Protein AF-A0A0C9YL03-F1 (afdb_monomer_lite)

pLDDT: mean 73.57, std 29.67, range [23.11, 98.81]

Secondary structure (DSSP, 8-state):
-----PPP--------------EEEEEEPSSTTSHHHHHSPEEEESS-TTSHHHH-EEEEEEEEETTTTEEEEE-PPEEETT-EEE-SS-------STT-EEEPPPPPP--TT-EEEEEEEESSSEEEEEES-TTEE-EETTEE-SS-EEESHHHHHHHHHHHHHTTSS-PPP--B-GGGPBPP-TT-TTT--SSTT------EEEETTTEEEE--HHHHHH-TTPEEE----HHHIIIIIIHHHTT-----EEBTTSTTSEE--HHHHHHHHHHS--TT------TT-TTS-BTTB--HHHHHHHHHHTTPPPP-TTTT-HHHHHHHHHHHHHHHHHTHHHHTTSB-SSTTTBSBHHHHHHHHHHHHHSSTTS--HHHHHT---SEEEEE-TTS-EEEEEE-HHHHHHHHH-----------------------------------------------------------------------------PPP-----------------------PPPPP------------------------PPPPPP---------------------------

Sequence (577 aa):
MHFLSPPFLLVTLLTLPLLVRSQCMLKVPNNPLTAAGLATPFELSGCNQLDFANQGVFVEANIFDPATGNIQIYSPLVINAGMTSVGNNTKRSTSSGGAGSFITPITPTIPNGAVVALWFGSNANTLTLTGDTNTCVDGLGNSVFGQVAYCNAPAWFTAVNGAVANGLVKVPAPGTGLNGQACPTTRDFRIVDQDQSDNVVTTYLLINNNTLAQHTPENSQANPDAEVLSNASDNSLLNEFIQPALKCTPYQNPCATCPTSQSPALSTNELQGEYYPPVGGPALVPLNDPMVLVDGAESLDKVNLYRAGVGQPTADQNNASGTTYCHQFAQSGIFIASNEQTFAQVTSPAADQATNLFTFLAMRFSASFGPPPGLDCITLLSVNNPVSLTMDGNGVVTAAVINTSILQQILGSGNVSSVTTATTSPQPATTTSVRPATSAHTTSTFQGTGIRLVTTTSAKAATTSLSHFSGGSLAPSHTYTHTHTKDGSYPTDVAANFTTMPSATGSIISNAPTTIITPNATCATTSPDTNGTQIQTVTVTVTATACPTKSAGQRRRSSGSSAPRLLPRSWKHNRIH

Radius of gyration: 34.04 Å; chains: 1; bounding box: 115×90×107 Å

Foldseek 3Di:
DDDDDDDDDPPPPPPPPPPPQQEKEWEQAPPCQALVSLQDETEIDSFACLVQLQWNKWKKKWKADLVQLAIEIETRHYAHPPAEEDEPDPPDDPPPDPRFHEYRGDGDDHDPPIQMKMKMFTSGQHYDYHHPCVQKDQFDDVQGLGGIIMGRQLVNLVSNVVCVVVVSHDQDQQAAFPPRHGQDFLQALQLDFLQGLRHKFFKWWAAPSGYIYQAALSVCVVGVPTDIRGDPDSLNCSAVARCVLRVTHADWHQYRRHNVRIDHISQSSLVNCVVHPDPVGTRAAAQLRLSQDDVNHGDLVRSQNVCSNSVHDRDDCVRRPLLVNLLSSLSNLVSLVVCVVSFQPAAPPDVLAEGTRSQNSLVRSQQQCPPPVHSNVCVSVVHDRQKDFDADPSNHTYDMDGNNVVSVCSNVVPDPDDDDDDDDDDDDDDDDDDDDDDDDDDDDDDDDDDDDDDDDDDDDDDDDDDDDDDDDDDDDDDDDDDDDDDDDDDDDDDDDDDDDDDDDDDDDDDDDDDDDDDDDDDDDDDDDDDDDDDDDDDDDDDDDDDDDDDDDDDDDDDDDDDDDDDDDDDDDDDDDD

Organism: NCBI:txid765257

Structure (mmCIF, N/CA/C/O backbone):
data_AF-A0A0C9YL03-F1
#
_entry.id   AF-A0A0C9YL03-F1
#
loop_
_atom_site.group_PDB
_atom_site.id
_atom_site.type_symbol
_atom_site.label_atom_id
_atom_site.label_alt_id
_atom_site.label_comp_id
_atom_site.label_asym_id
_atom_site.label_entity_id
_atom_site.label_seq_id
_atom_site.pdbx_PDB_ins_code
_atom_site.Cartn_x
_atom_site.Cartn_y
_atom_site.Cartn_z
_atom_site.occupancy
_atom_site.B_iso_or_equiv
_atom_site.auth_seq_id
_atom_site.auth_comp_id
_atom_site.auth_asym_id
_atom_site.auth_atom_id
_atom_site.pdbx_PDB_model_num
ATOM 1 N N . MET A 1 1 ? -64.552 40.464 -0.595 1.00 40.03 1 MET A N 1
ATOM 2 C CA . MET A 1 1 ? -63.906 39.641 -1.640 1.00 40.03 1 MET A CA 1
ATOM 3 C C . MET A 1 1 ? -62.397 39.739 -1.468 1.00 40.03 1 MET A C 1
ATOM 5 O O . MET A 1 1 ? -61.811 40.667 -2.003 1.00 40.03 1 MET A O 1
ATOM 9 N N . HIS A 1 2 ? -61.774 38.846 -0.700 1.00 32.84 2 HIS A N 1
ATOM 10 C CA . HIS A 1 2 ? -60.315 38.683 -0.666 1.00 32.84 2 HIS A CA 1
ATOM 11 C C . HIS A 1 2 ? -60.009 37.185 -0.720 1.00 32.84 2 HIS A C 1
ATOM 13 O O . HIS A 1 2 ? -60.589 36.403 0.030 1.00 32.84 2 HIS A O 1
ATOM 19 N N . PHE A 1 3 ? -59.196 36.818 -1.708 1.00 36.00 3 PHE A N 1
ATOM 20 C CA . PHE A 1 3 ? -58.859 35.458 -2.110 1.00 36.00 3 PHE A CA 1
ATOM 21 C C . PHE A 1 3 ? -57.753 34.871 -1.223 1.00 36.00 3 PHE A C 1
ATOM 23 O O . PHE A 1 3 ? -56.793 35.556 -0.878 1.00 36.00 3 PHE A O 1
ATOM 30 N N . LEU A 1 4 ? -57.890 33.582 -0.913 1.00 38.31 4 LEU A N 1
ATOM 31 C CA . LEU A 1 4 ? -56.845 32.715 -0.369 1.00 38.31 4 LEU A CA 1
ATOM 32 C C . LEU A 1 4 ? -55.748 32.473 -1.423 1.00 38.31 4 LEU A C 1
ATOM 34 O O . LEU A 1 4 ? -56.059 32.216 -2.583 1.00 38.31 4 LEU A O 1
ATOM 38 N N . SER A 1 5 ? -54.478 32.493 -1.009 1.00 30.97 5 SER A N 1
ATOM 39 C CA . SER A 1 5 ? -53.343 31.927 -1.756 1.00 30.97 5 SER A CA 1
ATOM 40 C C . SER A 1 5 ? -52.607 30.913 -0.869 1.00 30.97 5 SER A C 1
ATOM 42 O O . SER A 1 5 ? -52.392 31.216 0.307 1.00 30.97 5 SER A O 1
ATOM 44 N N . PRO A 1 6 ? -52.233 29.725 -1.381 1.00 36.38 6 PRO A N 1
ATOM 45 C CA . PRO A 1 6 ? -51.450 28.741 -0.637 1.00 36.38 6 PRO A CA 1
ATOM 46 C C . PRO A 1 6 ? -49.936 29.012 -0.767 1.00 36.38 6 PRO A C 1
ATOM 48 O O . PRO A 1 6 ? -49.508 29.656 -1.729 1.00 36.38 6 PRO A O 1
ATOM 51 N N . PRO A 1 7 ? -49.105 28.521 0.172 1.00 44.47 7 PRO A N 1
ATOM 52 C CA . PRO A 1 7 ? -47.660 28.681 0.093 1.00 44.47 7 PRO A CA 1
ATOM 53 C C . PRO A 1 7 ? -47.067 27.746 -0.970 1.00 44.47 7 PRO A C 1
ATOM 55 O O . PRO A 1 7 ? -47.336 26.546 -0.997 1.00 44.47 7 PRO A O 1
ATOM 58 N N . PHE A 1 8 ? -46.246 28.323 -1.845 1.00 35.28 8 PHE A N 1
ATOM 59 C CA . PHE A 1 8 ? -45.418 27.611 -2.813 1.00 35.28 8 PHE A CA 1
ATOM 60 C C . PHE A 1 8 ? -44.387 26.740 -2.079 1.00 35.28 8 PHE A C 1
ATOM 62 O O . PHE A 1 8 ? -43.521 27.252 -1.371 1.00 35.28 8 PHE A O 1
ATOM 69 N N . LEU A 1 9 ? -44.470 25.423 -2.275 1.00 33.06 9 LEU A N 1
ATOM 70 C CA .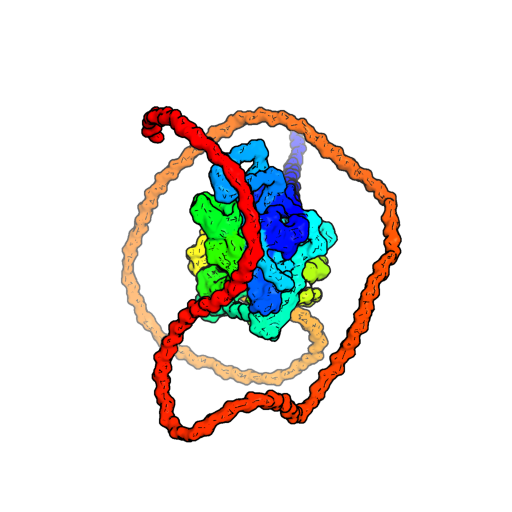 LEU A 1 9 ? -43.423 24.474 -1.912 1.00 33.06 9 LEU A CA 1
ATOM 71 C C . LEU A 1 9 ? -42.312 24.589 -2.968 1.00 33.06 9 LEU A C 1
ATOM 73 O O . LEU A 1 9 ? -42.478 24.152 -4.107 1.00 33.06 9 LEU A O 1
ATOM 77 N N . LEU A 1 10 ? -41.201 25.236 -2.618 1.00 34.00 10 LEU A N 1
ATOM 78 C CA . LEU A 1 10 ? -40.028 25.331 -3.481 1.00 34.00 10 LEU A CA 1
ATOM 79 C C . LEU A 1 10 ? -39.290 23.982 -3.435 1.00 34.00 10 LEU A C 1
ATOM 81 O O . LEU A 1 10 ? -38.550 23.703 -2.497 1.00 34.00 10 LEU A O 1
ATOM 85 N N . VAL A 1 11 ? -39.534 23.118 -4.421 1.00 35.12 11 VAL A N 1
ATOM 86 C CA . VAL A 1 11 ? -38.749 21.894 -4.626 1.00 35.12 11 VAL A CA 1
ATOM 87 C C . VAL A 1 11 ? -37.429 22.303 -5.275 1.00 35.12 11 VAL A C 1
ATOM 89 O O . VAL A 1 11 ? -37.341 22.474 -6.489 1.00 35.12 11 VAL A O 1
ATOM 92 N N . THR A 1 12 ? -36.397 22.500 -4.463 1.00 36.78 12 THR A N 1
ATOM 93 C CA . THR A 1 12 ? -35.014 22.580 -4.934 1.00 36.78 12 THR A CA 1
ATOM 94 C C . THR A 1 12 ? -34.612 21.190 -5.424 1.00 36.78 12 THR A C 1
ATOM 96 O O . THR A 1 12 ? -34.286 20.312 -4.628 1.00 36.78 12 THR A O 1
ATOM 99 N N . LEU A 1 13 ? -34.654 20.965 -6.742 1.00 34.53 13 LEU A N 1
ATOM 100 C CA . LEU A 1 13 ? -33.926 19.856 -7.356 1.00 34.53 13 LEU A CA 1
ATOM 101 C C . LEU A 1 13 ? -32.434 20.103 -7.100 1.00 34.53 13 LEU A C 1
ATOM 103 O O . LEU A 1 13 ? -31.799 20.901 -7.788 1.00 34.53 13 LEU A O 1
ATOM 107 N N . LEU A 1 14 ? -31.887 19.436 -6.085 1.00 35.34 14 LEU A N 1
ATOM 108 C CA . LEU A 1 14 ? -30.451 19.253 -5.940 1.00 35.34 14 LEU A CA 1
ATOM 109 C C . LEU A 1 14 ? -30.008 18.394 -7.131 1.00 35.34 14 LEU A C 1
ATOM 111 O O . LEU A 1 14 ? -30.158 17.174 -7.127 1.00 35.34 14 LEU A O 1
ATOM 115 N N . THR A 1 15 ? -29.508 19.022 -8.189 1.00 32.03 15 THR A N 1
ATOM 116 C CA . THR A 1 15 ? -28.691 18.314 -9.170 1.00 32.03 15 THR A CA 1
ATOM 117 C C . THR A 1 15 ? -27.401 17.944 -8.449 1.00 32.03 15 THR A C 1
ATOM 119 O O . THR A 1 15 ? -26.490 18.769 -8.367 1.00 32.03 15 THR A O 1
ATOM 122 N N . LEU A 1 16 ? -27.335 16.741 -7.866 1.00 35.09 16 LEU A N 1
ATOM 123 C CA . LEU A 1 16 ? -26.042 16.165 -7.517 1.00 35.09 16 LEU A CA 1
ATOM 124 C C . LEU A 1 16 ? -25.238 16.150 -8.822 1.00 35.09 16 LEU A C 1
ATOM 126 O O . LEU A 1 16 ? -25.738 15.597 -9.809 1.00 35.09 16 LEU A O 1
ATOM 130 N N . PRO A 1 17 ? -24.051 16.775 -8.888 1.00 34.28 17 PRO A N 1
ATOM 131 C CA . PRO A 1 17 ? -23.169 16.516 -10.007 1.00 34.28 17 PRO A CA 1
ATOM 132 C C . PRO A 1 17 ? -22.994 14.999 -10.049 1.00 34.28 17 PRO A C 1
ATOM 134 O O . PRO A 1 17 ? -22.597 14.393 -9.054 1.00 34.28 17 PRO A O 1
ATOM 137 N N . LEU A 1 18 ? -23.360 14.371 -11.170 1.00 34.03 18 LEU A N 1
ATOM 138 C CA . LEU A 1 18 ? -22.860 13.039 -11.467 1.00 34.03 18 LEU A CA 1
ATOM 139 C C . LEU A 1 18 ? -21.345 13.177 -11.380 1.00 34.03 18 LEU A C 1
ATOM 141 O O . LEU A 1 18 ? -20.741 13.813 -12.243 1.00 34.03 18 LEU A O 1
ATOM 145 N N . LEU A 1 19 ? -20.756 12.666 -10.298 1.00 41.78 19 LEU A N 1
ATOM 146 C CA . LEU A 1 19 ? -19.325 12.459 -10.216 1.00 41.78 19 LEU A CA 1
ATOM 147 C C . LEU A 1 19 ? -19.005 11.613 -11.446 1.00 41.78 19 LEU A C 1
ATOM 149 O O . LEU A 1 19 ? -19.381 10.439 -11.513 1.00 41.78 19 LEU A O 1
ATOM 153 N N . VAL A 1 20 ? -18.413 12.225 -12.471 1.00 40.06 20 VAL A N 1
ATOM 154 C CA . VAL A 1 20 ? -17.836 11.464 -13.570 1.00 40.06 20 VAL A CA 1
ATOM 155 C C . VAL A 1 20 ? -16.753 10.648 -12.886 1.00 40.06 20 VAL A C 1
ATOM 157 O O . VAL A 1 20 ? -15.755 11.212 -12.445 1.00 40.06 20 VAL A O 1
ATOM 160 N N . ARG A 1 21 ? -17.011 9.353 -12.669 1.00 52.38 21 ARG A N 1
ATOM 161 C CA . ARG A 1 21 ? -16.030 8.439 -12.086 1.00 52.38 21 ARG A CA 1
ATOM 162 C C . ARG A 1 21 ? -14.790 8.554 -12.968 1.00 52.38 21 ARG A C 1
ATOM 164 O O . ARG A 1 21 ? -14.856 8.166 -14.132 1.00 52.38 21 ARG A O 1
ATOM 171 N N . SER A 1 22 ? -13.709 9.146 -12.465 1.00 61.25 22 SER A N 1
ATOM 172 C CA . SER A 1 22 ? -12.425 9.117 -13.155 1.00 61.25 22 SER A CA 1
ATOM 173 C C . SER A 1 22 ? -12.005 7.652 -13.247 1.00 61.25 22 SER A C 1
ATOM 175 O O . SER A 1 22 ? -11.633 7.022 -12.259 1.00 61.25 22 SER A O 1
ATOM 177 N N . GLN A 1 23 ? -12.188 7.079 -14.433 1.00 83.00 23 GLN A N 1
ATOM 178 C CA . GLN A 1 23 ? -11.767 5.724 -14.749 1.00 83.00 23 GLN A CA 1
ATOM 179 C C . GLN A 1 23 ? -10.361 5.813 -15.317 1.00 83.00 23 GLN A C 1
ATOM 181 O O . GLN A 1 23 ? -10.169 6.131 -16.493 1.00 83.00 23 GLN A O 1
ATOM 186 N N . CYS A 1 24 ? -9.375 5.576 -14.457 1.00 93.38 24 CYS A N 1
ATOM 187 C CA . CYS A 1 24 ? -7.997 5.467 -14.885 1.00 93.38 24 CYS A CA 1
ATOM 188 C C . CYS A 1 24 ? -7.798 4.124 -15.580 1.00 93.38 24 CYS A C 1
ATOM 190 O O . CYS A 1 24 ? -8.097 3.072 -15.019 1.00 93.38 24 CYS A O 1
ATOM 192 N N . MET A 1 25 ? -7.249 4.153 -16.789 1.00 96.62 25 MET A N 1
ATOM 193 C CA . MET A 1 25 ? -6.791 2.958 -17.488 1.00 96.62 25 MET A CA 1
ATOM 194 C C . MET A 1 25 ? -5.271 2.968 -17.520 1.00 96.62 25 MET A C 1
ATOM 196 O O . MET A 1 25 ? -4.672 3.864 -18.123 1.00 96.62 25 MET A O 1
ATOM 200 N N . LEU A 1 26 ? -4.654 1.967 -16.900 1.00 98.06 26 LEU A N 1
ATOM 201 C CA . LEU A 1 26 ? -3.208 1.798 -16.913 1.00 98.06 26 LEU A CA 1
ATOM 202 C C . LEU A 1 26 ? -2.834 0.657 -17.851 1.00 98.06 26 LEU A C 1
ATOM 204 O O . LEU A 1 26 ? -3.253 -0.488 -17.678 1.00 98.06 26 LEU A O 1
ATOM 208 N N . LYS A 1 27 ? -2.034 0.969 -18.863 1.00 98.56 27 LYS A N 1
ATOM 209 C CA . LYS A 1 27 ? -1.517 -0.018 -19.801 1.00 98.56 27 LYS A CA 1
ATOM 210 C C . LYS A 1 27 ? -0.261 -0.664 -19.233 1.00 98.56 27 LYS A C 1
ATOM 212 O O . LYS A 1 27 ? 0.798 -0.038 -19.156 1.00 98.56 27 LYS A O 1
ATOM 217 N N . VAL A 1 28 ? -0.399 -1.934 -18.879 1.00 98.75 28 VAL A N 1
ATOM 218 C CA . VAL A 1 28 ? 0.673 -2.819 -18.441 1.00 98.75 28 VAL A CA 1
ATOM 219 C C . VAL A 1 28 ? 1.575 -3.148 -19.644 1.00 98.75 28 VAL A C 1
ATOM 221 O O . VAL A 1 28 ? 1.068 -3.611 -20.676 1.00 98.75 28 VAL A O 1
ATOM 224 N N . PRO A 1 29 ? 2.897 -2.896 -19.559 1.00 98.56 29 PRO A N 1
ATOM 225 C CA . PRO A 1 29 ? 3.846 -3.221 -20.618 1.00 98.56 29 PRO A CA 1
ATOM 226 C C . PRO A 1 29 ? 3.907 -4.719 -20.915 1.00 98.56 29 PRO A C 1
ATOM 228 O O . PRO A 1 29 ? 3.671 -5.543 -20.039 1.00 98.56 29 PRO A O 1
ATOM 231 N N . ASN A 1 30 ? 4.325 -5.073 -22.132 1.00 98.31 30 ASN A N 1
ATOM 232 C CA . ASN A 1 30 ? 4.577 -6.469 -22.494 1.00 98.31 30 ASN A CA 1
ATOM 233 C C . ASN A 1 30 ? 5.644 -7.095 -21.586 1.00 98.31 30 ASN A C 1
ATOM 235 O O . ASN A 1 30 ? 6.709 -6.506 -21.379 1.00 98.31 30 ASN A O 1
ATOM 239 N N . ASN A 1 31 ? 5.415 -8.336 -21.159 1.00 97.62 31 ASN A N 1
ATOM 240 C CA . ASN A 1 31 ? 6.289 -9.081 -20.252 1.00 97.62 31 ASN A CA 1
ATOM 241 C C . ASN A 1 31 ? 6.570 -8.309 -18.945 1.00 97.62 31 ASN A C 1
ATOM 243 O O . ASN A 1 31 ? 7.744 -8.105 -18.599 1.00 97.62 31 ASN A O 1
ATOM 247 N N . PRO A 1 32 ? 5.528 -7.889 -18.200 1.00 98.06 32 PRO A N 1
ATOM 248 C CA . PRO A 1 32 ? 5.648 -6.925 -17.101 1.00 98.06 32 PRO A CA 1
ATOM 249 C C . PRO A 1 32 ? 6.471 -7.440 -15.913 1.00 98.06 32 PRO A C 1
ATOM 251 O O . PRO A 1 32 ? 6.905 -6.658 -15.078 1.00 98.06 32 PRO A O 1
ATOM 254 N N . LEU A 1 33 ? 6.734 -8.747 -15.854 1.00 98.44 33 LEU A N 1
ATOM 255 C CA . LEU A 1 33 ? 7.519 -9.403 -14.803 1.00 98.44 33 LEU A CA 1
ATOM 256 C C . LEU A 1 33 ? 9.009 -9.571 -15.166 1.00 98.44 33 LEU A C 1
ATOM 258 O O . LEU A 1 33 ? 9.751 -10.249 -14.462 1.00 98.44 33 LEU A O 1
ATOM 262 N N . THR A 1 34 ? 9.461 -8.989 -16.282 1.00 98.44 34 THR A N 1
ATOM 263 C CA . THR A 1 34 ? 10.858 -9.050 -16.750 1.00 98.44 34 THR A CA 1
ATOM 264 C C . THR A 1 34 ? 11.582 -7.723 -16.545 1.00 98.44 34 THR A C 1
ATOM 266 O O . THR A 1 34 ? 10.950 -6.680 -16.416 1.00 98.44 34 THR A O 1
ATOM 269 N N . ALA A 1 35 ? 12.920 -7.723 -16.598 1.00 98.25 35 ALA A N 1
ATOM 270 C CA . ALA A 1 35 ? 13.706 -6.497 -16.437 1.00 98.25 35 ALA A CA 1
ATOM 271 C C . ALA A 1 35 ? 13.340 -5.428 -17.481 1.00 98.25 35 ALA A C 1
ATOM 273 O O . ALA A 1 35 ? 13.237 -4.248 -17.157 1.00 98.25 35 ALA A O 1
ATOM 274 N N . ALA A 1 36 ? 13.093 -5.850 -18.726 1.00 98.19 36 ALA A N 1
ATOM 275 C CA . ALA A 1 36 ? 12.652 -4.961 -19.795 1.00 98.19 36 ALA A CA 1
ATOM 276 C C . ALA A 1 36 ? 11.223 -4.440 -19.565 1.00 98.19 36 ALA A C 1
ATOM 278 O O . ALA A 1 36 ? 10.971 -3.258 -19.787 1.00 98.19 36 ALA A O 1
ATOM 279 N N . GLY A 1 37 ? 10.308 -5.297 -19.096 1.00 98.25 37 GLY A N 1
ATOM 280 C CA . GLY A 1 37 ? 8.937 -4.904 -18.765 1.00 98.25 37 GLY A CA 1
ATOM 281 C C . GLY A 1 37 ? 8.884 -3.887 -17.627 1.00 98.25 37 GLY A C 1
ATOM 282 O O . GLY A 1 37 ? 8.279 -2.836 -17.789 1.00 98.25 37 GLY A O 1
ATOM 283 N N . LEU A 1 38 ? 9.600 -4.143 -16.527 1.00 98.50 38 LEU A N 1
ATOM 284 C CA . LEU A 1 38 ? 9.690 -3.226 -15.384 1.00 98.50 38 LEU A CA 1
ATOM 285 C C . LEU A 1 38 ? 10.303 -1.866 -15.757 1.00 98.50 38 LEU A C 1
ATOM 287 O O . LEU A 1 38 ? 9.875 -0.837 -15.244 1.00 98.50 38 LEU A O 1
ATOM 291 N N . ALA A 1 39 ? 11.292 -1.851 -16.656 1.00 98.00 39 ALA A N 1
ATOM 292 C CA . ALA A 1 39 ? 11.929 -0.622 -17.134 1.00 98.00 39 ALA A CA 1
ATOM 293 C C . ALA A 1 39 ? 11.113 0.126 -18.203 1.00 98.00 39 ALA A C 1
ATOM 295 O O . ALA A 1 39 ? 11.469 1.243 -18.583 1.00 98.00 39 ALA A O 1
ATOM 296 N N . THR A 1 40 ? 10.049 -0.485 -18.726 1.00 98.25 40 THR A N 1
ATOM 297 C CA . THR A 1 40 ? 9.148 0.164 -19.676 1.00 98.25 40 THR A CA 1
ATOM 298 C C . THR A 1 40 ? 8.104 0.958 -18.891 1.00 98.25 40 THR A C 1
ATOM 300 O O . THR A 1 40 ? 7.460 0.387 -18.012 1.00 98.25 40 THR A O 1
ATOM 303 N N . PRO A 1 41 ? 7.906 2.257 -19.177 1.00 97.88 41 PRO A N 1
ATOM 304 C CA . PRO A 1 41 ? 6.881 3.032 -18.494 1.00 97.88 41 PRO A CA 1
ATOM 305 C C . PRO A 1 41 ? 5.479 2.440 -18.669 1.00 97.88 41 PRO A C 1
ATOM 307 O O . PRO A 1 41 ? 5.107 2.005 -19.761 1.00 97.88 41 PRO A O 1
ATOM 310 N N . PHE A 1 42 ? 4.694 2.481 -17.598 1.00 98.56 42 PHE A N 1
ATOM 311 C CA . PHE A 1 42 ? 3.281 2.128 -17.604 1.00 98.56 42 PHE A CA 1
ATOM 312 C C . PHE A 1 42 ? 2.488 3.359 -18.055 1.00 98.56 42 PHE A C 1
ATOM 314 O O . PHE A 1 42 ? 2.627 4.441 -17.481 1.00 98.56 42 PHE A O 1
ATOM 321 N N . GLU A 1 43 ? 1.689 3.219 -19.113 1.00 98.25 43 GLU A N 1
ATOM 322 C CA . GLU A 1 43 ? 1.013 4.359 -19.744 1.00 98.25 43 GLU A CA 1
ATOM 323 C C . GLU A 1 43 ? -0.395 4.539 -19.166 1.00 98.25 43 GLU A C 1
ATOM 325 O O . GLU A 1 43 ? -1.257 3.672 -19.317 1.00 98.25 43 GLU A O 1
ATOM 330 N N . LEU A 1 44 ? -0.633 5.679 -18.524 1.00 97.38 44 LEU A N 1
ATOM 331 C CA . LEU A 1 44 ? -1.916 6.089 -17.970 1.00 97.38 44 LEU A CA 1
ATOM 332 C C . LEU A 1 44 ? -2.753 6.830 -19.018 1.00 97.38 44 LEU A C 1
ATOM 334 O O . LEU A 1 44 ? -2.272 7.728 -19.712 1.00 97.38 44 LEU A O 1
ATOM 338 N N . SER A 1 45 ? -4.031 6.480 -19.104 1.00 95.25 45 SER A N 1
ATOM 339 C CA . SER A 1 45 ? -5.037 7.168 -19.915 1.00 95.25 45 SER A CA 1
ATOM 340 C C . SER A 1 45 ? -6.363 7.263 -19.156 1.00 95.25 45 SER A C 1
ATOM 342 O O . SER A 1 45 ? -6.552 6.588 -18.147 1.00 95.25 45 SER A O 1
ATOM 344 N N . GLY A 1 46 ? -7.262 8.157 -19.579 1.00 92.31 46 GLY A N 1
ATOM 345 C CA . GLY A 1 46 ? -8.493 8.478 -18.830 1.00 92.31 46 GLY A CA 1
ATOM 346 C C . GLY A 1 46 ? -8.262 9.326 -17.569 1.00 92.31 46 GLY A C 1
ATOM 347 O O . GLY A 1 46 ? -9.185 9.985 -17.100 1.00 92.31 46 GLY A O 1
ATOM 348 N N . CYS A 1 47 ? -7.017 9.374 -17.096 1.00 93.94 47 CYS A N 1
ATOM 349 C CA . CYS A 1 47 ? -6.523 10.167 -15.982 1.00 93.94 47 CYS A CA 1
ATOM 350 C C . CYS A 1 47 ? -5.271 10.955 -16.386 1.00 93.94 47 CYS A C 1
ATOM 352 O O . CYS A 1 47 ? -4.664 10.690 -17.428 1.00 93.94 47 CYS A O 1
ATOM 354 N N . ASN A 1 48 ? -4.892 11.924 -15.556 1.00 93.12 48 ASN A N 1
ATOM 355 C CA . ASN A 1 48 ? -3.717 12.762 -15.730 1.00 93.12 48 ASN A CA 1
ATOM 356 C C . ASN A 1 48 ? -2.729 12.570 -14.573 1.00 93.12 48 ASN A C 1
ATOM 358 O O . ASN A 1 48 ? -2.920 13.110 -13.491 1.00 93.12 48 ASN A O 1
ATOM 362 N N . GLN A 1 49 ? -1.613 11.904 -14.846 1.00 94.38 49 GLN A N 1
ATOM 363 C CA . GLN A 1 49 ? -0.519 11.659 -13.907 1.00 94.38 49 GLN A CA 1
ATOM 364 C C . GLN A 1 49 ? 0.170 12.945 -13.413 1.00 94.38 49 GLN A C 1
ATOM 366 O O . GLN A 1 49 ? 0.884 12.908 -12.419 1.00 94.38 49 GLN A O 1
ATOM 371 N N . LEU A 1 50 ? -0.020 14.088 -14.088 1.00 93.25 50 LEU A N 1
ATOM 372 C CA . LEU A 1 50 ? 0.451 15.393 -13.605 1.00 93.25 50 LEU A CA 1
ATOM 373 C C . LEU A 1 50 ? -0.536 16.052 -12.621 1.00 93.25 50 LEU A C 1
ATOM 375 O O . LEU A 1 50 ? -0.128 16.918 -11.856 1.00 93.25 50 LEU A O 1
ATOM 379 N N . ASP A 1 51 ? -1.812 15.646 -12.616 1.00 90.75 51 ASP A N 1
ATOM 380 C CA . ASP A 1 51 ? -2.788 15.960 -11.557 1.00 90.75 51 ASP A CA 1
ATOM 381 C C . ASP A 1 51 ? -2.712 14.871 -10.480 1.00 90.75 51 ASP A C 1
ATOM 383 O O . ASP A 1 51 ? -3.630 14.079 -10.253 1.00 90.75 51 ASP A O 1
ATOM 387 N N . PHE A 1 52 ? -1.531 14.764 -9.884 1.00 88.31 52 PHE A N 1
ATOM 388 C CA . PHE A 1 52 ? -1.153 13.583 -9.128 1.00 88.31 52 PHE A CA 1
ATOM 389 C C . PHE A 1 52 ? -1.980 13.388 -7.854 1.00 88.31 52 PHE A C 1
ATOM 391 O O . PHE A 1 52 ? -2.376 12.264 -7.542 1.00 88.31 52 PHE A O 1
ATOM 398 N N . ALA A 1 53 ? -2.292 14.482 -7.155 1.00 85.75 53 ALA A N 1
ATOM 399 C CA . ALA A 1 53 ? -3.074 14.459 -5.922 1.00 85.75 53 ALA A CA 1
ATOM 400 C C . ALA A 1 53 ? -4.454 13.804 -6.109 1.00 85.75 53 ALA A C 1
ATOM 402 O O . ALA A 1 53 ? -4.922 13.114 -5.213 1.00 85.75 53 ALA A O 1
ATOM 403 N N . ASN A 1 54 ? -5.074 13.969 -7.282 1.00 86.69 54 ASN A N 1
ATOM 404 C CA . ASN A 1 54 ? -6.424 13.464 -7.552 1.00 86.69 54 ASN A CA 1
ATOM 405 C C . ASN A 1 54 ? -6.452 12.226 -8.461 1.00 86.69 54 ASN A C 1
ATOM 407 O O . ASN A 1 54 ? -7.460 11.525 -8.519 1.00 86.69 54 ASN A O 1
ATOM 411 N N . GLN A 1 55 ? -5.405 12.011 -9.265 1.00 92.12 55 GLN A N 1
ATOM 412 C CA . GLN A 1 55 ? -5.446 11.058 -10.382 1.00 92.12 55 GLN A CA 1
ATOM 413 C C . GLN A 1 55 ? -4.180 10.210 -10.530 1.00 92.12 55 GLN A C 1
ATOM 415 O O . GLN A 1 55 ? -4.094 9.403 -11.458 1.00 92.12 55 GLN A O 1
ATOM 420 N N . GLY A 1 56 ? -3.200 10.389 -9.642 1.00 92.94 56 GLY A N 1
ATOM 421 C CA . GLY A 1 56 ? -1.943 9.652 -9.670 1.00 92.94 56 GLY A CA 1
ATOM 422 C C . GLY A 1 56 ? -2.154 8.141 -9.594 1.00 92.94 56 GLY A C 1
ATOM 423 O O . GLY A 1 56 ? -3.022 7.652 -8.871 1.00 92.94 56 GLY A O 1
ATOM 424 N N . VAL A 1 57 ? -1.352 7.397 -10.350 1.00 95.75 57 VAL A N 1
ATOM 425 C CA . VAL A 1 57 ? -1.261 5.934 -10.295 1.00 95.75 57 VAL A CA 1
ATOM 426 C C . VAL A 1 57 ? 0.179 5.523 -10.008 1.00 95.75 57 VAL A C 1
ATOM 428 O O . VAL A 1 57 ? 1.122 6.173 -10.461 1.00 95.75 57 VAL A O 1
ATOM 431 N N . PHE A 1 58 ? 0.347 4.435 -9.267 1.00 95.75 58 PHE A N 1
ATOM 432 C CA . PHE A 1 58 ? 1.619 3.926 -8.775 1.00 95.75 58 PHE A CA 1
ATOM 433 C C . PHE A 1 58 ? 1.769 2.455 -9.120 1.00 95.75 58 PHE A C 1
ATOM 435 O O . PHE A 1 58 ? 0.786 1.713 -9.160 1.00 95.75 58 PHE A O 1
ATOM 442 N N . VAL A 1 59 ? 3.014 2.031 -9.317 1.00 97.81 59 VAL A N 1
ATOM 443 C CA . VAL A 1 59 ? 3.373 0.624 -9.484 1.00 97.81 59 VAL A CA 1
ATOM 444 C C . VAL A 1 59 ? 4.551 0.309 -8.578 1.00 97.81 59 VAL A C 1
ATOM 446 O O . VAL A 1 59 ? 5.554 1.022 -8.592 1.00 97.81 59 VAL A O 1
ATOM 449 N N . GLU A 1 60 ? 4.453 -0.792 -7.843 1.00 98.12 60 GLU A N 1
ATOM 450 C CA . GLU A 1 60 ? 5.528 -1.339 -7.022 1.00 98.12 60 GLU A CA 1
ATOM 451 C C . GLU A 1 60 ? 5.807 -2.781 -7.431 1.00 98.12 60 GLU A C 1
ATOM 453 O O . GLU A 1 60 ? 4.906 -3.615 -7.491 1.00 98.12 60 GLU A O 1
ATOM 458 N N . ALA A 1 61 ? 7.070 -3.081 -7.703 1.00 98.50 61 ALA A N 1
ATOM 459 C CA . ALA A 1 61 ? 7.556 -4.403 -8.034 1.00 98.50 61 ALA A CA 1
ATOM 460 C C . ALA A 1 61 ? 8.390 -4.970 -6.887 1.00 98.50 61 ALA A C 1
ATOM 462 O O . ALA A 1 61 ? 9.302 -4.316 -6.378 1.00 98.50 61 ALA A O 1
ATOM 463 N N . ASN A 1 62 ? 8.125 -6.225 -6.538 1.00 98.44 62 ASN A N 1
ATOM 464 C CA . ASN A 1 62 ? 8.921 -6.970 -5.573 1.00 98.44 62 ASN A CA 1
ATOM 465 C C . ASN A 1 62 ? 9.548 -8.173 -6.282 1.00 98.44 62 ASN A C 1
ATOM 467 O O . ASN A 1 62 ? 8.852 -9.010 -6.857 1.00 98.44 62 ASN A O 1
ATOM 471 N N . ILE A 1 63 ? 10.876 -8.250 -6.250 1.00 98.75 63 ILE A N 1
ATOM 472 C CA . ILE A 1 63 ? 11.684 -9.262 -6.933 1.00 98.75 63 ILE A CA 1
ATOM 473 C C . ILE A 1 63 ? 12.271 -10.175 -5.861 1.00 98.75 63 ILE A C 1
ATOM 475 O O . ILE A 1 63 ? 13.157 -9.767 -5.110 1.00 98.75 63 ILE A O 1
ATOM 479 N N . PHE A 1 64 ? 11.772 -11.404 -5.783 1.00 98.81 64 PHE A N 1
ATOM 480 C CA . PHE A 1 64 ? 12.261 -12.414 -4.854 1.00 98.81 64 PHE A CA 1
ATOM 481 C C . PHE A 1 64 ? 13.215 -13.384 -5.553 1.00 98.81 64 PHE A C 1
ATOM 483 O O . PHE A 1 64 ? 12.847 -14.016 -6.540 1.00 98.81 64 PHE A O 1
ATOM 490 N N . ASP A 1 65 ? 14.429 -13.530 -5.031 1.00 98.44 65 ASP A N 1
ATOM 491 C CA . ASP A 1 65 ? 15.405 -14.517 -5.487 1.00 98.44 65 ASP A CA 1
ATOM 492 C C . ASP A 1 65 ? 15.339 -15.789 -4.620 1.00 98.44 65 ASP A C 1
ATOM 494 O O . ASP A 1 65 ? 15.862 -15.795 -3.497 1.00 98.44 65 ASP A O 1
ATOM 498 N N . PRO A 1 66 ? 14.760 -16.895 -5.125 1.00 97.88 66 PRO A N 1
ATOM 499 C CA . PRO A 1 66 ? 14.640 -18.132 -4.360 1.00 97.88 66 PRO A CA 1
ATOM 500 C C . PRO A 1 66 ? 15.984 -18.825 -4.101 1.00 97.88 66 PRO A C 1
ATOM 502 O O . PRO A 1 66 ? 16.047 -19.696 -3.236 1.00 97.88 66 PRO A O 1
ATOM 505 N N . ALA A 1 67 ? 17.060 -18.470 -4.814 1.00 97.38 67 ALA A N 1
ATOM 506 C CA . ALA A 1 67 ? 18.378 -19.055 -4.581 1.00 97.38 67 ALA A CA 1
ATOM 507 C C . ALA A 1 67 ? 19.077 -18.449 -3.355 1.00 97.38 67 ALA A C 1
ATOM 509 O O . ALA A 1 67 ? 19.877 -19.126 -2.708 1.00 97.38 67 ALA A O 1
ATOM 510 N N . THR A 1 68 ? 18.795 -17.182 -3.039 1.00 97.25 68 THR A N 1
ATOM 511 C CA . THR A 1 68 ? 19.493 -16.440 -1.976 1.00 97.25 68 THR A CA 1
ATOM 512 C C . THR A 1 68 ? 18.595 -16.000 -0.826 1.00 97.25 68 THR A C 1
ATOM 514 O O . THR A 1 68 ? 19.110 -15.683 0.242 1.00 97.25 68 THR A O 1
ATOM 517 N N . GLY A 1 69 ? 17.274 -15.976 -1.017 1.00 97.62 69 GLY A N 1
ATOM 518 C CA . GLY A 1 69 ? 16.339 -15.400 -0.049 1.00 97.62 69 GLY A CA 1
ATOM 519 C C . GLY A 1 69 ? 16.229 -13.879 -0.134 1.00 97.62 69 GLY A C 1
ATOM 520 O O . GLY A 1 69 ? 15.578 -13.264 0.706 1.00 97.62 69 GLY A O 1
ATOM 521 N N . ASN A 1 70 ? 16.879 -13.243 -1.109 1.00 97.81 70 ASN A N 1
ATOM 522 C CA . ASN A 1 70 ? 16.862 -11.791 -1.214 1.00 97.81 70 ASN A CA 1
ATOM 523 C C . ASN A 1 70 ? 15.546 -11.299 -1.821 1.00 97.81 70 ASN A C 1
ATOM 525 O O . ASN A 1 70 ? 15.085 -11.817 -2.836 1.00 97.81 70 ASN A O 1
ATOM 529 N N . ILE A 1 71 ? 14.989 -10.246 -1.226 1.00 98.50 71 ILE A N 1
ATOM 530 C CA . ILE A 1 71 ? 13.875 -9.474 -1.781 1.00 98.50 71 ILE A CA 1
ATOM 531 C C . ILE A 1 71 ? 14.421 -8.098 -2.169 1.00 98.50 71 ILE A C 1
ATOM 533 O O . ILE A 1 71 ? 15.073 -7.449 -1.346 1.00 98.50 71 ILE A O 1
ATOM 537 N N . GLN A 1 72 ? 14.170 -7.673 -3.406 1.00 98.25 72 GLN A N 1
ATOM 538 C CA . GLN A 1 72 ? 14.500 -6.343 -3.926 1.00 98.25 72 GLN A CA 1
ATOM 539 C C . GLN A 1 72 ? 13.226 -5.612 -4.343 1.00 98.25 72 GLN A C 1
ATOM 541 O O . GLN A 1 72 ? 12.342 -6.209 -4.957 1.00 98.25 72 GLN A O 1
ATOM 546 N N . ILE A 1 73 ? 13.162 -4.320 -4.037 1.00 98.25 73 ILE A N 1
ATOM 547 C CA . ILE A 1 73 ? 12.054 -3.438 -4.398 1.00 98.25 73 ILE A CA 1
ATOM 548 C C . ILE A 1 73 ? 12.441 -2.623 -5.630 1.00 98.25 73 ILE A C 1
ATOM 550 O O . ILE A 1 73 ? 13.587 -2.191 -5.790 1.00 98.25 73 ILE A O 1
ATOM 554 N N . TYR A 1 74 ? 11.480 -2.413 -6.516 1.00 98.38 74 TYR A N 1
ATOM 555 C CA . TYR A 1 74 ? 11.629 -1.573 -7.691 1.00 98.38 74 TYR A CA 1
ATOM 556 C C . TYR A 1 74 ? 10.309 -0.851 -7.957 1.00 98.38 74 TYR A C 1
ATOM 558 O O . TYR A 1 74 ? 9.250 -1.447 -7.836 1.00 98.38 74 TYR A O 1
ATOM 566 N N . SER A 1 75 ? 10.358 0.415 -8.347 1.00 97.75 75 SER A N 1
ATOM 567 C CA . SER A 1 75 ? 9.182 1.252 -8.597 1.00 97.75 75 SER A CA 1
ATOM 568 C C . SER A 1 75 ? 9.091 1.572 -10.088 1.00 97.75 75 SER A C 1
ATOM 570 O O . SER A 1 75 ? 9.708 2.552 -10.525 1.00 97.75 75 SER A O 1
ATOM 572 N N . PRO A 1 76 ? 8.390 0.764 -10.911 1.00 98.31 76 PRO A N 1
ATOM 573 C CA . PRO A 1 76 ? 8.182 1.090 -12.319 1.00 98.31 76 PRO A CA 1
ATOM 574 C C . PRO A 1 76 ? 7.560 2.473 -12.481 1.00 98.31 76 PRO A C 1
ATOM 576 O O . PRO A 1 76 ? 6.737 2.882 -11.669 1.00 98.31 76 PRO A O 1
ATOM 579 N N . LEU A 1 77 ? 7.967 3.212 -13.512 1.00 98.38 77 LEU A N 1
ATOM 580 C CA . LEU A 1 77 ? 7.477 4.573 -13.727 1.00 98.38 77 LEU A CA 1
ATOM 581 C C . LEU A 1 77 ? 6.107 4.556 -14.408 1.00 98.38 77 LEU A C 1
ATOM 583 O O . LEU A 1 77 ? 5.950 3.931 -15.457 1.00 98.38 77 LEU A O 1
ATOM 587 N N . VAL A 1 78 ? 5.155 5.308 -13.863 1.00 98.44 78 VAL A N 1
ATOM 588 C CA . VAL A 1 78 ? 3.888 5.623 -14.534 1.00 98.44 78 VAL A CA 1
ATOM 589 C C . VAL A 1 78 ? 4.004 6.972 -15.234 1.00 98.44 78 VAL A C 1
ATOM 591 O O . VAL A 1 78 ? 4.526 7.930 -14.664 1.00 98.44 78 VAL A O 1
ATOM 594 N N . ILE A 1 79 ? 3.511 7.053 -16.468 1.00 97.88 79 ILE A N 1
ATOM 595 C CA . ILE A 1 79 ? 3.502 8.269 -17.292 1.00 97.88 79 ILE A CA 1
ATOM 596 C C . ILE A 1 79 ? 2.129 8.476 -17.923 1.00 97.88 79 ILE A C 1
ATOM 598 O O . ILE A 1 79 ? 1.387 7.516 -18.102 1.00 97.88 79 ILE A O 1
ATOM 602 N N . ASN A 1 80 ? 1.805 9.697 -18.353 1.00 96.94 80 ASN A N 1
ATOM 603 C CA . ASN A 1 80 ? 0.665 9.875 -19.254 1.00 96.94 80 ASN A CA 1
ATOM 604 C C . ASN A 1 80 ? 0.966 9.248 -20.620 1.00 96.94 80 ASN A C 1
ATOM 606 O O . ASN A 1 80 ? 2.067 9.396 -21.161 1.00 96.94 80 ASN A O 1
ATOM 610 N N . ALA A 1 81 ? -0.041 8.614 -21.217 1.00 94.12 81 ALA A N 1
ATOM 611 C CA . ALA A 1 81 ? 0.019 8.167 -22.599 1.00 94.12 81 ALA A CA 1
ATOM 612 C C . ALA A 1 81 ? 0.399 9.339 -23.524 1.00 94.12 81 ALA A C 1
ATOM 614 O O . ALA A 1 81 ? -0.187 10.422 -23.470 1.00 94.12 81 ALA A O 1
ATOM 615 N N . GLY A 1 82 ? 1.400 9.121 -24.378 1.00 91.25 82 GLY A N 1
ATOM 616 C CA . GLY A 1 82 ? 1.911 10.142 -25.294 1.00 91.25 82 GLY A CA 1
ATOM 617 C C . GLY A 1 82 ? 2.968 11.087 -24.710 1.00 91.25 82 GLY A C 1
ATOM 618 O O . GLY A 1 82 ? 3.427 11.969 -25.439 1.00 91.25 82 GLY A O 1
ATOM 619 N N . MET A 1 83 ? 3.399 10.918 -23.452 1.00 93.75 83 MET A N 1
ATOM 620 C CA . MET A 1 83 ? 4.597 11.609 -22.962 1.00 93.75 83 MET A CA 1
ATOM 621 C C . MET A 1 83 ? 5.846 11.178 -23.736 1.00 93.75 83 MET A C 1
ATOM 623 O O . MET A 1 83 ? 5.978 10.037 -24.180 1.00 93.75 83 MET A O 1
ATOM 627 N N . THR A 1 84 ? 6.805 12.094 -23.857 1.00 91.38 84 THR A N 1
ATOM 628 C CA . THR A 1 84 ? 8.078 11.835 -24.542 1.00 91.38 84 THR A CA 1
ATOM 629 C C . THR A 1 84 ? 9.227 11.666 -23.557 1.00 91.38 84 THR A C 1
ATOM 631 O O . THR A 1 84 ? 9.369 12.460 -22.625 1.00 91.38 84 THR A O 1
ATOM 634 N N . SER A 1 85 ? 10.093 10.682 -23.805 1.00 91.56 85 SER A N 1
ATOM 635 C CA . SER A 1 85 ? 11.325 10.514 -23.034 1.00 91.56 85 SER A CA 1
ATOM 636 C C . SER A 1 85 ? 12.273 11.693 -23.267 1.00 91.56 85 SER A C 1
ATOM 638 O O . SER A 1 85 ? 12.544 12.087 -24.404 1.00 91.56 85 SER A O 1
ATOM 640 N N . VAL A 1 86 ? 12.805 12.233 -22.178 1.00 84.81 86 VAL A N 1
ATOM 641 C CA . VAL A 1 86 ? 13.936 13.155 -22.160 1.00 84.81 86 VAL A CA 1
ATOM 642 C C . VAL A 1 86 ? 15.070 12.383 -21.498 1.00 84.81 86 VAL A C 1
ATOM 644 O O . VAL A 1 86 ? 14.958 11.992 -20.343 1.00 84.81 86 VAL A O 1
ATOM 647 N N . GLY A 1 87 ? 16.127 12.042 -22.241 1.00 71.56 87 GLY A N 1
ATOM 648 C CA . GLY A 1 87 ? 17.229 11.246 -21.679 1.00 71.56 87 GLY A CA 1
ATOM 649 C C . GLY A 1 87 ? 17.844 11.885 -20.420 1.00 71.56 87 GLY A C 1
ATOM 650 O O . GLY A 1 87 ? 17.550 13.031 -20.094 1.00 71.56 87 GLY A O 1
ATOM 651 N N . ASN A 1 88 ? 18.762 11.180 -19.750 1.00 62.91 88 ASN A N 1
ATOM 652 C CA . ASN A 1 88 ? 19.315 11.516 -18.418 1.00 62.91 88 ASN A CA 1
ATOM 653 C C . ASN A 1 88 ? 19.991 12.905 -18.270 1.00 62.91 88 ASN A C 1
ATOM 655 O O . ASN A 1 88 ? 20.492 13.230 -17.200 1.00 62.91 88 ASN A O 1
ATOM 659 N N . ASN A 1 89 ? 20.042 13.724 -19.325 1.00 53.22 89 ASN A N 1
ATOM 660 C CA . ASN A 1 89 ? 20.537 15.094 -19.290 1.00 53.22 89 ASN A CA 1
ATOM 661 C C . ASN A 1 89 ? 19.373 16.078 -19.446 1.00 53.22 89 ASN A C 1
ATOM 663 O O . ASN A 1 89 ? 18.822 16.248 -20.533 1.00 53.22 89 ASN A O 1
ATOM 667 N N . THR A 1 90 ? 19.088 16.782 -18.353 1.00 50.41 90 THR A N 1
ATOM 668 C CA . THR A 1 90 ? 18.060 17.807 -18.085 1.00 50.41 90 THR A CA 1
ATOM 669 C C . THR A 1 90 ? 18.072 19.049 -18.995 1.00 50.41 90 THR A C 1
ATOM 671 O O . THR A 1 90 ? 17.551 20.106 -18.635 1.00 50.41 90 THR A O 1
ATOM 674 N N . LYS A 1 91 ? 18.596 18.975 -20.225 1.00 45.16 91 LYS A N 1
ATOM 675 C CA . LYS A 1 91 ? 18.422 20.052 -21.207 1.00 45.16 91 LYS A CA 1
ATOM 676 C C . LYS A 1 91 ? 17.033 19.986 -21.831 1.00 45.16 91 LYS A C 1
ATOM 678 O O . LYS A 1 91 ? 16.855 19.462 -22.923 1.00 45.16 91 LYS A O 1
ATOM 683 N N . ARG A 1 92 ? 16.081 20.576 -21.100 1.00 50.12 92 ARG A N 1
ATOM 684 C CA . ARG A 1 92 ? 14.866 21.256 -21.574 1.00 50.12 92 ARG A CA 1
ATOM 685 C C . ARG A 1 92 ? 14.363 20.731 -22.924 1.00 50.12 92 ARG A C 1
ATOM 687 O O . ARG A 1 92 ? 14.510 21.402 -23.945 1.00 50.12 92 ARG A O 1
ATOM 694 N N . SER A 1 93 ? 13.743 19.551 -22.925 1.00 45.84 93 SER A N 1
ATOM 695 C CA . SER A 1 93 ? 12.839 19.234 -24.026 1.00 45.84 93 SER A CA 1
ATOM 696 C C . SER A 1 93 ? 11.649 20.168 -23.886 1.00 45.84 93 SER A C 1
ATOM 698 O O . SER A 1 93 ? 10.901 20.110 -22.912 1.00 45.84 93 SER A O 1
ATOM 700 N N . THR A 1 94 ? 11.534 21.095 -24.826 1.00 46.62 94 THR A N 1
ATOM 701 C CA . THR A 1 94 ? 10.309 21.858 -25.040 1.00 46.62 94 THR A CA 1
ATOM 702 C C . THR A 1 94 ? 9.375 20.941 -25.814 1.00 46.62 94 THR A C 1
ATOM 704 O O . THR A 1 94 ? 9.204 21.078 -27.021 1.00 46.62 94 THR A O 1
ATOM 707 N N . SER A 1 95 ? 8.847 19.921 -25.137 1.00 45.16 95 SER A N 1
ATOM 708 C CA . SER A 1 95 ? 7.821 19.057 -25.705 1.00 45.16 95 SER A CA 1
ATOM 709 C C . SER A 1 95 ? 6.616 19.943 -25.987 1.00 45.16 95 SER A C 1
ATOM 711 O O . SER A 1 95 ? 5.933 20.423 -25.090 1.00 45.16 95 SER A O 1
ATOM 713 N N . SER A 1 96 ? 6.394 20.203 -27.266 1.00 43.34 96 SER A N 1
ATOM 714 C CA . SER A 1 96 ? 5.240 20.913 -27.807 1.00 43.34 96 SER A CA 1
ATOM 715 C C . SER A 1 96 ? 3.974 20.041 -27.835 1.00 43.34 96 SER A C 1
ATOM 717 O O . SER A 1 96 ? 2.931 20.497 -28.297 1.00 43.34 96 SER A O 1
ATOM 719 N N . GLY A 1 97 ? 4.045 18.803 -27.328 1.00 48.53 97 GLY A N 1
ATOM 720 C CA . GLY A 1 97 ? 2.897 17.938 -27.061 1.00 48.53 97 GLY A CA 1
ATOM 721 C C . GLY A 1 97 ? 2.469 18.061 -25.601 1.00 48.53 97 GLY A C 1
ATOM 722 O O . GLY A 1 97 ? 3.246 17.745 -24.705 1.00 48.53 97 GLY A O 1
ATOM 723 N N . GLY A 1 98 ? 1.235 18.505 -25.356 1.00 64.75 98 GLY A N 1
ATOM 724 C CA . GLY A 1 98 ? 0.717 18.841 -24.021 1.00 64.75 98 GLY A CA 1
ATOM 725 C C . GLY A 1 98 ? 0.608 17.695 -23.000 1.00 64.75 98 GLY A C 1
ATOM 726 O O . GLY A 1 98 ? 0.042 17.920 -21.939 1.00 64.75 98 GLY A O 1
ATOM 727 N N . ALA A 1 99 ? 1.116 16.491 -23.291 1.00 80.19 99 ALA A N 1
ATOM 728 C CA . ALA A 1 99 ? 1.083 15.344 -22.377 1.00 80.19 99 ALA A CA 1
ATOM 729 C C . ALA A 1 99 ? 2.200 15.367 -21.315 1.00 80.19 99 ALA A C 1
ATOM 731 O O . ALA A 1 99 ? 2.042 14.733 -20.275 1.00 80.19 99 ALA A O 1
ATOM 732 N N . GLY A 1 100 ? 3.304 16.085 -21.566 1.00 89.25 100 GLY A N 1
ATOM 733 C CA . GLY A 1 100 ? 4.472 16.186 -20.679 1.00 89.25 100 GLY A CA 1
ATOM 734 C C . GLY A 1 100 ? 5.671 15.327 -21.112 1.00 89.25 100 GLY A C 1
ATOM 735 O O . GLY A 1 100 ? 5.758 14.866 -22.254 1.00 89.25 100 GLY A O 1
ATOM 736 N N . SER A 1 101 ? 6.623 15.135 -20.199 1.00 93.56 101 SER A N 1
ATOM 737 C CA . SER A 1 101 ? 7.882 14.411 -20.435 1.00 93.56 101 SER A CA 1
ATOM 738 C C . SER A 1 101 ? 8.185 13.409 -19.327 1.00 93.56 101 SER A C 1
ATOM 740 O O . SER A 1 101 ? 7.627 13.499 -18.238 1.00 93.56 101 SER A O 1
ATOM 742 N N . PHE A 1 102 ? 9.133 12.500 -19.561 1.00 95.75 102 PHE A N 1
ATOM 743 C CA . PHE A 1 102 ? 9.658 11.643 -18.496 1.00 95.75 102 PHE A CA 1
ATOM 744 C C . PHE A 1 102 ? 11.144 11.310 -18.654 1.00 95.75 102 PHE A C 1
ATOM 746 O O . PHE A 1 102 ? 11.660 11.271 -19.771 1.00 95.75 102 PHE A O 1
ATOM 753 N N . ILE A 1 103 ? 11.827 11.045 -17.539 1.00 96.00 103 ILE A N 1
ATOM 754 C CA . ILE A 1 103 ? 13.190 10.494 -17.535 1.00 96.00 103 ILE A CA 1
ATOM 755 C C . ILE A 1 103 ? 13.105 8.976 -17.696 1.00 96.00 103 ILE A C 1
ATOM 757 O O . ILE A 1 103 ? 12.322 8.321 -17.009 1.00 96.00 103 ILE A O 1
ATOM 761 N N . THR A 1 104 ? 13.908 8.412 -18.602 1.00 94.81 104 THR A N 1
ATOM 762 C CA . THR A 1 104 ? 13.935 6.964 -18.861 1.00 94.81 104 THR A CA 1
ATOM 763 C C . THR A 1 104 ? 14.178 6.172 -17.570 1.00 94.81 104 THR A C 1
ATOM 765 O O . THR A 1 104 ? 15.164 6.455 -16.884 1.00 94.81 104 THR A O 1
ATOM 768 N N . PRO A 1 105 ? 13.334 5.171 -17.250 1.00 96.75 105 PRO A N 1
ATOM 769 C CA . PRO A 1 105 ? 13.532 4.339 -16.070 1.00 96.75 105 PRO A CA 1
ATOM 770 C C . PRO A 1 105 ? 14.869 3.597 -16.092 1.00 96.75 105 PRO A C 1
ATOM 772 O O . PRO A 1 105 ? 15.339 3.155 -17.146 1.00 96.75 105 PRO A O 1
ATOM 775 N N . ILE A 1 106 ? 15.468 3.404 -14.919 1.00 95.31 106 ILE A N 1
ATOM 776 C CA . ILE A 1 106 ? 16.634 2.528 -14.785 1.00 95.31 106 ILE A CA 1
ATOM 777 C C . ILE A 1 106 ? 16.192 1.072 -14.952 1.00 95.31 106 ILE A C 1
ATOM 779 O O . ILE A 1 106 ? 15.140 0.676 -14.456 1.00 95.31 106 ILE A O 1
ATOM 783 N N . THR A 1 107 ? 16.978 0.243 -15.634 1.00 96.88 107 THR A N 1
ATOM 784 C CA . THR A 1 107 ? 16.640 -1.179 -15.792 1.00 96.88 107 THR A CA 1
ATOM 785 C C . THR A 1 107 ? 17.031 -1.969 -14.539 1.00 96.88 107 THR A C 1
ATOM 787 O O . THR A 1 107 ? 18.207 -1.933 -14.165 1.00 96.88 107 THR A O 1
ATOM 790 N N . PRO A 1 108 ? 16.104 -2.700 -13.888 1.00 96.94 108 PRO A N 1
ATOM 791 C CA . PRO A 1 108 ? 16.451 -3.516 -12.733 1.00 96.94 108 PRO A CA 1
ATOM 792 C C . PRO A 1 108 ? 17.275 -4.735 -13.144 1.00 96.94 108 PRO A C 1
ATOM 794 O O . PRO A 1 108 ? 17.158 -5.255 -14.255 1.00 96.94 108 PRO A O 1
ATOM 797 N N . THR A 1 109 ? 18.077 -5.240 -12.210 1.00 96.19 109 THR A N 1
ATOM 798 C CA . THR A 1 109 ? 18.700 -6.559 -12.350 1.00 96.19 109 THR A CA 1
ATOM 799 C C . THR A 1 109 ? 17.762 -7.604 -11.762 1.00 96.19 109 THR A C 1
ATOM 801 O O . THR A 1 109 ? 17.422 -7.525 -10.587 1.00 96.19 109 THR A O 1
ATOM 804 N N . ILE A 1 110 ? 17.366 -8.593 -12.563 1.00 97.38 110 ILE A N 1
ATOM 805 C CA . ILE A 1 110 ? 16.521 -9.702 -12.109 1.00 97.38 110 ILE A CA 1
ATOM 806 C C . ILE A 1 110 ? 17.356 -10.987 -12.128 1.00 97.38 110 ILE A C 1
ATOM 808 O O . ILE A 1 110 ? 17.798 -11.396 -13.207 1.00 97.38 110 ILE A O 1
ATOM 812 N N . PRO A 1 111 ? 17.606 -11.618 -10.966 1.00 96.81 111 PRO A N 1
ATOM 813 C CA . PRO A 1 111 ? 18.287 -12.906 -10.902 1.00 96.81 111 PRO A CA 1
ATOM 814 C C . PRO A 1 111 ? 17.553 -13.987 -11.701 1.00 96.81 111 PRO A C 1
ATOM 816 O O . PRO A 1 111 ? 16.327 -13.977 -11.826 1.00 96.81 111 PRO A O 1
ATOM 819 N N . ASN A 1 112 ? 18.301 -14.952 -12.236 1.00 95.94 112 ASN A N 1
ATOM 820 C CA . ASN A 1 112 ? 17.693 -16.074 -12.944 1.00 95.94 112 ASN A CA 1
ATOM 821 C C . ASN A 1 112 ? 16.811 -16.896 -11.991 1.00 95.94 112 ASN A C 1
ATOM 823 O O . ASN A 1 112 ? 17.270 -17.302 -10.928 1.00 95.94 112 ASN A O 1
ATOM 827 N N . GLY A 1 113 ? 15.569 -17.166 -12.394 1.00 96.50 113 GLY A N 1
ATOM 828 C CA . GLY A 1 113 ? 14.594 -17.878 -11.565 1.00 96.50 113 GLY A CA 1
ATOM 829 C C . GLY A 1 113 ? 13.938 -17.030 -10.471 1.00 96.50 113 GLY A C 1
ATOM 830 O O . GLY A 1 113 ? 13.197 -17.587 -9.665 1.00 96.50 113 GLY A O 1
ATOM 831 N N . ALA A 1 114 ? 14.178 -15.713 -10.434 1.00 98.50 114 ALA A N 1
ATOM 832 C CA . ALA A 1 114 ? 13.476 -14.827 -9.514 1.00 98.50 114 ALA A CA 1
ATOM 833 C C . ALA A 1 114 ? 11.960 -14.818 -9.775 1.00 98.50 114 ALA A C 1
ATOM 835 O O . ALA A 1 114 ? 11.506 -14.878 -10.920 1.00 98.50 114 ALA A O 1
ATOM 836 N N . VAL A 1 115 ? 11.183 -14.702 -8.701 1.00 98.75 115 VAL A N 1
ATOM 837 C CA . VAL A 1 115 ? 9.730 -14.532 -8.739 1.00 98.75 115 VAL A CA 1
ATOM 838 C C . VAL A 1 115 ? 9.427 -13.048 -8.581 1.00 98.75 115 VAL A C 1
ATOM 840 O O . VAL A 1 115 ? 9.829 -12.431 -7.597 1.00 98.75 115 VAL A O 1
ATOM 843 N N . VAL A 1 116 ? 8.735 -12.465 -9.556 1.00 98.81 116 VAL A N 1
ATOM 844 C CA . VAL A 1 116 ? 8.416 -11.031 -9.587 1.00 98.81 116 VAL A CA 1
ATOM 845 C C . VAL A 1 116 ? 6.915 -10.854 -9.449 1.00 98.81 116 VAL A C 1
ATOM 847 O O . VAL A 1 116 ? 6.159 -11.539 -10.136 1.00 98.81 116 VAL A O 1
ATOM 850 N N . ALA A 1 117 ? 6.488 -9.932 -8.595 1.00 98.81 117 ALA A N 1
ATOM 851 C CA . ALA A 1 117 ? 5.097 -9.506 -8.497 1.00 98.81 117 ALA A CA 1
ATOM 852 C C . ALA A 1 117 ? 4.987 -7.983 -8.548 1.00 98.81 117 ALA A C 1
ATOM 854 O O . ALA A 1 117 ? 5.940 -7.277 -8.209 1.00 98.81 117 ALA A O 1
ATOM 855 N N . LEU A 1 118 ? 3.825 -7.511 -8.999 1.00 98.75 118 LEU A N 1
ATOM 856 C CA . LEU A 1 118 ? 3.462 -6.103 -9.094 1.00 98.75 118 LEU A CA 1
ATOM 857 C C . LEU A 1 118 ? 2.244 -5.818 -8.224 1.00 98.75 118 LEU A C 1
ATOM 859 O O . LEU A 1 118 ? 1.302 -6.608 -8.223 1.00 98.75 118 LEU A O 1
ATOM 863 N N . TRP A 1 119 ? 2.237 -4.660 -7.582 1.00 98.25 119 TRP A N 1
ATOM 864 C CA . TRP A 1 119 ? 1.070 -4.065 -6.944 1.00 98.25 119 TRP A CA 1
ATOM 865 C C . TRP A 1 119 ? 0.851 -2.677 -7.513 1.00 98.25 119 TRP A C 1
ATOM 867 O O . TRP A 1 119 ? 1.801 -1.990 -7.902 1.00 98.25 119 TRP A O 1
ATOM 877 N N . PHE A 1 120 ? -0.415 -2.294 -7.588 1.00 96.75 120 PHE A N 1
ATOM 878 C CA . PHE A 1 120 ? -0.848 -1.046 -8.179 1.00 96.75 120 PHE A CA 1
ATOM 879 C C . PHE A 1 120 ? -1.686 -0.271 -7.187 1.00 96.75 120 PHE A C 1
ATOM 881 O O . PHE A 1 120 ? -2.454 -0.847 -6.420 1.00 96.75 120 PHE A O 1
ATOM 888 N N . GLY A 1 121 ? -1.537 1.038 -7.277 1.00 93.56 121 GLY A N 1
ATOM 889 C CA . GLY A 1 121 ? -2.192 2.004 -6.428 1.00 93.56 121 GLY A CA 1
ATOM 890 C C . GLY A 1 121 ? -2.727 3.172 -7.224 1.00 93.56 121 GLY A C 1
ATOM 891 O O . GLY A 1 121 ? -2.100 3.560 -8.210 1.00 93.56 121 GLY A O 1
ATOM 892 N N . SER A 1 122 ? -3.830 3.779 -6.803 1.00 92.31 122 SER A N 1
ATOM 893 C CA . SER A 1 122 ? -4.341 4.997 -7.429 1.00 92.31 122 SER A CA 1
ATOM 894 C C . SER A 1 122 ? -4.891 5.973 -6.400 1.00 92.31 122 SER A C 1
ATOM 896 O O . SER A 1 122 ? -5.447 5.548 -5.402 1.00 92.31 122 SER A O 1
ATOM 898 N N . ASN A 1 123 ? -4.749 7.269 -6.673 1.00 89.88 123 ASN A N 1
ATOM 899 C CA . ASN A 1 123 ? -5.458 8.343 -5.975 1.00 89.88 123 ASN A CA 1
ATOM 900 C C . ASN A 1 123 ? -6.826 8.645 -6.628 1.00 89.88 123 ASN A C 1
ATOM 902 O O . ASN A 1 123 ? -7.595 9.455 -6.118 1.00 89.88 123 ASN A O 1
ATOM 906 N N . ALA A 1 124 ? -7.130 8.030 -7.779 1.00 90.38 124 ALA A N 1
ATOM 907 C CA . ALA A 1 124 ? -8.436 8.123 -8.423 1.00 90.38 124 ALA A CA 1
ATOM 908 C C . ALA A 1 124 ? -9.388 7.044 -7.902 1.00 90.38 124 ALA A C 1
ATOM 910 O O . ALA A 1 124 ? -8.965 6.011 -7.409 1.00 90.38 124 ALA A O 1
ATOM 911 N N . ASN A 1 125 ? -10.691 7.212 -8.126 1.00 87.94 125 ASN A N 1
ATOM 912 C CA . ASN A 1 125 ? -11.696 6.267 -7.623 1.00 87.94 125 ASN A CA 1
ATOM 913 C C . ASN A 1 125 ? -11.534 4.831 -8.150 1.00 87.94 125 ASN A C 1
ATOM 915 O O . ASN A 1 125 ? -11.889 3.875 -7.464 1.00 87.94 125 ASN A O 1
ATOM 919 N N . THR A 1 126 ? -11.094 4.676 -9.402 1.00 91.12 126 THR A N 1
ATOM 920 C CA . THR A 1 126 ? -10.997 3.364 -10.050 1.00 91.12 126 THR A CA 1
ATOM 921 C C . THR A 1 126 ? -9.790 3.275 -10.965 1.00 91.12 126 THR A C 1
ATOM 923 O O . THR A 1 126 ? -9.556 4.174 -11.777 1.00 91.12 126 THR A O 1
ATOM 926 N N . LEU A 1 127 ? -9.107 2.139 -10.888 1.00 94.69 127 LEU A N 1
ATOM 927 C CA . LEU A 1 127 ? -8.028 1.715 -11.755 1.00 94.69 127 LEU A CA 1
ATOM 928 C C . LEU A 1 127 ? -8.457 0.455 -12.513 1.00 94.69 127 LEU A C 1
ATOM 930 O O . LEU A 1 127 ? -8.899 -0.525 -11.921 1.00 94.69 127 LEU A O 1
ATOM 934 N N . THR A 1 128 ? -8.312 0.481 -13.832 1.00 96.81 128 THR A N 1
ATOM 935 C CA . THR A 1 128 ? -8.492 -0.683 -14.703 1.00 96.81 128 THR A CA 1
ATOM 936 C C . THR A 1 128 ? -7.184 -0.974 -15.415 1.00 96.81 128 THR A C 1
ATOM 938 O O . THR A 1 128 ? -6.569 -0.073 -15.998 1.00 96.81 128 THR A O 1
ATOM 941 N N . LEU A 1 129 ? -6.755 -2.233 -15.391 1.00 97.75 129 LEU A N 1
ATOM 942 C CA . LEU A 1 129 ? -5.547 -2.654 -16.085 1.00 97.75 129 LEU A CA 1
ATOM 943 C C . LEU A 1 129 ? -5.860 -3.049 -17.533 1.00 97.75 129 LEU A C 1
ATOM 945 O O . LEU A 1 129 ? -6.839 -3.726 -17.836 1.00 97.75 129 LEU A O 1
ATOM 949 N N . THR A 1 130 ? -4.993 -2.637 -18.453 1.00 97.81 130 THR A N 1
ATOM 950 C CA . THR A 1 130 ? -5.053 -2.986 -19.883 1.00 97.81 130 THR A CA 1
ATOM 951 C C . THR A 1 130 ? -3.670 -3.414 -20.379 1.00 97.81 130 THR A C 1
ATOM 953 O O . THR A 1 130 ? -2.690 -3.295 -19.648 1.00 97.81 130 THR A O 1
ATOM 956 N N . GLY A 1 131 ? -3.544 -3.901 -21.616 1.00 97.75 131 GLY A N 1
ATOM 957 C CA . GLY A 1 131 ? -2.256 -4.376 -22.143 1.00 97.75 131 GLY A CA 1
ATOM 958 C C . GLY A 1 131 ? -1.973 -5.832 -21.763 1.00 97.75 131 GLY A C 1
ATOM 959 O O . GLY A 1 131 ? -2.847 -6.678 -21.936 1.00 97.75 131 GLY A O 1
ATOM 960 N N . ASP A 1 132 ? -0.760 -6.138 -21.292 1.00 98.12 132 ASP A N 1
ATOM 961 C CA . ASP A 1 132 ? -0.371 -7.504 -20.901 1.00 98.12 132 ASP A CA 1
ATOM 962 C C . ASP A 1 132 ? -0.815 -7.825 -19.466 1.00 98.12 132 ASP A C 1
ATOM 964 O O . ASP A 1 132 ? -0.038 -7.783 -18.514 1.00 98.12 132 ASP A O 1
ATOM 968 N N . THR A 1 133 ? -2.104 -8.119 -19.309 1.00 97.75 133 THR A N 1
ATOM 969 C CA . THR A 1 133 ? -2.744 -8.357 -18.006 1.00 97.75 133 THR A CA 1
ATOM 970 C C . THR A 1 133 ? -2.899 -9.837 -17.658 1.00 97.75 133 THR A C 1
ATOM 972 O O . THR A 1 133 ? -3.583 -10.173 -16.697 1.00 97.75 133 THR A O 1
ATOM 975 N N . ASN A 1 134 ? -2.249 -10.745 -18.395 1.00 97.12 134 ASN A N 1
ATOM 976 C CA . ASN A 1 134 ? -2.448 -12.196 -18.256 1.00 97.12 134 ASN A CA 1
ATOM 977 C C . ASN A 1 134 ? -2.156 -12.738 -16.847 1.00 97.12 134 ASN A C 1
ATOM 979 O O . ASN A 1 134 ? -2.703 -13.762 -16.446 1.00 97.12 134 ASN A O 1
ATOM 983 N N . THR A 1 135 ? -1.273 -12.072 -16.105 1.00 97.19 135 THR A N 1
ATOM 984 C CA . THR A 1 135 ? -0.902 -12.435 -14.729 1.00 97.19 135 THR A CA 1
ATOM 985 C C . THR A 1 135 ? -1.540 -11.528 -13.682 1.00 97.19 135 THR A C 1
ATOM 987 O O . THR A 1 135 ? -1.116 -11.561 -12.527 1.00 97.19 135 THR A O 1
ATOM 990 N N . CYS A 1 136 ? -2.478 -10.670 -14.081 1.00 98.44 136 CYS A N 1
ATOM 991 C CA . CYS A 1 136 ? -2.984 -9.574 -13.271 1.00 98.44 136 CYS A CA 1
ATOM 992 C C . CYS A 1 136 ? -4.438 -9.781 -12.853 1.00 98.44 136 CYS A C 1
ATOM 994 O O . CYS A 1 136 ? -5.221 -10.416 -13.557 1.00 98.44 136 CYS A O 1
ATOM 996 N N . VAL A 1 137 ? -4.781 -9.223 -11.696 1.00 98.25 137 VAL A N 1
ATOM 997 C CA . VAL A 1 137 ? -6.131 -9.195 -11.139 1.00 98.25 137 VAL A CA 1
ATOM 998 C C . VAL A 1 137 ? -6.378 -7.783 -10.626 1.00 98.25 137 VAL A C 1
ATOM 1000 O O . VAL A 1 137 ? -5.654 -7.290 -9.761 1.00 98.25 137 VAL A O 1
ATOM 1003 N N . ASP A 1 138 ? -7.397 -7.133 -11.171 1.00 96.38 138 ASP A N 1
ATOM 1004 C CA . ASP A 1 138 ? -7.857 -5.805 -10.766 1.00 96.38 138 ASP A CA 1
ATOM 1005 C C . ASP A 1 138 ? -9.295 -5.823 -10.230 1.00 96.38 138 ASP A C 1
ATOM 1007 O O . ASP A 1 138 ? -9.834 -4.771 -9.910 1.00 96.38 138 ASP A O 1
ATOM 1011 N N . GLY A 1 139 ? -9.915 -7.002 -10.093 1.00 96.62 139 GLY A N 1
ATOM 1012 C CA . GLY A 1 139 ? -11.247 -7.172 -9.519 1.00 96.62 139 GLY A CA 1
ATOM 1013 C C . GLY A 1 139 ? -11.908 -8.506 -9.865 1.00 96.62 139 GLY A C 1
ATOM 1014 O O . GLY A 1 139 ? -11.239 -9.502 -10.139 1.00 96.62 139 GLY A O 1
ATOM 1015 N N . LEU A 1 140 ? -13.245 -8.514 -9.861 1.00 97.56 140 LEU A N 1
ATOM 1016 C CA . LEU A 1 140 ? -14.086 -9.649 -10.250 1.00 97.56 140 LEU A CA 1
ATOM 1017 C C . LEU A 1 140 ? -14.971 -9.267 -11.445 1.00 97.56 140 LEU A C 1
ATOM 1019 O O . LEU A 1 140 ? -15.932 -8.505 -11.310 1.00 97.56 140 LEU A O 1
ATOM 1023 N N . GLY A 1 141 ? -14.668 -9.812 -12.625 1.00 94.06 141 GLY A N 1
ATOM 1024 C CA . GLY A 1 141 ? -15.377 -9.463 -13.859 1.00 94.06 141 GLY A CA 1
ATOM 1025 C C . GLY A 1 141 ? -15.252 -7.968 -14.168 1.00 94.06 141 GLY A C 1
ATOM 1026 O O . GLY A 1 141 ? -14.149 -7.443 -14.224 1.00 94.06 141 GLY A O 1
ATOM 1027 N N . ASN A 1 142 ? -16.379 -7.269 -14.327 1.00 91.62 142 ASN A N 1
ATOM 1028 C CA . ASN A 1 142 ? -16.397 -5.815 -14.555 1.00 91.62 142 ASN A CA 1
ATOM 1029 C C . ASN A 1 142 ? -16.343 -4.988 -13.252 1.00 91.62 142 ASN A C 1
ATOM 1031 O O . ASN A 1 142 ? -16.471 -3.765 -13.293 1.00 91.62 142 ASN A O 1
ATOM 1035 N N . SER A 1 143 ? -16.217 -5.639 -12.091 1.00 96.00 143 SER A N 1
ATOM 1036 C CA . SER A 1 143 ? -16.180 -4.987 -10.784 1.00 96.00 143 SER A CA 1
ATOM 1037 C C . SER A 1 143 ? -14.741 -4.907 -10.281 1.00 96.00 143 SER A C 1
ATOM 1039 O O . SER A 1 143 ? -14.264 -5.825 -9.610 1.00 96.00 143 SER A O 1
ATOM 1041 N N . VAL A 1 144 ? -14.056 -3.808 -10.607 1.00 95.69 144 VAL A N 1
ATOM 1042 C CA . VAL A 1 144 ? -12.683 -3.555 -10.142 1.00 95.69 144 VAL A CA 1
ATOM 1043 C C . VAL A 1 144 ? -12.619 -3.380 -8.624 1.00 95.69 144 VAL A C 1
ATOM 1045 O O . VAL A 1 144 ? -13.627 -3.049 -7.994 1.00 95.69 144 VAL A O 1
ATOM 1048 N N . PHE A 1 145 ? -11.443 -3.572 -8.031 1.00 94.62 145 PHE A N 1
ATOM 1049 C CA . PHE A 1 145 ? -11.205 -3.313 -6.614 1.00 94.62 145 PHE A CA 1
ATOM 1050 C C . PHE A 1 145 ? -11.267 -1.831 -6.261 1.00 94.62 145 PHE A C 1
ATOM 1052 O O . PHE A 1 145 ? -11.219 -1.515 -5.094 1.00 94.62 145 PHE A O 1
ATOM 1059 N N . GLY A 1 146 ? -11.372 -0.918 -7.228 1.00 92.50 146 GLY A N 1
ATOM 1060 C CA . GLY A 1 146 ? -11.265 0.517 -6.979 1.00 92.50 146 GLY A CA 1
ATOM 1061 C C . GLY A 1 146 ? -9.838 0.968 -7.251 1.00 92.50 146 GLY A C 1
ATOM 1062 O O . GLY A 1 146 ? -9.406 0.942 -8.399 1.00 92.50 146 GLY A O 1
ATOM 1063 N N . GLN A 1 147 ? -9.112 1.358 -6.213 1.00 91.12 147 GLN A N 1
ATOM 1064 C CA . GLN A 1 147 ? -7.755 1.917 -6.275 1.00 91.12 147 GLN A CA 1
ATOM 1065 C C . GLN A 1 147 ? -6.623 0.879 -6.429 1.00 91.12 147 GLN A C 1
ATOM 1067 O O . GLN A 1 147 ? -5.483 1.264 -6.688 1.00 91.12 147 GLN A O 1
ATOM 1072 N N . VAL A 1 148 ? -6.929 -0.418 -6.307 1.00 93.62 148 VAL A N 1
ATOM 1073 C CA . VAL A 1 148 ? -5.946 -1.513 -6.191 1.00 93.62 148 VAL A CA 1
ATOM 1074 C C . VAL A 1 148 ? -5.955 -2.420 -7.411 1.00 93.62 148 VAL A C 1
ATOM 1076 O O . VAL A 1 148 ? -7.008 -2.755 -7.951 1.00 93.62 148 VAL A O 1
ATOM 1079 N N . ALA A 1 149 ? -4.781 -2.926 -7.773 1.00 96.81 149 ALA A N 1
ATOM 1080 C CA . ALA A 1 149 ? -4.648 -4.148 -8.559 1.00 96.81 149 ALA A CA 1
ATOM 1081 C C . ALA A 1 149 ? -3.332 -4.859 -8.213 1.00 96.81 149 ALA A C 1
ATOM 1083 O O . ALA A 1 149 ? -2.477 -4.308 -7.515 1.00 96.81 149 ALA A O 1
ATOM 1084 N N . TYR A 1 150 ? -3.126 -6.065 -8.738 1.00 98.44 150 TYR A N 1
ATOM 1085 C CA . TYR A 1 150 ? -1.844 -6.763 -8.628 1.00 98.44 150 TYR A CA 1
ATOM 1086 C C . TYR A 1 150 ? -1.559 -7.650 -9.840 1.00 98.44 150 TYR A C 1
ATOM 1088 O O . TYR A 1 150 ? -2.470 -8.045 -10.562 1.00 98.44 150 TYR A O 1
ATOM 1096 N N . CYS A 1 151 ? -0.291 -8.019 -10.035 1.00 98.75 151 CYS A N 1
ATOM 1097 C CA . CYS A 1 151 ? 0.121 -9.087 -10.941 1.00 98.75 151 CYS A CA 1
ATOM 1098 C C . CYS A 1 151 ? 1.031 -10.085 -10.220 1.00 98.75 151 CYS A C 1
ATOM 1100 O O . CYS A 1 151 ? 2.013 -9.695 -9.593 1.00 98.75 151 CYS A O 1
ATOM 1102 N N . ASN A 1 152 ? 0.734 -11.381 -10.348 1.00 98.75 152 ASN A N 1
ATOM 1103 C CA . ASN A 1 152 ? 1.542 -12.498 -9.838 1.00 98.75 152 ASN A CA 1
ATOM 1104 C C . ASN A 1 152 ? 1.787 -12.531 -8.307 1.00 98.75 152 ASN A C 1
ATOM 1106 O O . ASN A 1 152 ? 2.613 -13.311 -7.828 1.00 98.75 152 ASN A O 1
ATOM 1110 N N . ALA A 1 153 ? 1.055 -11.734 -7.522 1.00 98.56 153 ALA A N 1
ATOM 1111 C CA . ALA A 1 153 ? 1.216 -11.656 -6.069 1.00 98.56 153 ALA A CA 1
ATOM 1112 C C . ALA A 1 153 ? 1.061 -13.009 -5.334 1.00 98.56 153 ALA A C 1
ATOM 1114 O O . ALA A 1 153 ? 1.942 -13.332 -4.533 1.00 98.56 153 ALA A O 1
ATOM 1115 N N . PRO A 1 154 ? 0.061 -13.872 -5.633 1.00 98.69 154 PRO A N 1
ATOM 1116 C CA . PRO A 1 154 ? -0.069 -15.164 -4.949 1.00 98.69 154 PRO A CA 1
ATOM 1117 C C . PRO A 1 154 ? 1.152 -16.082 -5.115 1.00 98.69 154 PRO A C 1
ATOM 1119 O O . PRO A 1 154 ? 1.571 -16.754 -4.169 1.00 98.69 154 PRO A O 1
ATOM 1122 N N . ALA A 1 155 ? 1.755 -16.101 -6.309 1.00 98.69 155 ALA A N 1
ATOM 1123 C CA . ALA A 1 155 ? 2.951 -16.898 -6.577 1.00 98.69 155 ALA A CA 1
ATOM 1124 C C . ALA A 1 155 ? 4.165 -16.361 -5.809 1.00 98.69 155 ALA A C 1
ATOM 1126 O O . ALA A 1 155 ? 4.961 -17.141 -5.285 1.00 98.69 155 ALA A O 1
ATOM 1127 N N . TRP A 1 156 ? 4.283 -15.035 -5.707 1.00 98.81 156 TRP A N 1
ATOM 1128 C CA . TRP A 1 156 ? 5.334 -14.383 -4.934 1.00 98.81 156 TRP A CA 1
ATOM 1129 C C . TRP A 1 156 ? 5.224 -14.703 -3.440 1.00 98.81 156 TRP A C 1
ATOM 1131 O O . TRP A 1 156 ? 6.189 -15.208 -2.867 1.00 98.81 156 TRP A O 1
ATOM 1141 N N . PHE A 1 157 ? 4.044 -14.526 -2.829 1.00 98.75 157 PHE A N 1
ATOM 1142 C CA . PHE A 1 157 ? 3.837 -14.857 -1.412 1.00 98.75 157 PHE A CA 1
ATOM 1143 C C . PHE A 1 157 ? 4.084 -16.340 -1.134 1.00 98.75 157 PHE A C 1
ATOM 1145 O O . PHE A 1 157 ? 4.760 -16.679 -0.168 1.00 98.75 157 PHE A O 1
ATOM 1152 N N . THR A 1 158 ? 3.627 -17.231 -2.021 1.00 98.69 158 THR A N 1
ATOM 1153 C CA . THR A 1 158 ? 3.895 -18.674 -1.903 1.00 98.69 158 THR A CA 1
ATOM 1154 C C . THR A 1 158 ? 5.397 -18.972 -1.891 1.00 98.69 158 THR A C 1
ATOM 1156 O O . THR A 1 158 ? 5.874 -19.732 -1.045 1.00 98.69 158 THR A O 1
ATOM 1159 N N . ALA A 1 159 ? 6.158 -18.368 -2.807 1.00 98.75 159 ALA A N 1
ATOM 1160 C CA . ALA A 1 159 ? 7.599 -18.578 -2.902 1.00 98.75 159 ALA A CA 1
ATOM 1161 C C . ALA A 1 159 ? 8.343 -18.040 -1.668 1.00 98.75 159 ALA A C 1
ATOM 1163 O O . ALA A 1 159 ? 9.198 -18.735 -1.111 1.00 98.75 159 ALA A O 1
ATOM 1164 N N . VAL A 1 160 ? 7.992 -16.835 -1.212 1.00 98.69 160 VAL A N 1
ATOM 1165 C CA . VAL A 1 160 ? 8.624 -16.197 -0.052 1.00 98.69 160 VAL A CA 1
ATOM 1166 C C . VAL A 1 160 ? 8.279 -16.929 1.241 1.00 98.69 160 VAL A C 1
ATOM 1168 O O . VAL A 1 160 ? 9.192 -17.255 1.995 1.00 98.69 160 VAL A O 1
ATOM 1171 N N . ASN A 1 161 ? 7.015 -17.288 1.475 1.00 98.56 161 ASN A N 1
ATOM 1172 C CA . ASN A 1 161 ? 6.611 -18.049 2.663 1.00 98.56 161 ASN A CA 1
ATOM 1173 C C . ASN A 1 161 ? 7.270 -19.434 2.703 1.00 98.56 161 ASN A C 1
ATOM 1175 O O . ASN A 1 161 ? 7.726 -19.875 3.760 1.00 98.56 161 ASN A O 1
ATOM 1179 N N . GLY A 1 162 ? 7.425 -20.093 1.548 1.00 98.44 162 GLY A N 1
ATOM 1180 C CA . GLY A 1 162 ? 8.225 -21.314 1.444 1.00 98.44 162 GLY A CA 1
ATOM 1181 C C . GLY A 1 162 ? 9.690 -21.095 1.845 1.00 98.44 162 GLY A C 1
ATOM 1182 O O . GLY A 1 162 ? 10.279 -21.912 2.553 1.00 98.44 162 GLY A O 1
ATOM 1183 N N . ALA A 1 163 ? 10.286 -19.972 1.448 1.00 98.50 163 ALA A N 1
ATOM 1184 C CA . ALA A 1 163 ? 11.658 -19.631 1.806 1.00 98.50 163 ALA A CA 1
ATOM 1185 C C . ALA A 1 163 ? 11.822 -19.218 3.278 1.00 98.50 163 ALA A C 1
ATOM 1187 O O . ALA A 1 163 ? 12.844 -19.552 3.880 1.00 98.50 163 ALA A O 1
ATOM 1188 N N . VAL A 1 164 ? 10.831 -18.559 3.884 1.00 98.38 164 VAL A N 1
ATOM 1189 C CA . VAL A 1 164 ? 10.806 -18.294 5.331 1.00 98.38 164 VAL A CA 1
ATOM 1190 C C . VAL A 1 164 ? 10.706 -19.607 6.108 1.00 98.38 164 VAL A C 1
ATOM 1192 O O . VAL A 1 164 ? 11.487 -19.830 7.031 1.00 98.38 164 VAL A O 1
ATOM 1195 N N . ALA A 1 165 ? 9.813 -20.517 5.701 1.00 97.88 165 ALA A N 1
ATOM 1196 C CA . ALA A 1 165 ? 9.665 -21.833 6.328 1.00 97.88 165 ALA A CA 1
ATOM 1197 C C . ALA A 1 165 ? 10.962 -22.663 6.270 1.00 97.88 165 ALA A C 1
ATOM 1199 O O . ALA A 1 165 ? 11.279 -23.391 7.209 1.00 97.88 165 ALA A O 1
ATOM 1200 N N . ASN A 1 166 ? 11.746 -22.501 5.202 1.00 97.44 166 ASN A N 1
ATOM 1201 C CA . ASN A 1 166 ? 13.058 -23.132 5.037 1.00 97.44 166 ASN A CA 1
ATOM 1202 C C . ASN A 1 166 ? 14.216 -22.352 5.695 1.00 97.44 166 ASN A C 1
ATOM 1204 O O . ASN A 1 166 ? 15.372 -22.755 5.578 1.00 97.44 166 ASN A O 1
ATOM 1208 N N . GLY A 1 167 ? 13.937 -21.234 6.374 1.00 96.75 167 GLY A N 1
ATOM 1209 C CA . GLY A 1 167 ? 14.932 -20.408 7.064 1.00 96.75 167 GLY A CA 1
ATOM 1210 C C . GLY A 1 167 ? 15.839 -19.575 6.151 1.00 96.75 167 GLY A C 1
ATOM 1211 O O . GLY A 1 167 ? 16.837 -19.031 6.628 1.00 96.75 167 GLY A O 1
ATOM 1212 N N . LEU A 1 168 ? 15.513 -19.474 4.859 1.00 97.56 168 LEU A N 1
ATOM 1213 C CA . LEU A 1 168 ? 16.274 -18.713 3.866 1.00 97.56 168 LEU A CA 1
ATOM 1214 C C . LEU A 1 168 ? 15.945 -17.213 3.929 1.00 97.56 168 LEU A C 1
ATOM 1216 O O . LEU A 1 168 ? 16.845 -16.380 3.857 1.00 97.56 168 LEU A O 1
ATOM 1220 N N . VAL A 1 169 ? 14.668 -16.873 4.118 1.00 98.19 169 VAL A N 1
ATOM 1221 C CA . VAL A 1 169 ? 14.209 -15.496 4.358 1.00 98.19 169 VAL A CA 1
ATOM 1222 C C . VAL A 1 169 ? 13.986 -15.302 5.854 1.00 98.19 169 VAL A C 1
ATOM 1224 O O . VAL A 1 169 ? 13.368 -16.136 6.513 1.00 98.19 169 VAL A O 1
ATOM 1227 N N . LYS A 1 170 ? 14.462 -14.178 6.396 1.00 96.62 170 LYS A N 1
ATOM 1228 C CA . LYS A 1 170 ? 14.183 -13.768 7.776 1.00 96.62 170 LYS A CA 1
ATOM 1229 C C . LYS A 1 170 ? 13.309 -12.528 7.776 1.00 96.62 170 LYS A C 1
ATOM 1231 O O . LYS A 1 170 ? 13.767 -11.454 7.397 1.00 96.62 170 LYS A O 1
ATOM 1236 N N . VAL A 1 171 ? 12.082 -12.689 8.252 1.00 97.06 171 VAL A N 1
ATOM 1237 C CA . VAL A 1 171 ? 11.171 -11.571 8.496 1.00 97.06 171 VAL A CA 1
ATOM 1238 C C . VAL A 1 171 ? 11.574 -10.919 9.821 1.00 97.06 171 VAL A C 1
ATOM 1240 O O . VAL A 1 171 ? 11.633 -11.617 10.835 1.00 97.06 171 VAL A O 1
ATOM 1243 N N . PRO A 1 172 ? 11.914 -9.622 9.852 1.00 95.75 172 PRO A N 1
ATOM 1244 C CA . PRO A 1 172 ? 12.259 -8.945 11.091 1.00 95.75 172 PRO A CA 1
ATOM 1245 C C . PRO A 1 172 ? 11.005 -8.690 11.929 1.00 95.75 172 PRO A C 1
ATOM 1247 O O . PRO A 1 172 ? 9.961 -8.292 11.407 1.00 95.75 172 PRO A O 1
ATOM 1250 N N . ALA A 1 173 ? 11.127 -8.853 13.246 1.00 94.38 173 ALA A N 1
ATOM 1251 C CA . ALA A 1 173 ? 10.078 -8.444 14.171 1.00 94.38 173 ALA A CA 1
ATOM 1252 C C . ALA A 1 173 ? 9.840 -6.923 14.077 1.00 94.38 173 ALA A C 1
ATOM 1254 O O . ALA A 1 173 ? 10.816 -6.176 13.979 1.00 94.38 173 ALA A O 1
ATOM 1255 N N . PRO A 1 174 ? 8.583 -6.448 14.173 1.00 92.44 174 PRO A N 1
ATOM 1256 C CA . PRO A 1 174 ? 8.266 -5.016 14.115 1.00 92.44 174 PRO A CA 1
ATOM 1257 C C . PRO A 1 174 ? 8.855 -4.233 15.302 1.00 92.44 174 PRO A C 1
ATOM 1259 O O . PRO A 1 174 ? 9.060 -3.023 15.222 1.00 92.44 174 PRO A O 1
ATOM 1262 N N . GLY A 1 175 ? 9.166 -4.930 16.399 1.00 92.44 175 GLY A N 1
ATOM 1263 C CA . GLY A 1 175 ? 9.801 -4.372 17.589 1.00 92.44 175 GLY A CA 1
ATOM 1264 C C . GLY A 1 175 ? 8.809 -3.875 18.639 1.00 92.44 175 GLY A C 1
ATOM 1265 O O . GLY A 1 175 ? 7.615 -4.183 18.609 1.00 92.44 175 GLY A O 1
ATOM 1266 N N . THR A 1 176 ? 9.333 -3.107 19.590 1.00 93.75 176 THR A N 1
ATOM 1267 C CA . THR A 1 176 ? 8.570 -2.479 20.673 1.00 93.75 176 THR A CA 1
ATOM 1268 C C . THR A 1 176 ? 8.695 -0.972 20.530 1.00 93.75 176 THR A C 1
ATOM 1270 O O . THR A 1 176 ? 9.807 -0.449 20.489 1.00 93.75 176 THR A O 1
ATOM 1273 N N . GLY A 1 177 ? 7.560 -0.287 20.441 1.00 90.06 177 GLY A N 1
ATOM 1274 C CA . GLY A 1 177 ? 7.500 1.158 20.298 1.00 90.06 177 GLY A CA 1
ATOM 1275 C C . GLY A 1 177 ? 7.511 1.884 21.642 1.00 90.06 177 GLY A C 1
ATOM 1276 O O . GLY A 1 177 ? 7.857 1.331 22.694 1.00 90.06 177 GLY A O 1
ATOM 1277 N N . LEU A 1 178 ? 7.090 3.148 21.612 1.00 88.00 178 LEU A N 1
ATOM 1278 C CA . LEU A 1 178 ? 6.887 3.957 22.812 1.00 88.00 178 LEU A CA 1
ATOM 1279 C C . LEU A 1 178 ? 5.960 3.254 23.820 1.00 88.00 178 LEU A C 1
ATOM 1281 O O . LEU A 1 178 ? 5.064 2.487 23.466 1.00 88.00 178 LEU A O 1
ATOM 1285 N N . ASN A 1 179 ? 6.188 3.529 25.106 1.00 82.88 179 ASN A N 1
ATOM 1286 C CA . ASN A 1 179 ? 5.390 3.009 26.224 1.00 82.88 179 ASN A CA 1
ATOM 1287 C C . ASN A 1 179 ? 5.373 1.470 26.352 1.00 82.88 179 ASN A C 1
ATOM 1289 O O . ASN A 1 179 ? 4.521 0.920 27.047 1.00 82.88 179 ASN A O 1
ATOM 1293 N N . GLY A 1 180 ? 6.315 0.768 25.709 1.00 87.19 180 GLY A N 1
ATOM 1294 C CA . GLY A 1 180 ? 6.456 -0.687 25.809 1.00 87.19 180 GLY A CA 1
ATOM 1295 C C . GLY A 1 180 ? 5.441 -1.483 24.983 1.00 87.19 180 GLY A C 1
ATOM 1296 O O . GLY A 1 180 ? 5.378 -2.703 25.122 1.00 87.19 180 GLY A O 1
ATOM 1297 N N . GLN A 1 181 ? 4.650 -0.824 24.133 1.00 87.19 181 GLN A N 1
ATOM 1298 C CA . GLN A 1 181 ? 3.684 -1.498 23.266 1.00 87.19 181 GLN A CA 1
ATOM 1299 C C . GLN A 1 181 ? 4.379 -2.134 22.059 1.00 87.19 181 GLN A C 1
ATOM 1301 O O . GLN A 1 181 ? 5.333 -1.578 21.519 1.00 87.19 181 GLN A O 1
ATOM 1306 N N . ALA A 1 182 ? 3.879 -3.283 21.597 1.00 92.25 182 ALA A N 1
ATOM 1307 C CA . ALA A 1 182 ? 4.339 -3.866 20.340 1.00 92.25 182 ALA A CA 1
ATOM 1308 C C . ALA A 1 182 ? 4.103 -2.882 19.185 1.00 92.25 182 ALA A C 1
ATOM 1310 O O . ALA A 1 182 ? 3.030 -2.270 19.092 1.00 92.25 182 ALA A O 1
ATOM 1311 N N . CYS A 1 183 ? 5.094 -2.745 18.310 1.00 94.44 183 CYS A N 1
ATOM 1312 C CA . CYS A 1 183 ? 4.974 -1.948 17.099 1.00 94.44 183 CYS A CA 1
ATOM 1313 C C . CYS A 1 183 ? 3.863 -2.508 16.202 1.00 94.44 183 CYS A C 1
ATOM 1315 O O . CYS A 1 183 ? 3.800 -3.727 16.024 1.00 94.44 183 CYS A O 1
ATOM 1317 N N . PRO A 1 184 ? 2.966 -1.656 15.676 1.00 93.50 184 PRO A N 1
ATOM 1318 C CA . PRO A 1 184 ? 1.888 -2.125 14.823 1.00 93.50 184 PRO A CA 1
ATOM 1319 C C . PRO A 1 184 ? 2.422 -2.589 13.462 1.00 93.50 184 PRO A C 1
ATOM 1321 O O . PRO A 1 184 ? 3.456 -2.113 12.977 1.00 93.50 184 PRO A O 1
ATOM 1324 N N . THR A 1 185 ? 1.689 -3.518 12.857 1.00 93.12 185 THR A N 1
ATOM 1325 C CA . THR A 1 185 ? 1.885 -4.016 11.490 1.00 93.12 185 THR A CA 1
ATOM 1326 C C . THR A 1 185 ? 0.644 -3.700 10.654 1.00 93.12 185 THR A C 1
ATOM 1328 O O . THR A 1 185 ? -0.374 -3.272 11.194 1.00 93.12 185 THR A O 1
ATOM 1331 N N . THR A 1 186 ? 0.700 -3.951 9.345 1.00 92.00 186 THR A N 1
ATOM 1332 C CA . THR A 1 186 ? -0.436 -3.736 8.422 1.00 92.00 186 THR A CA 1
ATOM 1333 C C . THR A 1 186 ? -1.685 -4.561 8.766 1.00 92.00 186 THR A C 1
ATOM 1335 O O . THR A 1 186 ? -2.783 -4.219 8.356 1.00 92.00 186 THR A O 1
ATOM 1338 N N . ARG A 1 187 ? -1.542 -5.630 9.565 1.00 93.44 187 ARG A N 1
ATOM 1339 C CA . ARG A 1 187 ? -2.653 -6.479 10.032 1.00 93.44 187 ARG A CA 1
ATOM 1340 C C . ARG A 1 187 ? -3.096 -6.144 11.456 1.00 93.44 187 ARG A C 1
ATOM 1342 O O . ARG A 1 187 ? -3.674 -6.988 12.137 1.00 93.44 187 ARG A O 1
ATOM 1349 N N . ASP A 1 188 ? -2.791 -4.945 11.944 1.00 93.44 188 ASP A N 1
ATOM 1350 C CA . ASP A 1 188 ? -3.146 -4.496 13.287 1.00 93.44 188 ASP A CA 1
ATOM 1351 C C . ASP A 1 188 ? -4.318 -3.511 13.252 1.00 93.44 188 ASP A C 1
ATOM 1353 O O . ASP A 1 188 ? -4.201 -2.415 12.703 1.00 93.44 188 ASP A O 1
ATOM 1357 N N . PHE A 1 189 ? -5.429 -3.862 13.911 1.00 93.25 189 PHE A N 1
ATOM 1358 C CA . PHE A 1 189 ? -6.615 -3.003 14.026 1.00 93.25 189 PHE A CA 1
ATOM 1359 C C . PHE A 1 189 ? -6.318 -1.606 14.594 1.00 93.25 189 PHE A C 1
ATOM 1361 O O . PHE A 1 189 ? -7.167 -0.730 14.490 1.00 93.25 189 PHE A O 1
ATOM 1368 N N . ARG A 1 190 ? -5.147 -1.375 15.205 1.00 90.69 190 ARG A N 1
ATOM 1369 C CA . ARG A 1 190 ? -4.707 -0.057 15.679 1.00 90.69 190 ARG A CA 1
ATOM 1370 C C . ARG A 1 190 ? -4.388 0.943 14.563 1.00 90.69 190 ARG A C 1
ATOM 1372 O O . ARG A 1 190 ? -4.486 2.137 14.820 1.00 90.69 190 ARG A O 1
ATOM 1379 N N . ILE A 1 191 ? -3.949 0.488 13.388 1.00 84.81 191 ILE A N 1
ATOM 1380 C CA . ILE A 1 191 ? -3.447 1.372 12.310 1.00 84.81 191 ILE A CA 1
ATOM 1381 C C . ILE A 1 191 ? -4.189 1.226 10.989 1.00 84.81 191 ILE A C 1
ATOM 1383 O O . ILE A 1 191 ? -4.149 2.133 10.174 1.00 84.81 191 ILE A O 1
ATOM 1387 N N . VAL A 1 192 ? -4.844 0.087 10.821 1.00 78.69 192 VAL A N 1
ATOM 1388 C CA . VAL A 1 192 ? -5.744 -0.248 9.723 1.00 78.69 192 VAL A CA 1
ATOM 1389 C C . VAL A 1 192 ? -6.857 0.778 9.575 1.00 78.69 192 VAL A C 1
ATOM 1391 O O . VAL A 1 192 ? -7.297 1.326 10.587 1.00 78.69 192 VAL A O 1
ATOM 1394 N N . ASP A 1 193 ? -7.387 0.944 8.365 1.00 81.12 193 ASP A N 1
ATOM 1395 C CA . ASP A 1 193 ? -8.683 1.584 8.163 1.00 81.12 193 ASP A CA 1
ATOM 1396 C C . ASP A 1 193 ? -9.670 0.774 7.291 1.00 81.12 193 ASP A C 1
ATOM 1398 O O . ASP A 1 193 ? -9.728 -0.453 7.435 1.00 81.12 193 ASP A O 1
ATOM 1402 N N . GLN A 1 194 ? -10.569 1.434 6.546 1.00 76.94 194 GLN A N 1
ATOM 1403 C CA . GLN A 1 194 ? -11.588 0.749 5.740 1.00 76.94 194 GLN A CA 1
ATOM 1404 C C . GLN A 1 194 ? -11.006 -0.021 4.555 1.00 76.94 194 GLN A C 1
ATOM 1406 O O . GLN A 1 194 ? -11.611 -1.018 4.172 1.00 76.94 194 GLN A O 1
ATOM 1411 N N . ASP A 1 195 ? -9.859 0.415 4.029 1.00 75.00 195 ASP A N 1
ATOM 1412 C CA . ASP A 1 195 ? -9.269 -0.101 2.797 1.00 75.00 195 ASP A CA 1
ATOM 1413 C C . ASP A 1 195 ? -7.903 -0.718 3.145 1.00 75.00 195 ASP A C 1
ATOM 1415 O O . ASP A 1 195 ? -6.839 -0.147 2.921 1.00 75.00 195 ASP A O 1
ATOM 1419 N N . GLN A 1 196 ? -7.912 -1.901 3.764 1.00 76.69 196 GLN A N 1
ATOM 1420 C CA . GLN A 1 196 ? -6.659 -2.541 4.168 1.00 76.69 196 GLN A CA 1
ATOM 1421 C C . GLN A 1 196 ? -5.789 -2.902 2.975 1.00 76.69 196 GLN A C 1
ATOM 1423 O O . GLN A 1 196 ? -6.268 -3.490 1.999 1.00 76.69 196 GLN A O 1
ATOM 1428 N N . SER A 1 197 ? -4.478 -2.695 3.125 1.00 79.38 197 SER A N 1
ATOM 1429 C CA . SER A 1 197 ? -3.488 -3.205 2.168 1.00 79.38 197 SER A CA 1
ATOM 1430 C C . SER A 1 197 ? -3.754 -2.682 0.746 1.00 79.38 197 SER A C 1
ATOM 1432 O O . SER A 1 197 ? -3.535 -3.388 -0.240 1.00 79.38 197 SER A O 1
ATOM 1434 N N . ASP A 1 198 ? -4.297 -1.469 0.654 1.00 73.44 198 ASP A N 1
ATOM 1435 C CA . ASP A 1 198 ? -4.927 -0.901 -0.536 1.00 73.44 198 ASP A CA 1
ATOM 1436 C C . ASP A 1 198 ? -3.979 -0.124 -1.445 1.00 73.44 198 ASP A C 1
ATOM 1438 O O . ASP A 1 198 ? -4.391 0.417 -2.478 1.00 73.44 198 ASP A O 1
ATOM 1442 N N . ASN A 1 199 ? -2.703 -0.000 -1.078 1.00 78.06 199 ASN A N 1
ATOM 1443 C CA . ASN A 1 199 ? -1.816 0.836 -1.860 1.00 78.06 199 ASN A CA 1
ATOM 1444 C C . ASN A 1 199 ? -0.326 0.585 -1.574 1.00 78.06 199 ASN A C 1
ATOM 1446 O O . ASN A 1 199 ? 0.065 -0.069 -0.612 1.00 78.06 199 ASN A O 1
ATOM 1450 N N . VAL A 1 200 ? 0.523 1.078 -2.467 1.00 92.25 200 VAL A N 1
ATOM 1451 C CA . VAL A 1 200 ? 1.973 0.826 -2.470 1.00 92.25 200 VAL A CA 1
ATOM 1452 C C . VAL A 1 200 ? 2.749 1.954 -1.795 1.00 92.25 200 VAL A C 1
ATOM 1454 O O . VAL A 1 200 ? 2.198 3.024 -1.597 1.00 92.25 200 VAL A O 1
ATOM 1457 N N . VAL A 1 201 ? 4.045 1.792 -1.514 1.00 92.12 201 VAL A N 1
ATOM 1458 C CA . VAL A 1 201 ? 4.870 2.888 -0.940 1.00 92.12 201 VAL A CA 1
ATOM 1459 C C . VAL A 1 201 ? 5.731 3.608 -1.978 1.00 92.12 201 VAL A C 1
ATOM 1461 O O . VAL A 1 201 ? 6.669 4.341 -1.665 1.00 92.12 201 VAL A O 1
ATOM 1464 N N . THR A 1 202 ? 5.455 3.350 -3.253 1.00 95.00 202 THR A N 1
ATOM 1465 C CA . THR A 1 202 ? 6.220 3.927 -4.355 1.00 95.00 202 THR A CA 1
ATOM 1466 C C . THR A 1 202 ? 6.098 5.446 -4.372 1.00 95.00 202 THR A C 1
ATOM 1468 O O . THR A 1 202 ? 5.009 5.999 -4.247 1.00 95.00 202 THR A O 1
ATOM 1471 N N . THR A 1 203 ? 7.226 6.116 -4.610 1.00 95.44 203 THR A N 1
ATOM 1472 C CA . THR A 1 203 ? 7.272 7.559 -4.850 1.00 95.44 203 THR A CA 1
ATOM 1473 C C . THR A 1 203 ? 7.891 7.881 -6.208 1.00 95.44 203 THR A C 1
ATOM 1475 O O . THR A 1 203 ? 8.769 7.167 -6.706 1.00 95.44 203 THR A O 1
ATOM 1478 N N . TYR A 1 204 ? 7.435 8.976 -6.813 1.00 97.06 204 TYR A N 1
ATOM 1479 C CA . TYR A 1 204 ? 8.004 9.546 -8.036 1.00 97.06 204 TYR A CA 1
ATOM 1480 C C . TYR A 1 204 ? 8.458 10.987 -7.804 1.00 97.06 204 TYR A C 1
ATOM 1482 O O . TYR A 1 204 ? 8.191 11.582 -6.763 1.00 97.06 204 TYR A O 1
ATOM 1490 N N . LEU A 1 205 ? 9.138 11.554 -8.798 1.00 97.31 205 LEU A N 1
ATOM 1491 C CA . LEU A 1 205 ? 9.477 12.972 -8.839 1.00 97.31 205 LEU A CA 1
ATOM 1492 C C . LEU A 1 205 ? 8.723 13.663 -9.970 1.00 97.31 205 LEU A C 1
ATOM 1494 O O . LEU A 1 205 ? 8.759 13.201 -11.114 1.00 97.31 205 LEU A O 1
ATOM 1498 N N . LEU A 1 206 ? 8.111 14.802 -9.656 1.00 96.56 206 LEU A N 1
ATOM 1499 C CA . LEU A 1 206 ? 7.592 15.752 -10.628 1.00 96.56 206 LEU A CA 1
ATOM 1500 C C . LEU A 1 206 ? 8.529 16.954 -10.726 1.00 96.56 206 LEU A C 1
ATOM 1502 O O . LEU A 1 206 ? 8.632 17.802 -9.843 1.00 96.56 206 LEU A O 1
ATOM 1506 N N . ILE A 1 207 ? 9.231 17.027 -11.850 1.00 95.44 207 ILE A N 1
ATOM 1507 C CA . ILE A 1 207 ? 10.243 18.038 -12.126 1.00 95.44 207 ILE A CA 1
ATOM 1508 C C . ILE A 1 207 ? 9.613 19.134 -12.989 1.00 95.44 207 ILE A C 1
ATOM 1510 O O . ILE A 1 207 ? 9.146 18.879 -14.108 1.00 95.44 207 ILE A O 1
ATOM 1514 N N . ASN A 1 208 ? 9.643 20.373 -12.488 1.00 92.00 208 ASN A N 1
ATOM 1515 C CA . ASN A 1 208 ? 9.118 21.564 -13.166 1.00 92.00 208 ASN A CA 1
ATOM 1516 C C . ASN A 1 208 ? 7.656 21.406 -13.637 1.00 92.00 208 ASN A C 1
ATOM 1518 O O . ASN A 1 208 ? 7.316 21.855 -14.733 1.00 92.00 208 ASN A O 1
ATOM 1522 N N . ASN A 1 209 ? 6.820 20.723 -12.846 1.00 90.69 209 ASN A N 1
ATOM 1523 C CA . ASN A 1 209 ? 5.395 20.468 -13.111 1.00 90.69 209 ASN A CA 1
ATOM 1524 C C . ASN A 1 209 ? 5.096 19.807 -14.469 1.00 90.69 209 ASN A C 1
ATOM 1526 O O . ASN A 1 209 ? 4.002 19.955 -15.007 1.00 90.69 209 ASN A O 1
ATOM 1530 N N . ASN A 1 210 ? 6.073 19.114 -15.065 1.00 92.44 210 ASN A N 1
ATOM 1531 C CA . ASN A 1 210 ? 5.933 18.593 -16.427 1.00 92.44 210 ASN A CA 1
ATOM 1532 C C . ASN A 1 210 ? 6.691 17.290 -16.693 1.00 92.44 210 ASN A C 1
ATOM 1534 O O . ASN A 1 210 ? 6.325 16.553 -17.608 1.00 92.44 210 ASN A O 1
ATOM 1538 N N . THR A 1 211 ? 7.779 17.026 -15.965 1.00 95.38 211 THR A N 1
ATOM 1539 C CA . THR A 1 211 ? 8.624 15.853 -16.215 1.00 95.38 211 THR A CA 1
ATOM 1540 C C . THR A 1 211 ? 8.517 14.863 -15.066 1.00 95.38 211 THR A C 1
ATOM 1542 O O . THR A 1 211 ? 8.893 15.200 -13.949 1.00 95.38 211 THR A O 1
ATOM 1545 N N . LEU A 1 212 ? 8.050 13.648 -15.349 1.00 97.31 212 LEU A N 1
ATOM 1546 C CA . LEU A 1 212 ? 7.997 12.557 -14.375 1.00 97.31 212 LEU A CA 1
ATOM 1547 C C . LEU A 1 212 ? 9.307 11.765 -14.355 1.00 97.31 212 LEU A C 1
ATOM 1549 O O . LEU A 1 212 ? 9.933 11.539 -15.393 1.00 97.31 212 LEU A O 1
ATOM 1553 N N . ALA A 1 213 ? 9.726 11.312 -13.181 1.00 97.44 213 ALA A N 1
ATOM 1554 C CA . ALA A 1 213 ? 10.903 10.467 -13.031 1.00 97.44 213 ALA A CA 1
ATOM 1555 C C . ALA A 1 213 ? 10.753 9.491 -11.860 1.00 97.44 213 ALA A C 1
ATOM 1557 O O . ALA A 1 213 ? 10.023 9.754 -10.905 1.00 97.44 213 ALA A O 1
ATOM 1558 N N . GLN A 1 214 ? 11.487 8.376 -11.913 1.00 97.38 214 GLN A N 1
ATOM 1559 C CA . GLN A 1 214 ? 11.664 7.514 -10.741 1.00 97.38 214 GLN A CA 1
ATOM 1560 C C . GLN A 1 214 ? 12.392 8.283 -9.635 1.00 97.38 214 GLN A C 1
ATOM 1562 O O . GLN A 1 214 ? 13.304 9.062 -9.930 1.00 97.38 214 GLN A O 1
ATOM 1567 N N . HIS A 1 215 ? 12.046 8.020 -8.376 1.00 96.56 215 HIS A N 1
ATOM 1568 C CA . HIS A 1 215 ? 12.659 8.665 -7.216 1.00 96.56 215 HIS A CA 1
ATOM 1569 C C . HIS A 1 215 ? 14.016 8.032 -6.834 1.00 96.56 215 HIS A C 1
ATOM 1571 O O . HIS A 1 215 ? 14.255 7.646 -5.692 1.00 96.56 215 HIS A O 1
ATOM 1577 N N . THR A 1 216 ? 14.920 7.895 -7.810 1.00 96.12 216 THR A N 1
ATOM 1578 C CA . THR A 1 216 ? 16.277 7.371 -7.582 1.00 96.12 216 THR A CA 1
ATOM 1579 C C . THR A 1 216 ? 17.152 8.414 -6.874 1.00 96.12 216 THR A C 1
ATOM 1581 O O . THR A 1 216 ? 16.915 9.615 -7.050 1.00 96.12 216 THR A O 1
ATOM 1584 N N . PRO A 1 217 ? 18.221 8.004 -6.162 1.00 93.56 217 PRO A N 1
ATOM 1585 C CA . PRO A 1 217 ? 19.174 8.942 -5.567 1.00 93.56 217 PRO A CA 1
ATOM 1586 C C . PRO A 1 217 ? 19.766 9.929 -6.586 1.00 93.56 217 PRO A C 1
ATOM 1588 O O . PRO A 1 217 ? 19.924 11.113 -6.288 1.00 93.56 217 PRO A O 1
ATOM 1591 N N . GLU A 1 218 ? 20.052 9.471 -7.809 1.00 93.88 218 GLU A N 1
ATOM 1592 C CA . GLU A 1 218 ? 20.582 10.310 -8.888 1.00 93.88 218 GLU A CA 1
ATOM 1593 C C . GLU A 1 218 ? 19.569 11.364 -9.344 1.00 93.88 218 GLU A C 1
ATOM 1595 O O . GLU A 1 218 ? 19.933 12.528 -9.526 1.00 93.88 218 GLU A O 1
ATOM 1600 N N . ASN A 1 219 ? 18.296 10.987 -9.506 1.00 94.81 219 ASN A N 1
ATOM 1601 C CA . ASN A 1 219 ? 17.254 11.923 -9.917 1.00 94.81 219 ASN A CA 1
ATOM 1602 C C . ASN A 1 219 ? 16.941 12.938 -8.810 1.00 94.81 219 ASN A C 1
ATOM 1604 O O . ASN A 1 219 ? 16.792 14.120 -9.129 1.00 94.81 219 ASN A O 1
ATOM 1608 N N . SER A 1 220 ? 16.910 12.520 -7.538 1.00 94.25 220 SER A N 1
ATOM 1609 C CA . SER A 1 220 ? 16.749 13.430 -6.392 1.00 94.25 220 SER A CA 1
ATOM 1610 C C . SER A 1 220 ? 17.903 14.423 -6.302 1.00 94.25 220 SER A C 1
ATOM 1612 O O . SER A 1 220 ? 17.682 15.621 -6.147 1.00 94.25 220 SER A O 1
ATOM 1614 N N . GLN A 1 221 ? 19.147 13.953 -6.447 1.00 93.88 221 GLN A N 1
ATOM 1615 C CA . GLN A 1 221 ? 20.321 14.825 -6.406 1.00 93.88 221 GLN A CA 1
ATOM 1616 C C . GLN A 1 221 ? 20.331 15.827 -7.567 1.00 93.88 221 GLN A C 1
ATOM 1618 O O . GLN A 1 221 ? 20.717 16.982 -7.383 1.00 93.88 221 GLN A O 1
ATOM 1623 N N . ALA A 1 222 ? 19.923 15.396 -8.763 1.00 94.31 222 ALA A N 1
ATOM 1624 C CA . ALA A 1 222 ? 19.863 16.255 -9.940 1.00 94.31 222 ALA A CA 1
ATOM 1625 C C . ALA A 1 222 ? 18.700 17.262 -9.901 1.00 94.31 222 ALA A C 1
ATOM 1627 O O . ALA A 1 222 ? 18.761 18.274 -10.602 1.00 94.31 222 ALA A O 1
ATOM 1628 N N . ASN A 1 223 ? 17.656 16.999 -9.108 1.00 94.56 223 ASN A N 1
ATOM 1629 C CA . ASN A 1 223 ? 16.440 17.809 -9.042 1.00 94.56 223 ASN A CA 1
ATOM 1630 C C . ASN A 1 223 ? 16.001 18.027 -7.579 1.00 94.56 223 ASN A C 1
ATOM 1632 O O . ASN A 1 223 ? 14.953 17.523 -7.178 1.00 94.56 223 ASN A O 1
ATOM 1636 N N . PRO A 1 224 ? 16.773 18.785 -6.777 1.00 94.19 224 PRO A N 1
ATOM 1637 C CA . PRO A 1 224 ? 16.491 18.972 -5.350 1.00 94.19 224 PRO A CA 1
ATOM 1638 C C . PRO A 1 224 ? 15.173 19.711 -5.067 1.00 94.19 224 PRO A C 1
ATOM 1640 O O . PRO A 1 224 ? 14.638 19.583 -3.972 1.00 94.19 224 PRO A O 1
ATOM 1643 N N . ASP A 1 225 ? 14.655 20.456 -6.048 1.00 94.69 225 ASP A N 1
ATOM 1644 C CA . ASP A 1 225 ? 13.393 21.201 -5.959 1.00 94.69 225 ASP A CA 1
ATOM 1645 C C . ASP A 1 225 ? 12.203 20.439 -6.581 1.00 94.69 225 ASP A C 1
ATOM 1647 O O . ASP A 1 225 ? 11.129 21.014 -6.760 1.00 94.69 225 ASP A O 1
ATOM 1651 N N . ALA A 1 226 ? 12.393 19.178 -6.993 1.00 96.00 226 ALA A N 1
ATOM 1652 C CA . ALA A 1 226 ? 11.306 18.374 -7.541 1.00 96.00 226 ALA A CA 1
ATOM 1653 C C . ALA A 1 226 ? 10.250 18.079 -6.470 1.00 96.00 226 ALA A C 1
ATOM 1655 O O . ALA A 1 226 ? 10.574 17.786 -5.319 1.00 96.00 226 ALA A O 1
ATOM 1656 N N . GLU A 1 227 ? 8.984 18.108 -6.873 1.00 95.06 227 GLU A N 1
ATOM 1657 C CA . GLU A 1 227 ? 7.893 17.661 -6.017 1.00 95.06 227 GLU A CA 1
ATOM 1658 C C . GLU A 1 227 ? 7.963 16.136 -5.884 1.00 95.06 227 GLU A C 1
ATOM 1660 O O . GLU A 1 227 ? 8.047 15.417 -6.885 1.00 95.06 227 GLU A O 1
ATOM 1665 N N . VAL A 1 228 ? 7.955 15.647 -4.644 1.00 94.44 228 VAL A N 1
ATOM 1666 C CA . VAL A 1 228 ? 7.862 14.214 -4.364 1.00 94.44 228 VAL A CA 1
ATOM 1667 C C . VAL A 1 228 ? 6.400 13.820 -4.428 1.00 94.44 228 VAL A C 1
ATOM 1669 O O . VAL A 1 228 ? 5.565 14.326 -3.685 1.00 94.44 228 VAL A O 1
ATOM 1672 N N . LEU A 1 229 ? 6.121 12.894 -5.327 1.00 93.06 229 LEU A N 1
ATOM 1673 C CA . LEU A 1 229 ? 4.802 12.367 -5.582 1.00 93.06 229 LEU A CA 1
ATOM 1674 C C . LEU A 1 229 ? 4.631 11.062 -4.793 1.00 93.06 229 LEU A C 1
ATOM 1676 O O . LEU A 1 229 ? 5.298 10.073 -5.101 1.00 93.06 229 LEU A O 1
ATOM 1680 N N . SER A 1 230 ? 3.756 11.057 -3.789 1.00 89.12 230 SER A N 1
ATOM 1681 C CA . SER A 1 230 ? 3.419 9.897 -2.949 1.00 89.12 230 SER A CA 1
ATOM 1682 C C . SER A 1 230 ? 1.903 9.697 -2.852 1.00 89.12 230 SER A C 1
ATOM 1684 O O . SER A 1 230 ? 1.121 10.595 -3.174 1.00 89.12 230 SER A O 1
ATOM 1686 N N . ASN A 1 231 ? 1.469 8.506 -2.446 1.00 80.56 231 ASN A N 1
ATOM 1687 C CA . ASN A 1 231 ? 0.078 8.259 -2.065 1.00 80.56 231 ASN A CA 1
ATOM 1688 C C . ASN A 1 231 ? -0.076 8.345 -0.545 1.00 80.56 231 ASN A C 1
ATOM 1690 O O . ASN A 1 231 ? 0.879 8.192 0.218 1.00 80.56 231 ASN A O 1
ATOM 1694 N N . ALA A 1 232 ? -1.315 8.517 -0.104 1.00 71.00 232 ALA A N 1
ATOM 1695 C CA . ALA A 1 232 ? -1.686 8.391 1.300 1.00 71.00 232 ALA A CA 1
ATOM 1696 C C . ALA A 1 232 ? -2.044 6.934 1.667 1.00 71.00 232 ALA A C 1
ATOM 1698 O O . ALA A 1 232 ? -3.017 6.715 2.378 1.00 71.00 232 ALA A O 1
ATOM 1699 N N . SER A 1 233 ? -1.291 5.950 1.152 1.00 76.44 233 SER A N 1
ATOM 1700 C CA . SER A 1 233 ? -1.480 4.512 1.420 1.00 76.44 233 SER A CA 1
ATOM 1701 C C . SER A 1 233 ? -1.496 4.181 2.915 1.00 76.44 233 SER A C 1
ATOM 1703 O O . SER A 1 233 ? -0.705 4.769 3.651 1.00 76.44 233 SER A O 1
ATOM 1705 N N . ASP A 1 234 ? -2.240 3.153 3.339 1.00 79.88 234 ASP A N 1
ATOM 1706 C CA . ASP A 1 234 ? -2.088 2.538 4.670 1.00 79.88 234 ASP A CA 1
ATOM 1707 C C . ASP A 1 234 ? -0.645 2.071 4.939 1.00 79.88 234 ASP A C 1
ATOM 1709 O O . ASP A 1 234 ? -0.100 2.252 6.033 1.00 79.88 234 ASP A O 1
ATOM 1713 N N . ASN A 1 235 ? 0.031 1.533 3.921 1.00 88.69 235 ASN A N 1
ATOM 1714 C CA . ASN A 1 235 ? 1.431 1.134 3.999 1.00 88.69 235 ASN A CA 1
ATOM 1715 C C . ASN A 1 235 ? 2.348 2.355 4.162 1.00 88.69 235 ASN A C 1
ATOM 1717 O O . ASN A 1 235 ? 3.218 2.355 5.035 1.00 88.69 235 ASN A O 1
ATOM 1721 N N . SER A 1 236 ? 2.153 3.423 3.385 1.00 88.19 236 SER A N 1
ATOM 1722 C CA . SER A 1 236 ? 2.927 4.670 3.533 1.00 88.19 236 SER A CA 1
ATOM 1723 C C . SER A 1 236 ? 2.657 5.331 4.890 1.00 88.19 236 SER A C 1
ATOM 1725 O O . SER A 1 236 ? 3.591 5.711 5.596 1.00 88.19 236 SER A O 1
ATOM 1727 N N . LEU A 1 237 ? 1.395 5.376 5.323 1.00 90.12 237 LEU A N 1
ATOM 1728 C CA . LEU A 1 237 ? 0.965 5.865 6.630 1.00 90.12 237 LEU A CA 1
ATOM 1729 C C . LEU A 1 237 ? 1.660 5.103 7.765 1.00 90.12 237 LEU A C 1
ATOM 1731 O O . LEU A 1 237 ? 2.213 5.715 8.687 1.00 90.12 237 LEU A O 1
ATOM 1735 N N . LEU A 1 238 ? 1.689 3.772 7.684 1.00 92.31 238 LEU A N 1
ATOM 1736 C CA . LEU A 1 238 ? 2.377 2.926 8.650 1.00 92.31 238 LEU A CA 1
ATOM 1737 C C . LEU A 1 238 ? 3.883 3.208 8.674 1.00 92.31 238 LEU A C 1
ATOM 1739 O O . LEU A 1 238 ? 4.441 3.460 9.744 1.00 92.31 238 LEU A O 1
ATOM 1743 N N . ASN A 1 239 ? 4.533 3.155 7.512 1.00 91.88 239 ASN A N 1
ATOM 1744 C CA . ASN A 1 239 ? 5.989 3.161 7.399 1.00 91.88 239 ASN A CA 1
ATOM 1745 C C . ASN A 1 239 ? 6.616 4.543 7.633 1.00 91.88 239 ASN A C 1
ATOM 1747 O O . ASN A 1 239 ? 7.690 4.633 8.230 1.00 91.88 239 ASN A O 1
ATOM 1751 N N . GLU A 1 240 ? 5.978 5.610 7.153 1.00 90.56 240 GLU A N 1
ATOM 1752 C CA . GLU A 1 240 ? 6.555 6.960 7.126 1.00 90.56 240 GLU A CA 1
ATOM 1753 C C . GLU A 1 240 ? 6.087 7.831 8.295 1.00 90.56 240 GLU A C 1
ATOM 1755 O O . GLU A 1 240 ? 6.817 8.725 8.729 1.00 90.56 240 GLU A O 1
ATOM 1760 N N . PHE A 1 241 ? 4.908 7.546 8.858 1.00 93.06 241 PHE A N 1
ATOM 1761 C CA . PHE A 1 241 ? 4.302 8.393 9.885 1.00 93.06 241 PHE A CA 1
ATOM 1762 C C . PHE A 1 241 ? 4.133 7.665 11.218 1.00 93.06 241 PHE A C 1
ATOM 1764 O O . PHE A 1 241 ? 4.705 8.092 12.224 1.00 93.06 241 PHE A O 1
ATOM 1771 N N . ILE A 1 242 ? 3.394 6.552 11.253 1.00 94.06 242 ILE A N 1
ATOM 1772 C CA . ILE A 1 242 ? 3.044 5.884 12.515 1.00 94.06 242 ILE A CA 1
ATOM 1773 C C . ILE A 1 242 ? 4.265 5.213 13.148 1.00 94.06 242 ILE A C 1
ATOM 1775 O O . ILE A 1 242 ? 4.580 5.472 14.312 1.00 94.06 242 ILE A O 1
ATOM 1779 N N . GLN A 1 243 ? 4.981 4.360 12.413 1.00 93.69 243 GLN A N 1
ATOM 1780 C CA . GLN A 1 243 ? 6.133 3.648 12.966 1.00 93.69 243 GLN A CA 1
ATOM 1781 C C . GLN A 1 243 ? 7.233 4.611 13.448 1.00 93.69 243 GLN A C 1
ATOM 1783 O O . GLN A 1 243 ? 7.658 4.473 14.600 1.00 93.69 243 GLN A O 1
ATOM 1788 N N . PRO A 1 244 ? 7.643 5.643 12.682 1.00 93.25 244 PRO A N 1
ATOM 1789 C CA . PRO A 1 244 ? 8.621 6.622 13.156 1.00 93.25 244 PRO A CA 1
ATOM 1790 C C . PRO A 1 244 ? 8.159 7.415 14.386 1.00 93.25 244 PRO A C 1
ATOM 1792 O O . PRO A 1 244 ? 8.960 7.638 15.305 1.00 93.25 244 PRO A O 1
ATOM 1795 N N . ALA A 1 245 ? 6.876 7.795 14.451 1.00 95.00 245 ALA A N 1
ATOM 1796 C CA . ALA A 1 245 ? 6.299 8.468 15.616 1.00 95.00 245 ALA A CA 1
ATOM 1797 C C . ALA A 1 245 ? 6.414 7.608 16.885 1.00 95.00 245 ALA A C 1
ATOM 1799 O O . ALA A 1 245 ? 6.709 8.118 17.966 1.00 95.00 245 ALA A O 1
ATOM 1800 N N . LEU A 1 246 ? 6.261 6.291 16.738 1.00 95.12 246 LEU A N 1
ATOM 1801 C CA . LEU A 1 246 ? 6.331 5.313 17.824 1.00 95.12 246 LEU A CA 1
ATOM 1802 C C . LEU A 1 246 ? 7.733 4.741 18.060 1.00 95.12 246 LEU A C 1
ATOM 1804 O O . LEU A 1 246 ? 7.882 3.881 18.925 1.00 95.12 246 LEU A O 1
ATOM 1808 N N . LYS A 1 247 ? 8.758 5.204 17.331 1.00 93.00 247 LYS A N 1
ATOM 1809 C CA . LYS A 1 247 ? 10.135 4.663 17.370 1.00 93.00 247 LYS A CA 1
ATOM 1810 C C . LYS A 1 247 ? 10.241 3.191 16.949 1.00 93.00 247 LYS A C 1
ATOM 1812 O O . LYS A 1 247 ? 11.157 2.484 17.360 1.00 93.00 247 LYS A O 1
ATOM 1817 N N . CYS A 1 248 ? 9.323 2.759 16.098 1.00 93.75 248 CYS A N 1
ATOM 1818 C CA . CYS A 1 248 ? 9.341 1.471 15.423 1.00 93.75 248 CYS A CA 1
ATOM 1819 C C . CYS A 1 248 ? 10.197 1.529 14.152 1.00 93.75 248 CYS A C 1
ATOM 1821 O O . CYS A 1 248 ? 10.438 2.606 13.605 1.00 93.75 248 CYS A O 1
ATOM 1823 N N . THR A 1 249 ? 10.659 0.367 13.686 1.00 88.19 249 THR A N 1
ATOM 1824 C CA . THR A 1 249 ? 11.471 0.258 12.464 1.00 88.19 249 THR A CA 1
ATOM 1825 C C . THR A 1 249 ? 10.680 -0.467 11.372 1.00 88.19 249 THR A C 1
ATOM 1827 O O . THR A 1 249 ? 10.304 -1.621 11.590 1.00 88.19 249 THR A O 1
ATOM 1830 N N . PRO A 1 250 ? 10.453 0.164 10.207 1.00 91.94 250 PRO A N 1
ATOM 1831 C CA . PRO A 1 250 ? 9.830 -0.497 9.065 1.00 91.94 250 PRO A CA 1
ATOM 1832 C C . PRO A 1 250 ? 10.650 -1.680 8.547 1.00 91.94 250 PRO A C 1
ATOM 1834 O O . PRO A 1 250 ? 11.883 -1.663 8.589 1.00 91.94 250 PRO A O 1
ATOM 1837 N N . TYR A 1 251 ? 9.979 -2.695 7.996 1.00 94.88 251 TYR A N 1
ATOM 1838 C CA . TYR A 1 251 ? 10.659 -3.772 7.278 1.00 94.88 251 TYR A CA 1
ATOM 1839 C C . TYR A 1 251 ? 11.061 -3.298 5.877 1.00 94.88 251 TYR A C 1
ATOM 1841 O O . TYR A 1 251 ? 10.242 -3.279 4.961 1.00 94.88 251 TYR A O 1
ATOM 1849 N N . GLN A 1 252 ? 12.334 -2.921 5.735 1.00 95.50 252 GLN A N 1
ATOM 1850 C CA . GLN A 1 252 ? 12.900 -2.406 4.491 1.00 95.50 252 GLN A CA 1
ATOM 1851 C C . GLN A 1 252 ? 13.778 -3.425 3.760 1.00 95.50 252 GLN A C 1
ATOM 1853 O O . GLN A 1 252 ? 14.454 -4.256 4.373 1.00 95.50 252 GLN A O 1
ATOM 1858 N N . ASN A 1 253 ? 13.811 -3.287 2.438 1.00 97.38 253 ASN A N 1
ATOM 1859 C CA . ASN A 1 253 ? 14.589 -4.086 1.507 1.00 97.38 253 ASN A CA 1
ATOM 1860 C C . ASN A 1 253 ? 15.343 -3.191 0.508 1.00 97.38 253 ASN A C 1
ATOM 1862 O O . ASN A 1 253 ? 14.924 -2.054 0.271 1.00 97.38 253 ASN A O 1
ATOM 1866 N N . PRO A 1 254 ? 16.432 -3.685 -0.118 1.00 97.62 254 PRO A N 1
ATOM 1867 C CA . PRO A 1 254 ? 17.155 -2.936 -1.141 1.00 97.62 254 PRO A CA 1
ATOM 1868 C C . PRO A 1 254 ? 16.234 -2.442 -2.257 1.00 97.62 254 PRO A C 1
ATOM 1870 O O . PRO A 1 254 ? 15.481 -3.231 -2.825 1.00 97.62 254 PRO A O 1
ATOM 1873 N N . CYS A 1 255 ? 16.335 -1.156 -2.593 1.00 96.81 255 CYS A N 1
ATOM 1874 C CA . CYS A 1 255 ? 15.540 -0.531 -3.644 1.00 96.81 255 CYS A CA 1
ATOM 1875 C C . CYS A 1 255 ? 16.399 0.373 -4.528 1.00 96.81 255 CYS A C 1
ATOM 1877 O O . CYS A 1 255 ? 16.875 1.406 -4.074 1.00 96.81 255 CYS A O 1
ATOM 1879 N N . ALA A 1 256 ? 16.571 0.035 -5.806 1.00 91.25 256 ALA A N 1
ATOM 1880 C CA . ALA A 1 256 ? 17.379 0.856 -6.720 1.00 91.25 256 ALA A CA 1
ATOM 1881 C C . ALA A 1 256 ? 16.681 2.162 -7.150 1.00 91.25 256 ALA A C 1
ATOM 1883 O O . ALA A 1 256 ? 17.326 3.088 -7.632 1.00 91.25 256 ALA A O 1
ATOM 1884 N N . THR A 1 257 ? 15.360 2.232 -6.995 1.00 95.25 257 THR A N 1
ATOM 1885 C CA . THR A 1 257 ? 14.513 3.343 -7.454 1.00 95.25 257 THR A CA 1
ATOM 1886 C C . THR A 1 257 ? 13.982 4.209 -6.322 1.00 95.25 257 THR A C 1
ATOM 1888 O O . THR A 1 257 ? 13.049 4.974 -6.545 1.00 95.25 257 THR A O 1
ATOM 1891 N N . CYS A 1 258 ? 14.553 4.067 -5.126 1.00 93.50 258 CYS A N 1
ATOM 1892 C CA . CYS A 1 258 ? 14.122 4.765 -3.924 1.00 93.50 258 CYS A CA 1
ATOM 1893 C C . CYS A 1 258 ? 15.237 5.686 -3.415 1.00 93.50 258 CYS A C 1
ATOM 1895 O O . CYS A 1 258 ? 16.418 5.336 -3.532 1.00 93.50 258 CYS A O 1
ATOM 1897 N N . PRO A 1 259 ? 14.899 6.823 -2.786 1.00 90.25 259 PRO A N 1
ATOM 1898 C CA . PRO A 1 259 ? 15.864 7.883 -2.486 1.00 90.25 259 PRO A CA 1
ATOM 1899 C C . PRO A 1 259 ? 16.967 7.463 -1.505 1.00 90.25 259 PRO A C 1
ATOM 1901 O O . PRO A 1 259 ? 18.068 8.007 -1.537 1.00 90.25 259 PRO A O 1
ATOM 1904 N N . THR A 1 260 ? 16.698 6.488 -0.636 1.00 91.19 260 THR A N 1
ATOM 1905 C CA . THR A 1 260 ? 17.634 5.990 0.390 1.00 91.19 260 THR A CA 1
ATOM 1906 C C . THR A 1 260 ? 18.271 4.647 0.023 1.00 91.19 260 THR A C 1
ATOM 1908 O O . THR A 1 260 ? 18.952 4.034 0.848 1.00 91.19 260 THR A O 1
ATOM 1911 N N . SER A 1 261 ? 18.037 4.155 -1.197 1.00 93.31 261 SER A N 1
ATOM 1912 C CA . SER A 1 261 ? 18.411 2.809 -1.653 1.00 93.31 261 SER A CA 1
ATOM 1913 C C . SER A 1 261 ? 17.799 1.651 -0.844 1.00 93.31 261 SER A C 1
ATOM 1915 O O . SER A 1 261 ? 18.197 0.492 -1.002 1.00 93.31 261 SER A O 1
ATOM 1917 N N . GLN A 1 262 ? 16.841 1.949 0.033 1.00 95.44 262 GLN A N 1
ATOM 1918 C CA . GLN A 1 262 ? 16.077 1.007 0.844 1.00 95.44 262 GLN A CA 1
ATOM 1919 C C . GLN A 1 262 ? 14.617 1.443 0.835 1.00 95.44 262 GLN A C 1
ATOM 1921 O O . GLN A 1 262 ? 14.326 2.636 0.822 1.00 95.44 262 GLN A O 1
ATOM 1926 N N . SER A 1 263 ? 13.698 0.489 0.853 1.00 95.38 263 SER A N 1
ATOM 1927 C CA . SER A 1 263 ? 12.275 0.795 0.936 1.00 95.38 263 SER A CA 1
ATOM 1928 C C . SER A 1 263 ? 11.533 -0.303 1.669 1.00 95.38 263 SER A C 1
ATOM 1930 O O . SER A 1 263 ? 11.863 -1.476 1.472 1.00 95.38 263 SER A O 1
ATOM 1932 N N . PRO A 1 264 ? 10.520 0.033 2.481 1.00 95.12 264 PRO A N 1
ATOM 1933 C CA . PRO A 1 264 ? 9.457 -0.921 2.731 1.00 95.12 264 PRO A CA 1
ATOM 1934 C C . PRO A 1 264 ? 8.688 -1.197 1.429 1.00 95.12 264 PRO A C 1
ATOM 1936 O O . PRO A 1 264 ? 8.975 -0.617 0.381 1.00 95.12 264 PRO A O 1
ATOM 1939 N N . ALA A 1 265 ? 7.741 -2.116 1.487 1.00 95.50 265 ALA A N 1
ATOM 1940 C CA . ALA A 1 265 ? 6.875 -2.469 0.377 1.00 95.50 265 ALA A CA 1
ATOM 1941 C C . ALA A 1 265 ? 5.547 -2.969 0.936 1.00 95.50 265 ALA A C 1
ATOM 1943 O O . ALA A 1 265 ? 5.505 -3.457 2.073 1.00 95.50 265 ALA A O 1
ATOM 1944 N N . LEU A 1 266 ? 4.486 -2.927 0.127 1.00 95.00 266 LEU A N 1
ATOM 1945 C CA . LEU A 1 266 ? 3.216 -3.550 0.508 1.00 95.00 266 LEU A CA 1
ATOM 1946 C C . LEU A 1 266 ? 3.462 -5.012 0.897 1.00 95.00 266 LEU A C 1
ATOM 1948 O O . LEU A 1 266 ? 3.066 -5.463 1.972 1.00 95.00 266 LEU A O 1
ATOM 1952 N N . SER A 1 267 ? 4.216 -5.732 0.063 1.00 95.88 267 SER A N 1
ATOM 1953 C CA . SER A 1 267 ? 4.488 -7.154 0.270 1.00 95.88 267 SER A CA 1
ATOM 1954 C C . SER A 1 267 ? 5.256 -7.443 1.571 1.00 95.88 267 SER A C 1
ATOM 1956 O O . SER A 1 267 ? 4.957 -8.418 2.261 1.00 95.88 267 SER A O 1
ATOM 1958 N N . THR A 1 268 ? 6.223 -6.596 1.950 1.00 95.69 268 THR A N 1
ATOM 1959 C CA . THR A 1 268 ? 7.046 -6.804 3.151 1.00 95.69 268 THR A CA 1
ATOM 1960 C C . THR A 1 268 ? 6.291 -6.401 4.410 1.00 95.69 268 THR A C 1
ATOM 1962 O O . THR A 1 268 ? 6.456 -7.033 5.454 1.00 95.69 268 THR A O 1
ATOM 1965 N N . ASN A 1 269 ? 5.406 -5.407 4.320 1.00 95.50 269 ASN A N 1
ATOM 1966 C CA . ASN A 1 269 ? 4.471 -5.089 5.390 1.00 95.50 269 ASN A CA 1
ATOM 1967 C C . ASN A 1 269 ? 3.486 -6.238 5.639 1.00 95.50 269 ASN A C 1
ATOM 1969 O O . ASN A 1 269 ? 3.303 -6.621 6.795 1.00 95.50 269 ASN A O 1
ATOM 1973 N N . GLU A 1 270 ? 2.914 -6.824 4.583 1.00 96.12 270 GLU A N 1
ATOM 1974 C CA . GLU A 1 270 ? 2.034 -7.996 4.686 1.00 96.12 270 GLU A CA 1
ATOM 1975 C C . GLU A 1 270 ? 2.759 -9.204 5.270 1.00 96.12 270 GLU A C 1
ATOM 1977 O O . GLU A 1 270 ? 2.252 -9.843 6.191 1.00 96.12 270 GLU A O 1
ATOM 1982 N N . LEU A 1 271 ? 3.987 -9.462 4.817 1.00 96.56 271 LEU A N 1
ATOM 1983 C CA . LEU A 1 271 ? 4.818 -10.537 5.347 1.00 96.56 271 LEU A CA 1
ATOM 1984 C C . LEU A 1 271 ? 5.115 -10.333 6.841 1.00 96.56 271 LEU A C 1
ATOM 1986 O O . LEU A 1 271 ? 4.989 -11.257 7.642 1.00 96.56 271 LEU A O 1
ATOM 1990 N N . GLN A 1 272 ? 5.460 -9.111 7.260 1.00 95.81 272 GLN A N 1
ATOM 1991 C CA . GLN A 1 272 ? 5.647 -8.812 8.681 1.00 95.81 272 GLN A CA 1
ATOM 1992 C C . GLN A 1 272 ? 4.346 -8.991 9.477 1.00 95.81 272 GLN A C 1
ATOM 1994 O O . GLN A 1 272 ? 4.387 -9.536 10.578 1.00 95.81 272 GLN A O 1
ATOM 1999 N N . GLY A 1 273 ? 3.201 -8.581 8.925 1.00 94.62 273 GLY A N 1
ATOM 2000 C CA . GLY A 1 273 ? 1.886 -8.787 9.536 1.00 94.62 273 GLY A CA 1
ATOM 2001 C C . GLY A 1 273 ? 1.480 -10.260 9.646 1.00 94.62 273 GLY A C 1
ATOM 2002 O O . GLY A 1 273 ? 0.829 -10.638 10.617 1.00 94.62 273 GLY A O 1
ATOM 2003 N N . GLU A 1 274 ? 1.883 -11.102 8.692 1.00 95.88 274 GLU A N 1
ATOM 2004 C CA . GLU A 1 274 ? 1.646 -12.549 8.710 1.00 95.88 274 GLU A CA 1
ATOM 2005 C C . GLU A 1 274 ? 2.446 -13.255 9.811 1.00 95.88 274 GLU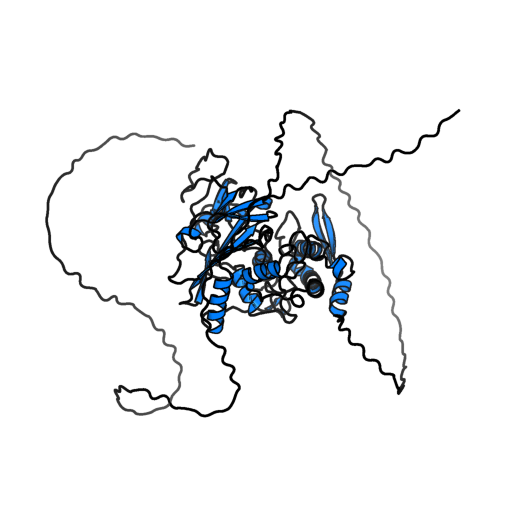 A C 1
ATOM 2007 O O . GLU A 1 274 ? 1.884 -14.048 10.566 1.00 95.88 274 GLU A O 1
ATOM 2012 N N . TYR A 1 275 ? 3.743 -12.956 9.929 1.00 96.44 275 TYR A N 1
ATOM 2013 C CA . TYR A 1 275 ? 4.630 -13.624 10.890 1.00 96.44 275 TYR A CA 1
ATOM 2014 C C . TYR A 1 275 ? 4.594 -13.018 12.297 1.00 96.44 275 TYR A C 1
ATOM 2016 O O . TYR A 1 275 ? 4.975 -13.684 13.262 1.00 96.44 275 TYR A O 1
ATOM 2024 N N . TYR A 1 276 ? 4.116 -11.781 12.429 1.00 95.25 276 TYR A N 1
ATOM 2025 C CA . TYR A 1 276 ? 3.944 -11.088 13.705 1.00 95.25 276 TYR A CA 1
ATOM 2026 C C . TYR A 1 276 ? 2.515 -10.541 13.843 1.00 95.25 276 TYR A C 1
ATOM 2028 O O . TYR A 1 276 ? 2.328 -9.321 13.933 1.00 95.25 276 TYR A O 1
ATOM 2036 N N . PRO A 1 277 ? 1.493 -11.419 13.860 1.00 92.88 277 PRO A N 1
ATOM 2037 C CA . PRO A 1 277 ? 0.115 -10.984 14.000 1.00 92.88 277 PRO A CA 1
ATOM 2038 C C . PRO A 1 277 ? -0.122 -10.412 15.408 1.00 92.88 277 PRO A C 1
ATOM 2040 O O . PRO A 1 277 ? 0.469 -10.887 16.387 1.00 92.88 277 PRO A O 1
ATOM 2043 N N . PRO A 1 278 ? -1.001 -9.410 15.549 1.00 90.31 278 PRO A N 1
ATOM 2044 C CA . PRO A 1 278 ? -1.366 -8.876 16.856 1.00 90.31 278 PRO A CA 1
ATOM 2045 C C . PRO A 1 278 ? -2.073 -9.937 17.717 1.00 90.31 278 PRO A C 1
ATOM 2047 O O . PRO A 1 278 ? -2.758 -10.829 17.217 1.00 90.31 278 PRO A O 1
ATOM 2050 N N . VAL A 1 279 ? -1.956 -9.806 19.043 1.00 84.94 279 VAL A N 1
ATOM 2051 C CA . VAL A 1 279 ? -2.513 -10.763 20.024 1.00 84.94 279 VAL A CA 1
ATOM 2052 C C . VAL A 1 279 ? -4.036 -10.924 19.896 1.00 84.94 279 VAL A C 1
ATOM 2054 O O . VAL A 1 279 ? -4.559 -12.005 20.149 1.00 84.94 279 VAL A O 1
ATOM 2057 N N . GLY A 1 280 ? -4.745 -9.870 19.479 1.00 83.88 280 GLY A N 1
ATOM 2058 C CA . GLY A 1 280 ? -6.197 -9.882 19.250 1.00 83.88 280 GLY A CA 1
ATOM 2059 C C . GLY A 1 280 ? -6.646 -10.574 17.957 1.00 83.88 280 GLY A C 1
ATOM 2060 O O . GLY A 1 280 ? -7.843 -10.618 17.690 1.00 83.88 280 GLY A O 1
ATOM 2061 N N . GLY A 1 281 ? -5.710 -11.120 17.175 1.00 90.69 281 GLY A N 1
ATOM 2062 C CA . GLY A 1 281 ? -5.956 -11.668 15.845 1.00 90.69 281 GLY A CA 1
ATOM 2063 C C . GLY A 1 281 ? -5.735 -10.626 14.742 1.00 90.69 281 GLY A C 1
ATOM 2064 O O . GLY A 1 281 ? -5.942 -9.433 14.976 1.00 90.69 281 GLY A O 1
ATOM 2065 N N . PRO A 1 282 ? -5.284 -11.058 13.551 1.00 94.31 282 PRO A N 1
ATOM 2066 C CA . PRO A 1 282 ? -4.980 -10.149 12.460 1.00 94.31 282 PRO A CA 1
ATOM 2067 C C . PRO A 1 282 ? -6.255 -9.498 11.930 1.00 94.31 282 PRO A C 1
ATOM 2069 O O . PRO A 1 282 ? -7.295 -10.142 11.785 1.00 94.31 282 PRO A O 1
ATOM 2072 N N . ALA A 1 283 ? -6.141 -8.227 11.594 1.00 94.56 283 ALA A N 1
ATOM 2073 C CA . ALA A 1 283 ? -7.123 -7.529 10.801 1.00 94.56 283 ALA A CA 1
ATOM 2074 C C . ALA A 1 283 ? -6.953 -7.984 9.342 1.00 94.56 283 ALA A C 1
ATOM 2076 O O . ALA A 1 283 ? -5.871 -7.838 8.773 1.00 94.56 283 ALA A O 1
ATOM 2077 N N . LEU A 1 284 ? -7.993 -8.616 8.799 1.00 95.31 284 LEU A N 1
ATOM 2078 C CA . LEU A 1 284 ? -8.044 -9.162 7.443 1.00 95.31 284 LEU A CA 1
ATOM 2079 C C . LEU A 1 284 ? -9.234 -8.549 6.708 1.00 95.31 284 LEU A C 1
ATOM 2081 O O . LEU A 1 284 ? -10.278 -8.338 7.328 1.00 95.31 284 LEU A O 1
ATOM 2085 N N . VAL A 1 285 ? -9.109 -8.379 5.392 1.00 95.75 285 VAL A N 1
ATOM 2086 C CA . VAL A 1 285 ? -10.093 -7.696 4.534 1.00 95.75 285 VAL A CA 1
ATOM 2087 C C . VAL A 1 285 ? -11.491 -8.301 4.732 1.00 95.75 285 VAL A C 1
ATOM 2089 O O . VAL A 1 285 ? -11.649 -9.509 4.495 1.00 95.75 285 VAL A O 1
ATOM 2092 N N . PRO A 1 286 ? -12.486 -7.541 5.222 1.00 96.19 286 PRO A N 1
ATOM 2093 C CA . PRO A 1 286 ? -13.819 -8.054 5.533 1.00 96.19 286 PRO A CA 1
ATOM 2094 C C . PRO A 1 286 ? -14.773 -8.004 4.324 1.00 96.19 286 PRO A C 1
ATOM 2096 O O . PRO A 1 286 ? -14.469 -7.428 3.289 1.00 96.19 286 PRO A O 1
ATOM 2099 N N . LEU A 1 287 ? -15.954 -8.618 4.446 1.00 96.25 287 LEU A N 1
ATOM 2100 C CA . LEU A 1 287 ? -16.982 -8.671 3.391 1.00 96.25 287 LEU A CA 1
ATOM 2101 C C . LEU A 1 287 ? -17.615 -7.312 3.068 1.00 96.25 287 LEU A C 1
ATOM 2103 O O . LEU A 1 287 ? -18.061 -7.112 1.941 1.00 96.25 287 LEU A O 1
ATOM 2107 N N . ASN A 1 288 ? -17.656 -6.410 4.049 1.00 95.38 288 ASN A N 1
ATOM 2108 C CA . ASN A 1 288 ? -18.214 -5.062 3.944 1.00 95.38 288 ASN A CA 1
ATOM 2109 C C . ASN A 1 288 ? -17.180 -4.010 3.510 1.00 95.38 288 ASN A C 1
ATOM 2111 O O . ASN A 1 288 ? -17.502 -2.823 3.507 1.00 95.38 288 ASN A O 1
ATOM 2115 N N . ASP A 1 289 ? -15.955 -4.421 3.176 1.00 94.94 289 ASP A N 1
ATOM 2116 C CA . ASP A 1 289 ? -14.950 -3.519 2.622 1.00 94.94 289 ASP A CA 1
ATOM 2117 C C . ASP A 1 289 ? -15.411 -3.038 1.227 1.00 94.94 289 ASP A C 1
ATOM 2119 O O . ASP A 1 289 ? -15.790 -3.851 0.371 1.00 94.94 289 ASP A O 1
ATOM 2123 N N . PRO A 1 290 ? -15.433 -1.717 0.979 1.00 92.94 290 PRO A N 1
ATOM 2124 C CA . PRO A 1 290 ? -15.971 -1.133 -0.249 1.00 92.94 290 PRO A CA 1
ATOM 2125 C C . PRO A 1 290 ? -15.211 -1.555 -1.514 1.00 92.94 290 PRO A C 1
ATOM 2127 O O . PRO A 1 290 ? -15.800 -1.565 -2.601 1.00 92.94 290 PRO A O 1
ATOM 2130 N N . MET A 1 291 ? -13.943 -1.952 -1.393 1.00 92.88 291 MET A N 1
ATOM 2131 C CA . MET A 1 291 ? -13.093 -2.410 -2.493 1.00 92.88 291 MET A CA 1
ATOM 2132 C C . MET A 1 291 ? -13.517 -3.801 -2.986 1.00 92.88 291 MET A C 1
ATOM 2134 O O . MET A 1 291 ? -13.295 -4.173 -4.142 1.00 92.88 291 MET A O 1
ATOM 2138 N N . VAL A 1 292 ? -14.200 -4.578 -2.143 1.00 95.38 292 VAL A N 1
ATOM 2139 C CA . VAL A 1 292 ? -14.606 -5.965 -2.424 1.00 95.38 292 VAL A CA 1
ATOM 2140 C C . VAL A 1 292 ? -16.118 -6.146 -2.569 1.00 95.38 292 VAL A C 1
ATOM 2142 O O . VAL A 1 292 ? -16.589 -7.264 -2.790 1.00 95.38 292 VAL A O 1
ATOM 2145 N N . LEU A 1 293 ? -16.879 -5.049 -2.581 1.00 95.06 293 LEU A N 1
ATOM 2146 C CA . LEU A 1 293 ? -18.290 -5.067 -2.962 1.00 95.06 293 LEU A CA 1
ATOM 2147 C C . LEU A 1 293 ? -18.461 -5.218 -4.480 1.00 95.06 293 LEU A C 1
ATOM 2149 O O . LEU A 1 293 ? -17.683 -4.689 -5.281 1.00 95.06 293 LEU A O 1
ATOM 2153 N N . VAL A 1 294 ? -19.528 -5.903 -4.888 1.00 96.31 294 VAL A N 1
ATOM 2154 C CA . VAL A 1 294 ? -20.011 -5.966 -6.274 1.00 96.31 294 VAL A CA 1
ATOM 2155 C C . VAL A 1 294 ? -21.359 -5.264 -6.322 1.00 96.31 294 VAL A C 1
ATOM 2157 O O . VAL A 1 294 ? -22.316 -5.718 -5.705 1.00 96.31 294 VAL A O 1
ATOM 2160 N N . ASP A 1 295 ? -21.422 -4.121 -7.009 1.00 92.25 295 ASP A N 1
ATOM 2161 C CA . ASP A 1 295 ? -22.621 -3.272 -7.079 1.00 92.25 295 ASP A CA 1
ATOM 2162 C C . ASP A 1 295 ? -23.208 -2.920 -5.694 1.00 92.25 295 ASP A C 1
ATOM 2164 O O . ASP A 1 295 ? -24.418 -2.789 -5.520 1.00 92.25 295 ASP A O 1
ATOM 2168 N N . GLY A 1 296 ? -22.328 -2.760 -4.698 1.00 92.00 296 GLY A N 1
ATOM 2169 C CA . GLY A 1 296 ? -22.689 -2.456 -3.310 1.00 92.00 296 GLY A CA 1
ATOM 2170 C C . GLY A 1 296 ? -23.089 -3.669 -2.461 1.00 92.00 296 GLY A C 1
ATOM 2171 O O . GLY A 1 296 ? -23.428 -3.488 -1.297 1.00 92.00 296 GLY A O 1
ATOM 2172 N N . ALA A 1 297 ? -23.051 -4.887 -3.009 1.00 95.31 297 ALA A N 1
ATOM 2173 C CA . ALA A 1 297 ? -23.322 -6.124 -2.280 1.00 95.31 297 ALA A CA 1
ATOM 2174 C C . ALA A 1 297 ? -22.028 -6.872 -1.923 1.00 95.31 297 ALA A C 1
ATOM 2176 O O . ALA A 1 297 ? -21.065 -6.870 -2.693 1.00 95.31 297 ALA A O 1
ATOM 2177 N N . GLU A 1 298 ? -22.023 -7.542 -0.770 1.00 96.31 298 GLU A N 1
ATOM 2178 C CA . GLU A 1 298 ? -20.902 -8.370 -0.313 1.00 96.31 298 GLU A CA 1
ATOM 2179 C C . GLU A 1 298 ? -20.613 -9.516 -1.299 1.00 96.31 298 GLU A C 1
ATOM 2181 O O . GLU A 1 298 ? -21.530 -10.152 -1.829 1.00 96.31 298 GLU A O 1
ATOM 2186 N N . SER A 1 299 ? -19.332 -9.815 -1.529 1.00 97.75 299 SER A N 1
ATOM 2187 C CA . SER A 1 299 ? -18.905 -10.898 -2.421 1.00 97.75 299 SER A CA 1
ATOM 2188 C C . SER A 1 299 ? -17.697 -11.637 -1.863 1.00 97.75 299 SER A C 1
ATOM 2190 O O . SER A 1 299 ? -16.573 -11.135 -1.884 1.00 97.75 299 SER A O 1
ATOM 2192 N N . LEU A 1 300 ? -17.911 -12.877 -1.414 1.00 98.19 300 LEU A N 1
ATOM 2193 C CA . LEU A 1 300 ? -16.831 -13.713 -0.889 1.00 98.19 300 LEU A CA 1
ATOM 2194 C C . LEU A 1 300 ? -15.761 -14.014 -1.951 1.00 98.19 300 LEU A C 1
ATOM 2196 O O . LEU A 1 300 ? -14.575 -14.073 -1.633 1.00 98.19 300 LEU A O 1
ATOM 2200 N N . ASP A 1 301 ? -16.161 -14.158 -3.216 1.00 98.44 301 ASP A N 1
ATOM 2201 C CA . ASP A 1 301 ? -15.226 -14.382 -4.322 1.00 98.44 301 ASP A CA 1
ATOM 2202 C C . ASP A 1 301 ? -14.312 -13.170 -4.522 1.00 98.44 301 ASP A C 1
ATOM 2204 O O . ASP A 1 301 ? -13.099 -13.323 -4.672 1.00 98.44 301 ASP A O 1
ATOM 2208 N N . LYS A 1 302 ? -14.871 -11.955 -4.461 1.00 98.00 302 LYS A N 1
ATOM 2209 C CA . LYS A 1 302 ? -14.088 -10.726 -4.619 1.00 98.00 302 LYS A CA 1
ATOM 2210 C C . LYS A 1 302 ? -13.179 -10.474 -3.411 1.00 98.00 302 LYS A C 1
ATOM 2212 O O . LYS A 1 302 ? -12.014 -10.138 -3.614 1.00 98.00 302 LYS A O 1
ATOM 2217 N N . VAL A 1 303 ? -13.649 -10.751 -2.188 1.00 97.75 303 VAL A N 1
ATOM 2218 C CA . VAL A 1 303 ? -12.803 -10.769 -0.976 1.00 97.75 303 VAL A CA 1
ATOM 2219 C C . VAL A 1 303 ? -11.626 -11.725 -1.155 1.00 97.75 303 VAL A C 1
ATOM 2221 O O . VAL A 1 303 ? -10.487 -11.362 -0.878 1.00 97.75 303 VAL A O 1
ATOM 2224 N N . ASN A 1 304 ? -11.870 -12.942 -1.643 1.00 98.31 304 ASN A N 1
ATOM 2225 C CA . ASN A 1 304 ? -10.823 -13.945 -1.824 1.00 98.31 304 ASN A CA 1
ATOM 2226 C C . ASN A 1 304 ? -9.786 -13.549 -2.875 1.00 98.31 304 ASN A C 1
ATOM 2228 O O . ASN A 1 304 ? -8.596 -13.787 -2.668 1.00 98.31 304 ASN A O 1
ATOM 2232 N N . LEU A 1 305 ? -10.211 -12.914 -3.970 1.00 98.31 305 LEU A N 1
ATOM 2233 C CA . LEU A 1 305 ? -9.286 -12.368 -4.962 1.00 98.31 305 LEU A CA 1
ATOM 2234 C C . LEU A 1 305 ? -8.430 -11.241 -4.374 1.00 98.31 305 LEU A C 1
ATOM 2236 O O . LEU A 1 305 ? -7.227 -11.208 -4.634 1.00 98.31 305 LEU A O 1
ATOM 2240 N N . TYR A 1 306 ? -9.018 -10.356 -3.567 1.00 97.62 306 TYR A N 1
ATOM 2241 C CA . TYR A 1 306 ? -8.278 -9.286 -2.902 1.00 97.62 306 TYR A CA 1
ATOM 2242 C C . TYR A 1 306 ? -7.281 -9.855 -1.884 1.00 97.62 306 TYR A C 1
ATOM 2244 O O . TYR A 1 306 ? -6.083 -9.600 -1.987 1.00 97.62 306 TYR A O 1
ATOM 2252 N N . ARG A 1 307 ? -7.743 -10.713 -0.960 1.00 97.56 307 ARG A N 1
ATOM 2253 C CA . ARG A 1 307 ? -6.903 -11.364 0.061 1.00 97.56 307 ARG A CA 1
ATOM 2254 C C . ARG A 1 307 ? -5.736 -12.136 -0.553 1.00 97.56 307 ARG A C 1
ATOM 2256 O O . ARG A 1 307 ? -4.619 -12.031 -0.056 1.00 97.56 307 ARG A O 1
ATOM 2263 N N . ALA A 1 308 ? -5.953 -12.845 -1.662 1.00 98.19 308 ALA A N 1
ATOM 2264 C CA . ALA A 1 308 ? -4.876 -13.520 -2.388 1.00 98.19 308 ALA A CA 1
ATOM 2265 C C . ALA A 1 308 ? -3.814 -12.539 -2.922 1.00 98.19 308 ALA A C 1
ATOM 2267 O O . ALA A 1 308 ? -2.622 -12.849 -2.903 1.00 98.19 308 ALA A O 1
ATOM 2268 N N . GLY A 1 309 ? -4.237 -11.349 -3.359 1.00 97.38 309 GLY A N 1
ATOM 2269 C CA . GLY A 1 309 ? -3.361 -10.270 -3.814 1.00 97.38 309 GLY A CA 1
ATOM 2270 C C . GLY A 1 309 ? -2.445 -9.704 -2.737 1.00 97.38 309 GLY A C 1
ATOM 2271 O O . GLY A 1 309 ? -1.343 -9.260 -3.045 1.00 97.38 309 GLY A O 1
ATOM 2272 N N . VAL A 1 310 ? -2.868 -9.763 -1.477 1.00 96.31 310 VAL A N 1
ATOM 2273 C CA . VAL A 1 310 ? -2.138 -9.208 -0.325 1.00 96.31 310 VAL A CA 1
ATOM 2274 C C . VAL A 1 310 ? -1.622 -10.297 0.628 1.00 96.31 310 VAL A C 1
ATOM 2276 O O . VAL A 1 310 ? -1.239 -10.024 1.760 1.00 96.31 310 VAL A O 1
ATOM 2279 N N . GLY A 1 311 ? -1.604 -11.560 0.186 1.00 96.81 311 GLY A N 1
ATOM 2280 C CA . GLY A 1 311 ? -1.042 -12.669 0.965 1.00 96.81 311 GLY A CA 1
ATOM 2281 C C . GLY A 1 311 ? -1.834 -13.000 2.234 1.00 96.81 311 GLY A C 1
ATOM 2282 O O . GLY A 1 311 ? -1.281 -13.526 3.201 1.00 96.81 311 GLY A O 1
ATOM 2283 N N . GLN A 1 312 ? -3.122 -12.663 2.274 1.00 97.12 312 GLN A N 1
ATOM 2284 C CA . GLN A 1 312 ? -4.016 -13.009 3.373 1.00 97.12 312 GLN A CA 1
ATOM 2285 C C . GLN A 1 312 ? -4.665 -14.391 3.148 1.00 97.12 312 GLN A C 1
ATOM 2287 O O . GLN A 1 312 ? -4.864 -14.810 2.004 1.00 97.12 312 GLN A O 1
ATOM 2292 N N . PRO A 1 313 ? -5.032 -15.116 4.224 1.00 96.69 313 PRO A N 1
ATOM 2293 C CA . PRO A 1 313 ? -5.730 -16.394 4.110 1.00 96.69 313 PRO A CA 1
ATOM 2294 C C . PRO A 1 313 ? -7.078 -16.273 3.390 1.00 96.69 313 PRO A C 1
ATOM 2296 O O . PRO A 1 313 ? -7.786 -15.273 3.537 1.00 96.69 313 PRO A O 1
ATOM 2299 N N . THR A 1 314 ? -7.477 -17.337 2.686 1.00 97.50 314 THR A N 1
ATOM 2300 C CA . THR A 1 314 ? -8.808 -17.445 2.074 1.00 97.50 314 THR A CA 1
ATOM 2301 C C . THR A 1 314 ? -9.905 -17.185 3.108 1.00 97.50 314 THR A C 1
ATOM 2303 O O . THR A 1 314 ? -9.907 -17.723 4.218 1.00 97.50 314 THR A O 1
ATOM 2306 N N . ALA A 1 315 ? -10.835 -16.324 2.729 1.00 97.44 315 ALA A N 1
ATOM 2307 C CA . ALA A 1 315 ? -11.990 -15.949 3.500 1.00 97.44 315 ALA A CA 1
ATOM 2308 C C . ALA A 1 315 ? -13.095 -17.008 3.481 1.00 97.44 315 ALA A C 1
ATOM 2310 O O . ALA A 1 315 ? -13.333 -17.689 2.481 1.00 97.44 315 ALA A O 1
ATOM 2311 N N . ASP A 1 316 ? -13.832 -17.046 4.585 1.00 96.38 316 ASP A N 1
ATOM 2312 C CA . ASP A 1 316 ? -15.181 -17.590 4.667 1.00 96.38 316 ASP A CA 1
ATOM 2313 C C . ASP A 1 316 ? -16.117 -16.541 5.294 1.00 96.38 316 ASP A C 1
ATOM 2315 O O . ASP A 1 316 ? -15.689 -15.460 5.702 1.00 96.38 316 ASP A O 1
ATOM 2319 N N . GLN A 1 317 ? -17.409 -16.860 5.377 1.00 93.00 317 GLN A N 1
ATOM 2320 C CA . GLN A 1 317 ? -18.424 -15.952 5.924 1.00 93.00 317 GLN A CA 1
ATOM 2321 C C . GLN A 1 317 ? -18.174 -15.561 7.391 1.00 93.00 317 GLN A C 1
ATOM 2323 O O . GLN A 1 317 ? -18.595 -14.495 7.831 1.00 93.00 317 GLN A O 1
ATOM 2328 N N . ASN A 1 318 ? -17.483 -16.403 8.163 1.00 91.81 318 ASN A N 1
ATOM 2329 C CA . ASN A 1 318 ? -17.220 -16.143 9.574 1.00 91.81 318 ASN A CA 1
ATOM 2330 C C . ASN A 1 318 ? -15.978 -15.263 9.744 1.00 91.81 318 ASN A C 1
ATOM 2332 O O . ASN A 1 318 ? -16.009 -14.277 10.478 1.00 91.81 318 ASN A O 1
ATOM 2336 N N . ASN A 1 319 ? -14.882 -15.606 9.064 1.00 93.12 319 ASN A N 1
ATOM 2337 C CA . ASN A 1 319 ? -13.595 -14.924 9.211 1.00 93.12 319 ASN A CA 1
ATOM 2338 C C . ASN A 1 319 ? -13.513 -13.588 8.441 1.00 93.12 319 ASN A C 1
ATOM 2340 O O . ASN A 1 319 ? -12.552 -12.839 8.615 1.00 93.12 319 ASN A O 1
ATOM 2344 N N . ALA A 1 320 ? -14.500 -13.294 7.591 1.00 95.81 320 ALA A N 1
ATOM 2345 C CA . ALA A 1 320 ? -14.652 -12.020 6.892 1.00 95.81 320 ALA A CA 1
ATOM 2346 C C . ALA A 1 320 ? -15.891 -11.229 7.351 1.00 95.81 320 ALA A C 1
ATOM 2348 O O . ALA A 1 320 ? -16.290 -10.276 6.692 1.00 95.81 320 ALA A O 1
ATOM 2349 N N . SER A 1 321 ? -16.499 -11.599 8.484 1.00 96.44 321 SER A N 1
ATOM 2350 C CA . SER A 1 321 ? -17.653 -10.898 9.062 1.00 96.44 321 SER A CA 1
ATOM 2351 C C . SER A 1 321 ? -17.367 -9.408 9.286 1.00 96.44 321 SER A C 1
ATOM 2353 O O . SER A 1 321 ? -16.527 -9.046 10.118 1.00 96.44 321 SER A O 1
ATOM 2355 N N . GLY A 1 322 ? -18.122 -8.541 8.604 1.00 95.38 322 GLY A N 1
ATOM 2356 C CA . GLY A 1 322 ? -18.016 -7.090 8.760 1.00 95.38 322 GLY A CA 1
ATOM 2357 C C . GLY A 1 322 ? -18.354 -6.607 10.170 1.00 95.38 322 GLY A C 1
ATOM 2358 O O . GLY A 1 322 ? -17.668 -5.751 10.720 1.00 95.38 322 GLY A O 1
ATOM 2359 N N . THR A 1 323 ? -19.342 -7.221 10.831 1.00 96.31 323 THR A N 1
ATOM 2360 C CA . THR A 1 323 ? -19.674 -6.906 12.231 1.00 96.31 323 THR A CA 1
ATOM 2361 C C . THR A 1 323 ? -18.520 -7.241 13.174 1.00 96.31 323 THR A C 1
ATOM 2363 O O . THR A 1 323 ? -18.185 -6.449 14.057 1.00 96.31 323 THR A O 1
ATOM 2366 N N . THR A 1 324 ? -17.889 -8.406 12.990 1.00 95.44 324 THR A N 1
ATOM 2367 C CA . THR A 1 324 ? -16.733 -8.819 13.798 1.00 95.44 324 THR A CA 1
ATOM 2368 C C . THR A 1 324 ? -15.555 -7.886 13.557 1.00 95.44 324 THR A C 1
ATOM 2370 O O . THR A 1 324 ? -14.908 -7.465 14.517 1.00 95.44 324 THR A O 1
ATOM 2373 N N . TYR A 1 325 ? -15.319 -7.515 12.298 1.00 95.94 325 TYR A N 1
ATOM 2374 C CA . TYR A 1 325 ? -14.295 -6.549 11.935 1.00 95.94 325 TYR A CA 1
ATOM 2375 C C . TYR A 1 325 ? -14.548 -5.195 12.604 1.00 95.94 325 TYR A C 1
ATOM 2377 O O . TYR A 1 325 ? -13.688 -4.716 13.332 1.00 95.94 325 TYR A O 1
ATOM 2385 N N . CYS A 1 326 ? -15.747 -4.621 12.473 1.00 96.62 326 CYS A N 1
ATOM 2386 C CA . CYS A 1 326 ? -16.126 -3.350 13.097 1.00 96.62 326 CYS A CA 1
ATOM 2387 C C . CYS A 1 326 ? -15.972 -3.351 14.623 1.00 96.62 326 CYS A C 1
ATOM 2389 O O . CYS A 1 326 ? -15.523 -2.363 15.208 1.00 96.62 326 CYS A O 1
ATOM 2391 N N . HIS A 1 327 ? -16.308 -4.463 15.281 1.00 95.94 327 HIS A N 1
ATOM 2392 C CA . HIS A 1 327 ? -16.100 -4.609 16.719 1.00 95.94 327 HIS A CA 1
ATOM 2393 C C . HIS A 1 327 ? -14.614 -4.510 17.087 1.00 95.94 327 HIS A C 1
ATOM 2395 O O . HIS A 1 327 ? -14.258 -3.815 18.036 1.00 95.94 327 HIS A O 1
ATOM 2401 N N . GLN A 1 328 ? -13.734 -5.190 16.347 1.00 95.25 328 GLN A N 1
ATOM 2402 C CA . GLN A 1 328 ? -12.289 -5.121 16.579 1.00 95.25 328 GLN A CA 1
ATOM 2403 C C . GLN A 1 328 ? -11.696 -3.776 16.146 1.00 95.25 328 GLN A C 1
ATOM 2405 O O . GLN A 1 328 ? -10.800 -3.257 16.809 1.00 95.25 328 GLN A O 1
ATOM 2410 N N . PHE A 1 329 ? -12.244 -3.163 15.099 1.00 96.12 329 PHE A N 1
ATOM 2411 C CA . PHE A 1 329 ? -11.798 -1.885 14.561 1.00 96.12 329 PHE A CA 1
ATOM 2412 C C . PHE A 1 329 ? -11.974 -0.720 15.548 1.00 96.12 329 PHE A C 1
ATOM 2414 O O . PHE A 1 329 ? -11.237 0.263 15.489 1.00 96.12 329 PHE A O 1
ATOM 2421 N N . ALA A 1 330 ? -12.843 -0.862 16.556 1.00 96.25 330 ALA A N 1
ATOM 2422 C CA . ALA A 1 330 ? -12.912 0.062 17.691 1.00 96.25 330 ALA A CA 1
ATOM 2423 C C . ALA A 1 330 ? -11.559 0.250 18.421 1.00 96.25 330 ALA A C 1
ATOM 2425 O O . ALA A 1 330 ? -11.343 1.287 19.055 1.00 96.25 330 ALA A O 1
ATOM 2426 N N . GLN A 1 331 ? -10.627 -0.710 18.311 1.00 95.44 331 GLN A N 1
ATOM 2427 C CA . GLN A 1 331 ? -9.258 -0.581 18.823 1.00 95.44 331 GLN A CA 1
ATOM 2428 C C . GLN A 1 331 ? -8.483 0.577 18.176 1.00 95.44 331 GLN A C 1
ATOM 2430 O O . GLN A 1 331 ? -7.683 1.207 18.870 1.00 95.44 331 GLN A O 1
ATOM 2435 N N . SER A 1 332 ? -8.744 0.899 16.901 1.00 95.69 332 SER A N 1
ATOM 2436 C CA . SER A 1 332 ? -8.106 2.014 16.185 1.00 95.69 332 SER A CA 1
ATOM 2437 C C . SER A 1 332 ? -8.356 3.340 16.901 1.00 95.69 332 SER A C 1
ATOM 2439 O O . SER A 1 332 ? -7.420 4.014 17.331 1.00 95.69 332 SER A O 1
ATOM 2441 N N . GLY A 1 333 ? -9.623 3.669 17.178 1.00 96.44 333 GLY A N 1
ATOM 2442 C CA . GLY A 1 333 ? -9.970 4.906 17.880 1.00 96.44 333 GLY A CA 1
ATOM 2443 C C . GLY A 1 333 ? -9.374 5.002 19.292 1.00 96.44 333 GLY A C 1
ATOM 2444 O O . GLY A 1 333 ? -8.927 6.076 19.697 1.00 96.44 333 GLY A O 1
ATOM 2445 N N . ILE A 1 334 ? -9.297 3.887 20.033 1.00 96.25 334 ILE A N 1
ATOM 2446 C CA . ILE A 1 334 ? -8.619 3.850 21.343 1.00 96.25 334 ILE A CA 1
ATOM 2447 C C . ILE A 1 334 ? -7.124 4.130 21.191 1.00 96.25 334 ILE A C 1
ATOM 2449 O O . ILE A 1 334 ? -6.559 4.916 21.955 1.00 96.25 334 ILE A O 1
ATOM 2453 N N . PHE A 1 335 ? -6.485 3.505 20.206 1.00 95.31 335 PHE A N 1
ATOM 2454 C CA . PHE A 1 335 ? -5.067 3.675 19.940 1.00 95.31 335 PHE A CA 1
ATOM 2455 C C . PHE A 1 335 ? -4.725 5.115 19.552 1.00 95.31 335 PHE A C 1
ATOM 2457 O O . PHE A 1 335 ? -3.816 5.697 20.152 1.00 95.31 335 PHE A O 1
ATOM 2464 N N . ILE A 1 336 ? -5.488 5.705 18.629 1.00 97.00 336 ILE A N 1
ATOM 2465 C CA . ILE A 1 336 ? -5.324 7.094 18.185 1.00 97.00 336 ILE A CA 1
ATOM 2466 C C . ILE A 1 336 ? -5.467 8.046 19.376 1.00 97.00 336 ILE A C 1
ATOM 2468 O O . ILE A 1 336 ? -4.582 8.868 19.607 1.00 97.00 336 ILE A O 1
ATOM 2472 N N . ALA A 1 337 ? -6.520 7.889 20.187 1.00 97.00 337 ALA A N 1
ATOM 2473 C CA . ALA A 1 337 ? -6.739 8.716 21.374 1.00 97.00 337 ALA A CA 1
ATOM 2474 C C . ALA A 1 337 ? -5.604 8.574 22.403 1.00 97.00 337 ALA A C 1
ATOM 2476 O O . ALA A 1 337 ? -5.134 9.561 22.962 1.00 97.00 337 ALA A O 1
ATOM 2477 N N . SER A 1 338 ? -5.114 7.352 22.636 1.00 95.38 338 SER A N 1
ATOM 2478 C CA . SER A 1 338 ? -4.032 7.105 23.601 1.00 95.38 338 SER A CA 1
ATOM 2479 C C . SER A 1 338 ? -2.674 7.679 23.180 1.00 95.38 338 SER A C 1
ATOM 2481 O O . SER A 1 338 ? -1.810 7.885 24.032 1.00 95.38 338 SER A O 1
ATOM 2483 N N . ASN A 1 339 ? -2.490 7.958 21.887 1.00 95.81 339 ASN A N 1
ATOM 2484 C CA . ASN A 1 339 ? -1.260 8.505 21.318 1.00 95.81 339 ASN A CA 1
ATOM 2485 C C . ASN A 1 339 ? -1.420 9.952 20.828 1.00 95.81 339 ASN A C 1
ATOM 2487 O O . ASN A 1 339 ? -0.533 10.450 20.135 1.00 95.81 339 ASN A O 1
ATOM 2491 N N . GLU A 1 340 ? -2.498 10.648 21.209 1.00 96.88 340 GLU A N 1
ATOM 2492 C CA . GLU A 1 340 ? -2.792 12.019 20.771 1.00 96.88 340 GLU A CA 1
ATOM 2493 C C . GLU A 1 340 ? -1.587 12.951 20.933 1.00 96.88 340 GLU A C 1
ATOM 2495 O O . GLU A 1 340 ? -1.177 13.605 19.978 1.00 96.88 340 GLU A O 1
ATOM 2500 N N . GLN A 1 341 ? -0.952 12.956 22.109 1.00 96.38 341 GLN A N 1
ATOM 2501 C CA . GLN A 1 341 ? 0.196 13.825 22.373 1.00 96.38 341 GLN A CA 1
ATOM 2502 C C . GLN A 1 341 ? 1.380 13.554 21.432 1.00 96.38 341 GLN A C 1
ATOM 2504 O O . GLN A 1 341 ? 2.066 14.495 21.030 1.00 96.38 341 GLN A O 1
ATOM 2509 N N . THR A 1 342 ? 1.635 12.287 21.098 1.00 96.25 342 THR A N 1
ATOM 2510 C CA . THR A 1 342 ? 2.718 11.893 20.189 1.00 96.25 342 THR A CA 1
ATOM 2511 C C . THR A 1 342 ? 2.363 12.264 18.754 1.00 96.25 342 THR A C 1
ATOM 2513 O O . THR A 1 342 ? 3.160 12.892 18.062 1.00 96.25 342 THR A O 1
ATOM 2516 N N . PHE A 1 343 ? 1.157 11.920 18.303 1.00 97.06 343 PHE A N 1
ATOM 2517 C CA . PHE A 1 343 ? 0.733 12.140 16.922 1.00 97.06 343 PHE A CA 1
ATOM 2518 C C . PHE A 1 343 ? 0.448 13.615 16.608 1.00 97.06 343 PHE A C 1
ATOM 2520 O O . PHE A 1 343 ? 0.665 14.048 15.481 1.00 97.06 343 PHE A O 1
ATOM 2527 N N . ALA A 1 344 ? 0.069 14.432 17.591 1.00 97.75 344 ALA A N 1
ATOM 2528 C CA . ALA A 1 344 ? -0.083 15.875 17.410 1.00 97.75 344 ALA A CA 1
ATOM 2529 C C . ALA A 1 344 ? 1.249 16.597 17.113 1.00 97.75 344 ALA A C 1
ATOM 2531 O O . ALA A 1 344 ? 1.237 17.727 16.630 1.00 97.75 344 ALA A O 1
ATOM 2532 N N . GLN A 1 345 ? 2.397 15.961 17.386 1.00 96.94 345 GLN A N 1
ATOM 2533 C CA . GLN A 1 345 ? 3.732 16.512 17.111 1.00 96.94 345 GLN A CA 1
ATOM 2534 C C . GLN A 1 345 ? 4.282 16.126 15.731 1.00 96.94 345 GLN A C 1
ATOM 2536 O O . GLN A 1 345 ? 5.369 16.571 15.363 1.00 96.94 345 GLN A O 1
ATOM 2541 N N . VAL A 1 346 ? 3.561 15.298 14.976 1.00 96.62 346 VAL A N 1
ATOM 2542 C CA . VAL A 1 346 ? 3.971 14.833 13.649 1.00 96.62 346 VAL A CA 1
ATOM 2543 C C . VAL A 1 346 ? 3.140 15.553 12.595 1.00 96.62 346 VAL A C 1
ATOM 2545 O O . VAL A 1 346 ? 1.929 15.713 12.748 1.00 96.62 346 VAL A O 1
ATOM 2548 N N . THR A 1 347 ? 3.790 16.008 11.525 1.00 95.00 347 THR A N 1
ATOM 2549 C CA . THR A 1 347 ? 3.115 16.647 10.390 1.00 95.00 347 THR A CA 1
ATOM 2550 C C . THR A 1 347 ? 2.070 15.719 9.780 1.00 95.00 347 THR A C 1
ATOM 2552 O O . THR A 1 347 ? 2.237 14.500 9.778 1.00 95.00 347 THR A O 1
ATOM 2555 N N . SER A 1 348 ? 0.989 16.298 9.258 1.00 93.31 348 SER A N 1
ATOM 2556 C CA . SER A 1 348 ? -0.035 15.520 8.561 1.00 93.31 348 SER A CA 1
ATOM 2557 C C . SER A 1 348 ? 0.534 14.880 7.287 1.00 93.31 348 SER A C 1
ATOM 2559 O O . SER A 1 348 ? 1.265 15.565 6.566 1.00 93.31 348 SER A O 1
ATOM 2561 N N . PRO A 1 349 ? 0.165 13.625 6.972 1.00 88.94 349 PRO A N 1
ATOM 2562 C CA . PRO A 1 349 ? 0.380 13.037 5.649 1.00 88.94 349 PRO A CA 1
ATOM 2563 C C . PRO A 1 349 ? -0.302 13.819 4.517 1.00 88.94 349 PRO A C 1
ATOM 2565 O O . PRO A 1 349 ? 0.205 13.850 3.403 1.00 88.94 349 PRO A O 1
ATOM 2568 N N . ALA A 1 350 ? -1.427 14.479 4.812 1.00 88.56 350 ALA A N 1
ATOM 2569 C CA . ALA A 1 350 ? -2.187 15.303 3.875 1.00 88.56 350 ALA A CA 1
ATOM 2570 C C . ALA A 1 350 ? -2.532 16.643 4.541 1.00 88.56 350 ALA A C 1
ATOM 2572 O O . ALA A 1 350 ? -3.499 16.761 5.303 1.00 88.56 350 ALA A O 1
ATOM 2573 N N . ALA A 1 351 ? -1.675 17.645 4.337 1.00 90.06 351 ALA A N 1
ATOM 2574 C CA . ALA A 1 351 ? -1.775 18.946 5.008 1.00 90.06 351 ALA A CA 1
ATOM 2575 C C . ALA A 1 351 ? -2.988 19.782 4.557 1.00 90.06 351 ALA A C 1
ATOM 2577 O O . ALA A 1 351 ? -3.418 20.687 5.268 1.00 90.06 351 ALA A O 1
ATOM 2578 N N . ASP A 1 352 ? -3.539 19.472 3.386 1.00 89.50 352 ASP A N 1
ATOM 2579 C CA . ASP A 1 352 ? -4.781 20.024 2.847 1.00 89.50 352 ASP A CA 1
ATOM 2580 C C . ASP A 1 352 ? -6.039 19.392 3.466 1.00 89.50 352 ASP A C 1
ATOM 2582 O O . ASP A 1 352 ? -7.126 19.936 3.307 1.00 89.50 352 ASP A O 1
ATOM 2586 N N . GLN A 1 353 ? -5.903 18.276 4.191 1.00 92.00 353 GLN A N 1
ATOM 2587 C CA . GLN A 1 353 ? -7.020 17.579 4.840 1.00 92.00 353 GLN A CA 1
ATOM 2588 C C . GLN A 1 353 ? -6.977 17.686 6.369 1.00 92.00 353 GLN A C 1
ATOM 2590 O O . GLN A 1 353 ? -8.017 17.764 7.022 1.00 92.00 353 GLN A O 1
ATOM 2595 N N . ALA A 1 354 ? -5.785 17.705 6.968 1.00 95.88 354 ALA A N 1
ATOM 2596 C CA . ALA A 1 354 ? -5.607 17.744 8.418 1.00 95.88 354 ALA A CA 1
ATOM 2597 C C . ALA A 1 354 ? -4.303 18.451 8.818 1.00 95.88 354 ALA A C 1
ATOM 2599 O O . ALA A 1 354 ? -3.336 18.468 8.059 1.00 95.88 354 ALA A O 1
ATOM 2600 N N . THR A 1 355 ? -4.242 19.023 10.023 1.00 97.12 355 THR A N 1
ATOM 2601 C CA . THR A 1 355 ? -3.087 19.839 10.453 1.00 97.12 355 THR A CA 1
ATOM 2602 C C . THR A 1 355 ? -1.909 19.032 11.003 1.00 97.12 355 THR A C 1
ATOM 2604 O O . THR A 1 355 ? -0.765 19.483 10.933 1.00 97.12 355 THR A O 1
ATOM 2607 N N . ASN A 1 356 ? -2.157 17.845 11.555 1.00 97.38 356 ASN A N 1
ATOM 2608 C CA . ASN A 1 356 ? -1.146 16.932 12.096 1.00 97.38 356 ASN A CA 1
ATOM 2609 C C . ASN A 1 356 ? -1.597 15.462 11.993 1.00 97.38 356 ASN A C 1
ATOM 2611 O O . ASN A 1 356 ? -2.757 15.178 11.675 1.00 97.38 356 ASN A O 1
ATOM 2615 N N . LEU A 1 357 ? -0.694 14.525 12.298 1.00 96.56 357 LEU A N 1
ATOM 2616 C CA . LEU A 1 357 ? -0.971 13.088 12.216 1.00 96.56 357 LEU A CA 1
ATOM 2617 C C . LEU A 1 357 ? -2.143 12.661 13.116 1.00 96.56 357 LEU A C 1
ATOM 2619 O O . LEU A 1 357 ? -2.942 11.831 12.697 1.00 96.56 357 LEU A O 1
ATOM 2623 N N . PHE A 1 358 ? -2.308 13.242 14.312 1.00 98.00 358 PHE A N 1
ATOM 2624 C CA . PHE A 1 358 ? -3.456 12.920 15.174 1.00 98.00 358 PHE A CA 1
ATOM 2625 C C . PHE A 1 358 ? -4.783 13.276 14.495 1.00 98.00 358 PHE A C 1
ATOM 2627 O O . PHE A 1 358 ? -5.675 12.434 14.393 1.00 98.00 358 PHE A O 1
ATOM 2634 N N . THR A 1 359 ? -4.905 14.506 13.991 1.00 98.12 359 THR A N 1
ATOM 2635 C CA . THR A 1 359 ? -6.115 14.961 13.292 1.00 98.12 359 THR A CA 1
ATOM 2636 C C . THR A 1 359 ? -6.377 14.172 12.011 1.00 98.12 359 THR A C 1
ATOM 2638 O O . THR A 1 359 ? -7.533 13.877 11.716 1.00 98.12 359 THR A O 1
ATOM 2641 N N . PHE A 1 360 ? -5.322 13.768 11.296 1.00 96.00 360 PHE A N 1
ATOM 2642 C CA . PHE A 1 360 ? -5.425 12.939 10.098 1.00 96.00 360 PHE A CA 1
ATOM 2643 C C . PHE A 1 360 ? -5.959 11.538 10.423 1.00 96.00 360 PHE A C 1
ATOM 2645 O O . PHE A 1 360 ? -6.939 11.096 9.826 1.00 96.00 360 PHE A O 1
ATOM 2652 N N . LEU A 1 361 ? -5.374 10.867 11.420 1.00 96.25 361 LEU A N 1
ATOM 2653 C CA . LEU A 1 361 ? -5.808 9.536 11.847 1.00 96.25 361 LEU A CA 1
ATOM 2654 C C . LEU A 1 361 ? -7.236 9.555 12.401 1.00 96.25 361 LEU A C 1
ATOM 2656 O O . LEU A 1 361 ? -8.034 8.683 12.071 1.00 96.25 361 LEU A O 1
ATOM 2660 N N . ALA A 1 362 ? -7.596 10.563 13.200 1.00 97.62 362 ALA A N 1
ATOM 2661 C CA . ALA A 1 362 ? -8.956 10.698 13.718 1.00 97.62 362 ALA A CA 1
ATOM 2662 C C . ALA A 1 362 ? -9.985 10.920 12.595 1.00 97.62 362 ALA A C 1
ATOM 2664 O O . ALA A 1 362 ? -11.083 10.365 12.648 1.00 97.62 362 ALA A O 1
ATOM 2665 N N . MET A 1 363 ? -9.629 11.698 11.568 1.00 96.38 363 MET A N 1
ATOM 2666 C CA . MET A 1 363 ? -10.453 11.898 10.376 1.00 96.38 363 MET A CA 1
ATOM 2667 C C . MET A 1 363 ? -10.624 10.596 9.578 1.00 96.38 363 MET A C 1
ATOM 2669 O O . MET A 1 363 ? -11.762 10.227 9.287 1.00 96.38 363 MET A O 1
ATOM 2673 N N . ARG A 1 364 ? -9.530 9.873 9.282 1.00 94.31 364 ARG A N 1
ATOM 2674 C CA . ARG A 1 364 ? -9.566 8.573 8.581 1.00 94.31 364 ARG A CA 1
ATOM 2675 C C . ARG A 1 364 ? -10.387 7.539 9.347 1.00 94.31 364 ARG A C 1
ATOM 2677 O O . ARG A 1 364 ? -11.267 6.910 8.764 1.00 94.31 364 ARG A O 1
ATOM 2684 N N . PHE A 1 365 ? -10.179 7.425 10.659 1.00 96.88 365 PHE A N 1
ATOM 2685 C CA . PHE A 1 365 ? -10.960 6.529 11.512 1.00 96.88 365 PHE A CA 1
ATOM 2686 C C . PHE A 1 365 ? -12.450 6.891 11.508 1.00 96.88 365 PHE A C 1
ATOM 2688 O O . PHE A 1 365 ? -13.291 6.009 11.359 1.00 96.88 365 PHE A O 1
ATOM 2695 N N . SER A 1 366 ? -12.790 8.180 11.615 1.00 97.12 366 SER A N 1
ATOM 2696 C CA . SER A 1 366 ? -14.181 8.650 11.569 1.00 97.12 366 SER A CA 1
ATOM 2697 C C . SER A 1 366 ? -14.886 8.281 10.263 1.00 97.12 366 SER A C 1
ATOM 2699 O O . SER A 1 366 ? -16.026 7.815 10.300 1.00 97.12 366 SER A O 1
ATOM 2701 N N . ALA A 1 367 ? -14.213 8.472 9.123 1.00 95.25 367 ALA A N 1
ATOM 2702 C CA . ALA A 1 367 ? -14.744 8.121 7.809 1.00 95.25 367 ALA A CA 1
ATOM 2703 C C . ALA A 1 367 ? -14.917 6.602 7.666 1.00 95.25 367 ALA A C 1
ATOM 2705 O O . ALA A 1 367 ? -16.007 6.135 7.347 1.00 95.25 367 ALA A O 1
ATOM 2706 N N . SER A 1 368 ? -13.880 5.842 8.019 1.00 95.62 368 SER A N 1
ATOM 2707 C CA . SER A 1 368 ? -13.841 4.383 7.880 1.00 95.62 368 SER A CA 1
ATOM 2708 C C . SER A 1 368 ? -14.843 3.670 8.781 1.00 95.62 368 SER A C 1
ATOM 2710 O O . SER A 1 368 ? -15.471 2.699 8.377 1.00 95.62 368 SER A O 1
ATOM 2712 N N . PHE A 1 369 ? -15.025 4.153 10.013 1.00 97.06 369 PHE A N 1
ATOM 2713 C CA . PHE A 1 369 ? -16.018 3.627 10.954 1.00 97.06 369 PHE A CA 1
ATOM 2714 C C . PHE A 1 369 ? -17.451 4.063 10.589 1.00 97.06 369 PHE A C 1
ATOM 2716 O O . PHE A 1 369 ? -18.432 3.478 11.055 1.00 97.06 369 PHE A O 1
ATOM 2723 N N . GLY A 1 370 ? -17.574 5.125 9.790 1.00 95.94 370 GLY A N 1
ATOM 2724 C CA . GLY A 1 370 ? -18.827 5.735 9.366 1.00 95.94 370 GLY A CA 1
ATOM 2725 C C . GLY A 1 370 ? -19.661 4.877 8.404 1.00 95.94 370 GLY A C 1
ATOM 2726 O O . GLY A 1 370 ? -19.329 3.722 8.147 1.00 95.94 370 GLY A O 1
ATOM 2727 N N . PRO A 1 371 ? -20.777 5.428 7.886 1.00 94.44 371 PRO A N 1
ATOM 2728 C CA . PRO A 1 371 ? -21.610 4.753 6.887 1.00 94.44 371 PRO A CA 1
ATOM 2729 C C . PRO A 1 371 ? -20.861 4.588 5.549 1.00 94.44 371 PRO A C 1
ATOM 2731 O O . PRO A 1 371 ? -19.819 5.224 5.361 1.00 94.44 371 PRO A O 1
ATOM 2734 N N . PRO A 1 372 ? -21.404 3.822 4.581 1.00 91.31 372 PRO A N 1
ATOM 2735 C CA . PRO A 1 372 ? -20.827 3.701 3.245 1.00 91.31 372 PRO A CA 1
ATOM 2736 C C . PRO A 1 372 ? -20.510 5.080 2.629 1.00 91.31 372 PRO A C 1
ATOM 2738 O O . PRO A 1 372 ? -21.342 5.991 2.721 1.00 91.31 372 PRO A O 1
ATOM 2741 N N . PRO A 1 373 ? -19.331 5.261 2.005 1.00 89.62 373 PRO A N 1
ATOM 2742 C CA . PRO A 1 373 ? -18.393 4.222 1.565 1.00 89.62 373 PRO A CA 1
ATOM 2743 C C . PRO A 1 373 ? -17.448 3.669 2.650 1.00 89.62 373 PRO A C 1
ATOM 2745 O O . PRO A 1 373 ? -16.569 2.895 2.298 1.00 89.62 373 PRO A O 1
ATOM 2748 N N . GLY A 1 374 ? -17.610 4.032 3.927 1.00 92.31 374 GLY A N 1
ATOM 2749 C CA . GLY A 1 374 ? -16.941 3.353 5.041 1.00 92.31 374 GLY A CA 1
ATOM 2750 C C . GLY A 1 374 ? -17.496 1.958 5.330 1.00 92.31 374 GLY A C 1
ATOM 2751 O O . GLY A 1 374 ? -18.391 1.463 4.646 1.00 92.31 374 GLY A O 1
ATOM 2752 N N . LEU A 1 375 ? -16.996 1.340 6.399 1.00 95.50 375 LEU A N 1
ATOM 2753 C CA . LEU A 1 375 ? -17.336 -0.025 6.819 1.00 95.50 375 LEU A CA 1
ATOM 2754 C C . LEU A 1 375 ? -18.751 -0.155 7.414 1.00 95.50 375 LEU A C 1
ATOM 2756 O O . LEU A 1 375 ? -19.151 -1.240 7.826 1.00 95.50 375 LEU A O 1
ATOM 2760 N N . ASP A 1 376 ? -19.513 0.932 7.518 1.00 96.19 376 ASP A N 1
ATOM 2761 C CA . ASP A 1 376 ? -20.861 0.955 8.096 1.00 96.19 376 ASP A CA 1
ATOM 2762 C C . ASP A 1 376 ? -20.927 0.461 9.556 1.00 96.19 376 ASP A C 1
ATOM 2764 O O . ASP A 1 376 ? -21.933 -0.086 10.018 1.00 96.19 376 ASP A O 1
ATOM 2768 N N . CYS A 1 377 ? -19.856 0.673 10.332 1.00 97.69 377 CYS A N 1
ATOM 2769 C CA . CYS A 1 377 ? -19.781 0.194 11.716 1.00 97.69 377 CYS A CA 1
ATOM 2770 C C . CYS A 1 377 ? -20.834 0.840 12.626 1.00 97.69 377 CYS A C 1
ATOM 2772 O O . CYS A 1 377 ? -21.289 0.214 13.584 1.00 97.69 377 CYS A O 1
ATOM 2774 N N . ILE A 1 378 ? -21.267 2.062 12.308 1.00 96.44 378 ILE A N 1
ATOM 2775 C CA . ILE A 1 378 ? -22.389 2.755 12.964 1.00 96.44 378 ILE A CA 1
ATOM 2776 C C . ILE A 1 378 ? -23.664 1.908 12.900 1.00 96.44 378 ILE A C 1
ATOM 2778 O O . ILE A 1 378 ? -24.295 1.668 13.932 1.00 96.44 378 ILE A O 1
ATOM 2782 N N . THR A 1 379 ? -24.023 1.412 11.713 1.00 96.88 379 THR A N 1
ATOM 2783 C CA . THR A 1 379 ? -25.227 0.595 11.517 1.00 96.88 379 THR A CA 1
ATOM 2784 C C . THR A 1 379 ? -25.025 -0.808 12.081 1.00 96.88 379 THR A C 1
ATOM 2786 O O . THR A 1 379 ? -25.847 -1.275 12.871 1.00 96.88 379 THR A O 1
ATOM 2789 N N . LEU A 1 380 ? -23.900 -1.454 11.750 1.00 96.69 380 LEU A N 1
ATOM 2790 C CA . LEU A 1 380 ? -23.597 -2.832 12.158 1.00 96.69 380 LEU A CA 1
ATOM 2791 C C . LEU A 1 380 ? -23.510 -3.006 13.679 1.00 96.69 380 LEU A C 1
ATOM 2793 O O . LEU A 1 380 ? -23.859 -4.068 14.192 1.00 96.69 380 LEU A O 1
ATOM 2797 N N . LEU A 1 381 ? -23.056 -1.979 14.403 1.00 97.19 381 LEU A N 1
ATOM 2798 C CA . LEU A 1 381 ? -22.934 -2.004 15.863 1.00 97.19 381 LEU A CA 1
ATOM 2799 C C . LEU A 1 381 ? -24.039 -1.212 16.577 1.00 97.19 381 LEU A C 1
ATOM 2801 O O . LEU A 1 381 ? -24.098 -1.237 17.804 1.00 97.19 381 LEU A O 1
ATOM 2805 N N . SER A 1 382 ? -24.922 -0.529 15.838 1.00 96.19 382 SER A N 1
ATOM 2806 C CA . SER A 1 382 ? -25.980 0.331 16.392 1.00 96.19 382 SER A CA 1
ATOM 2807 C C . SER A 1 382 ? -25.445 1.401 17.359 1.00 96.19 382 SER A C 1
ATOM 2809 O O . SER A 1 382 ? -25.971 1.604 18.456 1.00 96.19 382 SER A O 1
ATOM 2811 N N . VAL A 1 383 ? -24.383 2.092 16.945 1.00 96.06 383 VAL A N 1
ATOM 2812 C CA . VAL A 1 383 ? -23.707 3.153 17.709 1.00 96.06 383 VAL A CA 1
ATOM 2813 C C . VAL A 1 383 ? -23.626 4.436 16.892 1.00 96.06 383 VAL A C 1
ATOM 2815 O O . VAL A 1 383 ? -23.674 4.397 15.672 1.00 96.06 383 VAL A O 1
ATOM 2818 N N . ASN A 1 384 ? -23.451 5.584 17.545 1.00 95.38 384 ASN A N 1
ATOM 2819 C CA . ASN A 1 384 ? -23.107 6.823 16.838 1.00 95.38 384 ASN A CA 1
ATOM 2820 C C . ASN A 1 384 ? -21.621 6.842 16.455 1.00 95.38 384 ASN A C 1
ATOM 2822 O O . ASN A 1 384 ? -20.817 6.138 17.071 1.00 95.38 384 ASN A O 1
ATOM 2826 N N . ASN A 1 385 ? -21.248 7.705 15.501 1.00 96.25 385 ASN A N 1
ATOM 2827 C CA . ASN A 1 385 ? -19.838 7.946 15.197 1.00 96.25 385 ASN A CA 1
ATOM 2828 C C . ASN A 1 385 ? -19.099 8.382 16.484 1.00 96.25 385 ASN A C 1
ATOM 2830 O O . ASN A 1 385 ? -19.528 9.345 17.130 1.00 96.25 385 ASN A O 1
ATOM 2834 N N . PRO A 1 386 ? -18.022 7.686 16.886 1.00 97.44 386 PRO A N 1
ATOM 2835 C CA . PRO A 1 386 ? -17.289 7.995 18.107 1.00 97.44 386 PRO A CA 1
ATOM 2836 C C . PRO A 1 386 ? -16.407 9.245 17.986 1.00 97.44 386 PRO A C 1
ATOM 2838 O O . PRO A 1 386 ? -15.836 9.660 18.992 1.00 97.44 386 PRO A O 1
ATOM 2841 N N . VAL A 1 387 ? -16.261 9.840 16.799 1.00 98.31 387 VAL A N 1
ATOM 2842 C CA . VAL A 1 387 ? -15.361 10.969 16.548 1.00 98.31 387 VAL A CA 1
ATOM 2843 C C . VAL A 1 387 ? -16.136 12.252 16.257 1.00 98.31 387 VAL A C 1
ATOM 2845 O O . VAL A 1 387 ? -16.994 12.298 15.378 1.00 98.31 387 VAL A O 1
ATOM 2848 N N . SER A 1 388 ? -15.751 13.328 16.938 1.00 98.12 388 SER A N 1
ATOM 2849 C CA . SER A 1 388 ? -16.157 14.699 16.622 1.00 98.12 388 SER A CA 1
ATOM 2850 C C . SER A 1 388 ? -14.973 15.459 16.033 1.00 98.12 388 SER A C 1
ATOM 2852 O O . SER A 1 388 ? -13.951 15.616 16.701 1.00 98.12 388 SER A O 1
ATOM 2854 N N . LEU A 1 389 ? -15.107 15.951 14.801 1.00 98.38 389 LEU A N 1
ATOM 2855 C CA . LEU A 1 389 ? -14.069 16.715 14.103 1.00 98.38 389 LEU A CA 1
ATOM 2856 C C . LEU A 1 389 ? -14.363 18.220 14.165 1.00 98.38 389 LEU A C 1
ATOM 2858 O O . LEU A 1 389 ? -15.511 18.642 14.046 1.00 98.38 389 LEU A O 1
ATOM 2862 N N . THR A 1 390 ? -13.317 19.030 14.318 1.00 98.62 390 THR A N 1
ATOM 2863 C CA . THR A 1 390 ? -13.354 20.487 14.131 1.00 98.62 390 THR A CA 1
ATOM 2864 C C . THR A 1 390 ? -12.601 20.829 12.857 1.00 98.62 390 THR A C 1
ATOM 2866 O O . THR A 1 390 ? -11.436 20.457 12.715 1.00 98.62 390 THR A O 1
ATOM 2869 N N . MET A 1 391 ? -13.247 21.557 11.951 1.00 98.31 391 MET A N 1
ATOM 2870 C CA . MET A 1 391 ? -12.658 21.994 10.684 1.00 98.31 391 MET A CA 1
ATOM 2871 C C . MET A 1 391 ? -12.489 23.513 10.654 1.00 98.31 391 MET A C 1
ATOM 2873 O O . MET A 1 391 ? -13.238 24.238 11.314 1.00 98.31 391 MET A O 1
ATOM 2877 N N . ASP A 1 392 ? -11.506 23.995 9.899 1.00 97.12 392 ASP A N 1
ATOM 2878 C CA . ASP A 1 392 ? -11.397 25.414 9.564 1.00 97.12 392 ASP A CA 1
ATOM 2879 C C . ASP A 1 392 ? -12.347 25.811 8.413 1.00 97.12 392 ASP A C 1
ATOM 2881 O O . ASP A 1 392 ? -13.159 25.019 7.933 1.00 97.12 392 ASP A O 1
ATOM 2885 N N . GLY A 1 393 ? -12.256 27.066 7.959 1.00 96.31 393 GLY A N 1
ATOM 2886 C CA . GLY A 1 393 ? -13.083 27.574 6.858 1.00 96.31 393 GLY A CA 1
ATOM 2887 C C . GLY A 1 393 ? -12.810 26.935 5.489 1.00 96.31 393 GLY A C 1
ATOM 2888 O O . GLY A 1 393 ? -13.615 27.127 4.583 1.00 96.31 393 GLY A O 1
ATOM 2889 N N . ASN A 1 394 ? -11.712 26.188 5.338 1.00 94.06 394 ASN A N 1
ATOM 2890 C CA . ASN A 1 394 ? -11.336 25.475 4.117 1.00 94.06 394 ASN A CA 1
ATOM 2891 C C . ASN A 1 394 ? -11.677 23.976 4.185 1.00 94.06 394 ASN A C 1
ATOM 2893 O O . ASN A 1 394 ? -11.417 23.257 3.225 1.00 94.06 394 ASN A O 1
ATOM 2897 N N . GLY A 1 395 ? -12.256 23.502 5.294 1.00 95.19 395 GLY A N 1
ATOM 2898 C CA . GLY A 1 395 ? -12.558 22.086 5.507 1.00 95.19 395 GLY A CA 1
ATOM 2899 C C . GLY A 1 395 ? -11.392 21.271 6.073 1.00 95.19 395 GLY A C 1
ATOM 2900 O O . GLY A 1 395 ? -11.541 20.065 6.246 1.00 95.19 395 GLY A O 1
ATOM 2901 N N . VAL A 1 396 ? -10.265 21.904 6.418 1.00 97.31 396 VAL A N 1
ATOM 2902 C CA . VAL A 1 396 ? -9.102 21.217 6.999 1.00 97.31 396 VAL A CA 1
ATOM 2903 C C . VAL A 1 396 ? -9.404 20.858 8.450 1.00 97.31 396 VAL A C 1
ATOM 2905 O O . VAL A 1 396 ? -9.793 21.723 9.241 1.00 97.31 396 VAL A O 1
ATOM 2908 N N . VAL A 1 397 ? -9.197 19.600 8.839 1.00 98.38 397 VAL A N 1
ATOM 2909 C CA . VAL A 1 397 ? -9.388 19.140 10.220 1.00 98.38 397 VAL A CA 1
ATOM 2910 C C . VAL A 1 397 ? -8.294 19.720 11.118 1.00 98.38 397 VAL A C 1
ATOM 2912 O O . VAL A 1 397 ? -7.113 19.393 10.997 1.00 98.38 397 VAL A O 1
ATOM 2915 N N . THR A 1 398 ? -8.698 20.578 12.052 1.00 98.31 398 THR A N 1
ATOM 2916 C CA . THR A 1 398 ? -7.801 21.296 12.972 1.00 98.31 398 THR A CA 1
ATOM 2917 C C . THR A 1 398 ? -7.798 20.727 14.387 1.00 98.31 398 THR A C 1
ATOM 2919 O O . THR A 1 398 ? -6.822 20.918 15.110 1.00 98.31 398 THR A O 1
ATOM 2922 N N . ALA A 1 399 ? -8.855 20.015 14.783 1.00 98.31 399 ALA A N 1
ATOM 2923 C CA . ALA A 1 399 ? -8.929 19.290 16.049 1.00 98.31 399 ALA A CA 1
ATOM 2924 C C . ALA A 1 399 ? -9.895 18.104 15.943 1.00 98.31 399 ALA A C 1
ATOM 2926 O O . ALA A 1 399 ? -10.806 18.105 15.115 1.00 98.31 399 ALA A O 1
ATOM 2927 N N . ALA A 1 400 ? -9.729 17.109 16.812 1.00 98.44 400 ALA A N 1
ATOM 2928 C CA . ALA A 1 400 ? -10.619 15.960 16.906 1.00 98.44 400 ALA A CA 1
ATOM 2929 C C . ALA A 1 400 ? -10.811 15.541 18.367 1.00 98.44 400 ALA A C 1
ATOM 2931 O O . ALA A 1 400 ? -9.901 15.676 19.179 1.00 98.44 400 ALA A O 1
ATOM 2932 N N . VAL A 1 401 ? -11.989 15.014 18.692 1.00 98.31 401 VAL A N 1
ATOM 2933 C CA . VAL A 1 401 ? -12.286 14.382 19.982 1.00 98.31 401 VAL A CA 1
ATOM 2934 C C . VAL A 1 401 ? -12.817 12.983 19.714 1.00 98.31 401 VAL A C 1
ATOM 2936 O O . VAL A 1 401 ? -13.799 12.829 18.990 1.00 98.31 401 VAL A O 1
ATOM 2939 N N . ILE A 1 402 ? -12.190 11.972 20.316 1.00 98.31 402 ILE A N 1
ATOM 2940 C CA . ILE A 1 402 ? -12.602 10.569 20.199 1.00 98.31 402 ILE A CA 1
ATOM 2941 C C . ILE A 1 402 ? -13.267 10.138 21.508 1.00 98.31 402 ILE A C 1
ATOM 2943 O O . ILE A 1 402 ? -12.652 10.158 22.575 1.00 98.31 402 ILE A O 1
ATOM 2947 N N . ASN A 1 403 ? -14.529 9.721 21.438 1.00 97.62 403 ASN A N 1
ATOM 2948 C CA . ASN A 1 403 ? -15.263 9.156 22.560 1.00 97.62 403 ASN A CA 1
ATOM 2949 C C . ASN A 1 403 ? -14.758 7.734 22.844 1.00 97.62 403 ASN A C 1
ATOM 2951 O O . ASN A 1 403 ? -15.250 6.745 22.307 1.00 97.62 403 ASN A O 1
ATOM 2955 N N . THR A 1 404 ? -13.760 7.617 23.714 1.00 97.25 404 THR A N 1
ATOM 2956 C CA . THR A 1 404 ? -13.182 6.317 24.079 1.00 97.25 404 THR A CA 1
ATOM 2957 C C . THR A 1 404 ? -14.121 5.462 24.928 1.00 97.25 404 THR A C 1
ATOM 2959 O O . THR A 1 404 ? -13.971 4.245 24.941 1.00 97.25 404 THR A O 1
ATOM 2962 N N . SER A 1 405 ? -15.122 6.050 25.594 1.00 96.69 405 SER A N 1
ATOM 2963 C CA . SER A 1 405 ? -16.072 5.298 26.425 1.00 96.69 405 SER A CA 1
ATOM 2964 C C . SER A 1 405 ? -16.977 4.391 25.591 1.00 96.69 405 SER A C 1
ATOM 2966 O O . SER A 1 405 ? -17.168 3.232 25.952 1.00 96.69 405 SER A O 1
ATOM 2968 N N . ILE A 1 406 ? -17.489 4.873 24.451 1.00 95.56 406 ILE A N 1
ATOM 2969 C CA . ILE A 1 406 ? -18.303 4.032 23.556 1.00 95.56 406 ILE A CA 1
ATOM 2970 C C . ILE A 1 406 ? -17.458 2.941 22.887 1.00 95.56 406 ILE A C 1
ATOM 2972 O O . ILE A 1 406 ? -17.899 1.802 22.780 1.00 95.56 406 ILE A O 1
ATOM 2976 N N . LEU A 1 407 ? -16.209 3.248 22.524 1.00 96.88 407 LEU A N 1
ATOM 2977 C CA . LEU A 1 407 ? -15.275 2.271 21.956 1.00 96.88 407 LEU A CA 1
ATOM 2978 C C . LEU A 1 407 ? -14.908 1.174 22.967 1.00 96.88 407 LEU A C 1
ATOM 2980 O O . LEU A 1 407 ? -14.901 -0.007 22.631 1.00 96.88 407 LEU A O 1
ATOM 2984 N N . GLN A 1 408 ? -14.670 1.543 24.228 1.00 95.94 408 GLN A N 1
ATOM 2985 C CA . GLN A 1 408 ? -14.465 0.586 25.319 1.00 95.94 408 GLN A CA 1
ATOM 2986 C C . GLN A 1 408 ? -15.710 -0.264 25.573 1.00 95.94 408 GLN A C 1
ATOM 2988 O O . GLN A 1 408 ? -15.579 -1.455 25.846 1.00 95.94 408 GLN A O 1
ATOM 2993 N N . GLN A 1 409 ? -16.909 0.315 25.465 1.00 95.06 409 GLN A N 1
ATOM 2994 C CA . GLN A 1 409 ? -18.151 -0.443 25.571 1.00 95.06 409 GLN A CA 1
ATOM 2995 C C . GLN A 1 409 ? -18.275 -1.467 24.440 1.00 95.06 409 GLN A C 1
ATOM 2997 O O . GLN A 1 409 ? -18.616 -2.610 24.730 1.00 95.06 409 GLN A O 1
ATOM 3002 N N . ILE A 1 410 ? -17.970 -1.094 23.191 1.00 95.19 410 ILE A N 1
ATOM 3003 C CA . ILE A 1 410 ? -17.942 -2.030 22.056 1.00 95.19 410 ILE A CA 1
ATOM 3004 C C . ILE A 1 410 ? -17.013 -3.195 22.403 1.00 95.19 410 ILE A C 1
ATOM 3006 O O . ILE A 1 410 ? -17.480 -4.322 22.507 1.00 95.19 410 ILE A O 1
ATOM 3010 N N . LEU A 1 411 ? -15.749 -2.912 22.730 1.00 93.00 411 LEU A N 1
ATOM 3011 C CA . LEU A 1 411 ? -14.740 -3.938 23.020 1.00 93.00 411 LEU A CA 1
ATOM 3012 C C . LEU A 1 411 ? -15.057 -4.796 24.258 1.00 93.00 411 LEU A C 1
ATOM 3014 O O . LEU A 1 411 ? -14.701 -5.972 24.300 1.00 93.00 411 LEU A O 1
ATOM 3018 N N . GLY A 1 412 ? -15.713 -4.224 25.271 1.00 85.00 412 GLY A N 1
ATOM 3019 C CA . GLY A 1 412 ? -16.069 -4.904 26.517 1.00 85.00 412 GLY A CA 1
ATOM 3020 C C . GLY A 1 412 ? -17.365 -5.715 26.459 1.00 85.00 412 GLY A C 1
ATOM 3021 O O . GLY A 1 412 ? -17.623 -6.499 27.370 1.00 85.00 412 GLY A O 1
ATOM 3022 N N . SER A 1 413 ? -18.185 -5.552 25.415 1.00 68.31 413 SER A N 1
ATOM 3023 C CA . SER A 1 413 ? -19.526 -6.152 25.358 1.00 68.31 413 SER A CA 1
ATOM 3024 C C . SER A 1 413 ? -19.546 -7.660 25.094 1.00 68.31 413 SER A C 1
ATOM 3026 O O . SER A 1 413 ? -20.612 -8.258 25.215 1.00 68.31 413 SER A O 1
ATOM 3028 N N . GLY A 1 414 ? -18.408 -8.295 24.788 1.00 53.62 414 GLY A N 1
ATOM 3029 C CA . GLY A 1 414 ? -18.193 -9.747 24.906 1.00 53.62 414 GLY A CA 1
ATOM 3030 C C . GLY A 1 414 ? -19.189 -10.698 24.215 1.00 53.62 414 GLY A C 1
ATOM 3031 O O . GLY A 1 414 ? -19.107 -11.897 24.456 1.00 53.62 414 GLY A O 1
ATOM 3032 N N . ASN A 1 415 ? -20.118 -10.229 23.376 1.00 40.41 415 ASN A N 1
ATOM 3033 C CA . ASN A 1 415 ? -21.210 -11.042 22.841 1.00 40.41 415 ASN A CA 1
ATOM 3034 C C . ASN A 1 415 ? -21.250 -11.006 21.312 1.00 40.41 415 ASN A C 1
ATOM 3036 O O . ASN A 1 415 ? -21.972 -10.220 20.701 1.00 40.41 415 ASN A O 1
ATOM 3040 N N . VAL A 1 416 ? -20.560 -11.975 20.709 1.00 37.41 416 VAL A N 1
ATOM 3041 C CA . VAL A 1 416 ? -21.140 -12.699 19.576 1.00 37.41 416 VAL A CA 1
ATOM 3042 C C . VAL A 1 416 ? -22.223 -13.595 20.166 1.00 37.41 416 VAL A C 1
ATOM 3044 O O . VAL A 1 416 ? -21.955 -14.420 21.040 1.00 37.41 416 VAL A O 1
ATOM 3047 N N . SER A 1 417 ? -23.456 -13.415 19.703 1.00 32.81 417 SER A N 1
ATOM 3048 C CA . SER A 1 417 ? -24.559 -14.320 20.005 1.00 32.81 417 SER A CA 1
ATOM 3049 C C . SER A 1 417 ? -24.182 -15.748 19.606 1.00 32.81 417 SER A C 1
ATOM 3051 O O . SER A 1 417 ? -24.196 -16.093 18.430 1.00 32.81 417 SER A O 1
ATOM 3053 N N . SER A 1 418 ? -23.890 -16.599 20.587 1.00 31.64 418 SER A N 1
ATOM 3054 C CA . SER A 1 418 ? -24.120 -18.035 20.462 1.00 31.64 418 SER A CA 1
ATOM 3055 C C . SER A 1 418 ? -25.490 -18.312 21.068 1.00 31.64 418 SER A C 1
ATOM 3057 O O . SER A 1 418 ? -25.682 -18.343 22.282 1.00 31.64 418 SER A O 1
ATOM 3059 N N . VAL A 1 419 ? -26.491 -18.460 20.202 1.00 35.94 419 VAL A N 1
ATOM 3060 C CA . VAL A 1 419 ? -27.763 -19.054 20.603 1.00 35.94 419 VAL A CA 1
ATOM 3061 C C . VAL A 1 419 ? -27.467 -20.512 20.932 1.00 35.94 419 VAL A C 1
ATOM 3063 O O . VAL A 1 419 ? -27.276 -21.342 20.048 1.00 35.94 419 VAL A O 1
ATOM 3066 N N . THR A 1 420 ? -27.426 -20.853 22.214 1.00 30.77 420 THR A N 1
ATOM 3067 C CA . THR A 1 420 ? -27.776 -22.205 22.643 1.00 30.77 420 THR A CA 1
ATOM 3068 C C . THR A 1 420 ? -28.628 -22.121 23.894 1.00 30.77 420 THR A C 1
ATOM 3070 O O . THR A 1 420 ? -28.172 -21.910 25.013 1.00 30.77 420 THR A O 1
ATOM 3073 N N . THR A 1 421 ? -29.920 -22.268 23.647 1.00 31.55 421 THR A N 1
ATOM 3074 C CA . THR A 1 421 ? -30.975 -22.543 24.604 1.00 31.55 421 THR A CA 1
ATOM 3075 C C . THR A 1 421 ? -30.626 -23.792 25.414 1.00 31.55 421 THR A C 1
ATOM 3077 O O . THR A 1 421 ? -30.575 -24.887 24.860 1.00 31.55 421 THR A O 1
ATOM 3080 N N . ALA A 1 422 ? -30.448 -23.656 26.727 1.00 30.56 422 ALA A N 1
ATOM 3081 C CA . ALA A 1 422 ? -30.695 -24.746 27.667 1.00 30.56 422 ALA A CA 1
ATOM 3082 C C . ALA A 1 422 ? -31.082 -24.182 29.038 1.00 30.56 422 ALA A C 1
ATOM 3084 O O . ALA A 1 422 ? -30.270 -23.713 29.831 1.00 30.56 422 ALA A O 1
ATOM 3085 N N . THR A 1 423 ? -32.384 -24.220 29.271 1.00 31.05 423 THR A N 1
ATOM 3086 C CA . THR A 1 423 ? -33.090 -23.996 30.524 1.00 31.05 423 THR A CA 1
ATOM 3087 C C . THR A 1 423 ? -32.659 -25.027 31.573 1.00 31.05 423 THR A C 1
ATOM 3089 O O . THR A 1 423 ? -32.742 -26.213 31.287 1.00 31.05 423 THR A O 1
ATOM 3092 N N . THR A 1 424 ? -32.305 -24.607 32.796 1.00 29.45 424 THR A N 1
ATOM 3093 C CA . THR A 1 424 ? -32.763 -25.260 34.044 1.00 29.45 424 THR A CA 1
ATOM 3094 C C . THR A 1 424 ? -32.583 -24.351 35.270 1.00 29.45 424 THR A C 1
ATOM 3096 O O . THR A 1 424 ? -31.666 -23.544 35.343 1.00 29.45 424 THR A O 1
ATOM 3099 N N . SER A 1 425 ? -33.541 -24.503 36.185 1.00 30.73 425 SER A N 1
ATOM 3100 C CA . SER A 1 425 ? -33.948 -23.690 37.347 1.00 30.73 425 SER A CA 1
ATOM 3101 C C . SER A 1 425 ? -32.967 -23.636 38.550 1.00 30.73 425 SER A C 1
ATOM 3103 O O . SER A 1 425 ? -32.011 -24.407 38.582 1.00 30.73 425 SER A O 1
ATOM 3105 N N . PRO A 1 426 ? -33.227 -22.779 39.571 1.00 38.97 426 PRO A N 1
ATOM 3106 C CA . PRO A 1 426 ? -32.277 -22.348 40.604 1.00 38.97 426 PRO A CA 1
ATOM 3107 C C . PRO A 1 426 ? -32.438 -23.060 41.961 1.00 38.97 426 PRO A C 1
ATOM 3109 O O . PRO A 1 426 ? -33.526 -23.530 42.290 1.00 38.97 426 PRO A O 1
ATOM 3112 N N . GLN A 1 427 ? -31.402 -23.008 42.816 1.00 29.97 427 GLN A N 1
ATOM 3113 C CA . GLN A 1 427 ? -31.564 -23.092 44.280 1.00 29.97 427 GLN A CA 1
ATOM 3114 C C . GLN A 1 427 ? -30.392 -22.406 45.051 1.00 29.97 427 GLN A C 1
ATOM 3116 O O . GLN A 1 427 ? -29.278 -22.396 44.526 1.00 29.97 427 GLN A O 1
ATOM 3121 N N . PRO A 1 428 ? -30.616 -21.802 46.252 1.00 39.12 428 PRO A N 1
ATOM 3122 C CA . PRO A 1 428 ? -29.792 -20.723 46.815 1.00 39.12 428 PRO A CA 1
ATOM 3123 C C . PRO A 1 428 ? -28.992 -21.090 48.082 1.00 39.12 428 PRO A C 1
ATOM 3125 O O . PRO A 1 428 ? -29.300 -22.074 48.748 1.00 39.12 428 PRO A O 1
ATOM 3128 N N . ALA A 1 429 ? -28.043 -20.216 48.449 1.00 29.23 429 ALA A N 1
ATOM 3129 C CA . ALA A 1 429 ? -27.491 -19.936 49.794 1.00 29.23 429 ALA A CA 1
ATOM 3130 C C . ALA A 1 429 ? -26.300 -18.960 49.602 1.00 29.23 429 ALA A C 1
ATOM 3132 O O . ALA A 1 429 ? -25.624 -19.051 48.588 1.00 29.23 429 ALA A O 1
ATOM 3133 N N . THR A 1 430 ? -25.917 -17.996 50.439 1.00 30.41 430 THR A N 1
ATOM 3134 C CA . THR A 1 430 ? -26.317 -17.524 51.771 1.00 30.41 430 THR A CA 1
ATOM 3135 C C . THR A 1 430 ? -25.610 -16.178 51.990 1.00 30.41 430 THR A C 1
ATOM 3137 O O . THR A 1 430 ? -24.510 -15.951 51.495 1.00 30.41 430 THR A O 1
ATOM 3140 N N . THR A 1 431 ? -26.244 -15.301 52.756 1.00 30.61 431 THR A N 1
ATOM 3141 C CA . THR A 1 431 ? -25.759 -14.000 53.236 1.00 30.61 431 THR A CA 1
ATOM 3142 C C . THR A 1 431 ? -24.654 -14.105 54.290 1.00 30.61 431 THR A C 1
ATOM 3144 O O . THR A 1 431 ? -24.810 -14.874 55.237 1.00 30.61 431 THR A O 1
ATOM 3147 N N . THR A 1 432 ? -23.680 -13.188 54.259 1.00 30.95 432 THR A N 1
ATOM 3148 C CA . THR A 1 432 ? -23.082 -12.626 55.486 1.00 30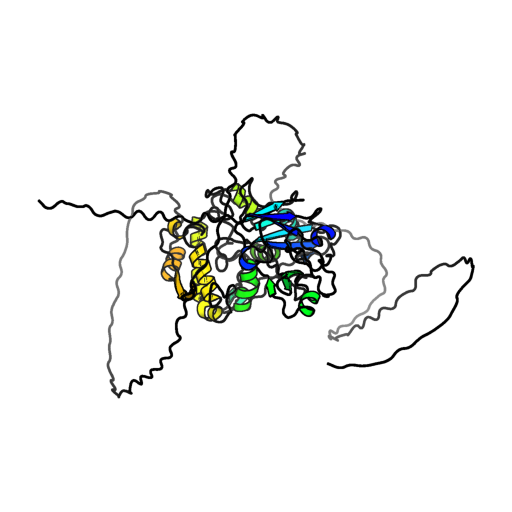.95 432 THR A CA 1
ATOM 3149 C C . THR A 1 432 ? -22.635 -11.179 55.279 1.00 30.95 432 THR A C 1
ATOM 3151 O O . THR A 1 432 ? -21.982 -10.823 54.305 1.00 30.95 432 THR A O 1
ATOM 3154 N N . SER A 1 433 ? -23.055 -10.345 56.227 1.00 31.62 433 SER A N 1
ATOM 3155 C CA . SER A 1 433 ? -22.920 -8.891 56.293 1.00 31.62 433 SER A CA 1
ATOM 3156 C C . SER A 1 433 ? -21.752 -8.519 57.204 1.00 31.62 433 SER A C 1
ATOM 3158 O O . SER A 1 433 ? -21.726 -9.054 58.310 1.00 31.62 433 SER A O 1
ATOM 3160 N N . VAL A 1 434 ? -20.901 -7.549 56.829 1.00 30.06 434 VAL A N 1
ATOM 3161 C CA . VAL A 1 434 ? -20.189 -6.669 57.786 1.00 30.06 434 VAL A CA 1
ATOM 3162 C C . VAL A 1 434 ? -19.854 -5.295 57.159 1.00 30.06 434 VAL A C 1
ATOM 3164 O O . VAL A 1 434 ? -19.051 -5.183 56.240 1.00 30.06 434 VAL A O 1
ATOM 3167 N N . ARG A 1 435 ? -20.428 -4.233 57.733 1.00 31.05 435 ARG A N 1
ATOM 3168 C CA . ARG A 1 435 ? -19.895 -2.859 57.946 1.00 31.05 435 ARG A CA 1
ATOM 3169 C C . ARG A 1 435 ? -20.554 -2.386 59.267 1.00 31.05 435 ARG A C 1
ATOM 3171 O O . ARG A 1 435 ? -21.584 -2.976 59.597 1.00 31.05 435 ARG A O 1
ATOM 3178 N N . PRO A 1 436 ? -20.102 -1.343 60.002 1.00 42.62 436 PRO A N 1
ATOM 3179 C CA . PRO A 1 436 ? -19.156 -0.287 59.619 1.00 42.62 436 PRO A CA 1
ATOM 3180 C C . PRO A 1 436 ? -18.171 0.179 60.720 1.00 42.62 436 PRO A C 1
ATOM 3182 O O . PRO A 1 436 ? -18.324 -0.146 61.891 1.00 42.62 436 PRO A O 1
ATOM 3185 N N . ALA A 1 437 ? -17.221 1.051 60.360 1.00 31.62 437 ALA A N 1
ATOM 3186 C CA . ALA A 1 437 ? -16.695 2.048 61.296 1.00 31.62 437 ALA A CA 1
ATOM 3187 C C . ALA A 1 437 ? -16.240 3.327 60.573 1.00 31.62 437 ALA A C 1
ATOM 3189 O O . ALA A 1 437 ? -15.417 3.313 59.664 1.00 31.62 437 ALA A O 1
ATOM 3190 N N . THR A 1 438 ? -16.850 4.422 61.006 1.00 32.62 438 THR A N 1
ATOM 3191 C CA . THR A 1 438 ? -16.541 5.840 60.806 1.00 32.62 438 THR A CA 1
ATOM 3192 C C . THR A 1 438 ? -15.363 6.293 61.672 1.00 32.62 438 THR A C 1
ATOM 3194 O O . THR A 1 438 ? -15.246 5.826 62.803 1.00 32.62 438 THR A O 1
ATOM 3197 N N . SER A 1 439 ? -14.599 7.298 61.227 1.00 31.50 439 SER A N 1
ATOM 3198 C CA . SER A 1 439 ? -14.211 8.459 62.055 1.00 31.50 439 SER A CA 1
ATOM 3199 C C . SER A 1 439 ? -13.623 9.593 61.214 1.00 31.50 439 SER A C 1
ATOM 3201 O O . SER A 1 439 ? -12.921 9.374 60.232 1.00 31.50 439 SER A O 1
ATOM 3203 N N . ALA A 1 440 ? -13.984 10.805 61.626 1.00 32.03 440 ALA A N 1
ATOM 3204 C CA . ALA A 1 440 ? -13.662 12.103 61.056 1.00 32.03 440 ALA A CA 1
ATOM 3205 C C . ALA A 1 440 ? -12.486 12.778 61.792 1.00 32.03 440 ALA A C 1
ATOM 3207 O O . ALA A 1 440 ? -12.196 12.399 62.921 1.00 32.03 440 ALA A O 1
ATOM 3208 N N . HIS A 1 441 ? -11.884 13.809 61.179 1.00 30.02 441 HIS A N 1
ATOM 3209 C CA . HIS A 1 441 ? -11.426 15.071 61.809 1.00 30.02 441 HIS A CA 1
ATOM 3210 C C . HIS A 1 441 ? -10.854 16.019 60.717 1.00 30.02 441 HIS A C 1
ATOM 3212 O O . HIS A 1 441 ? -9.945 15.638 59.992 1.00 30.02 441 HIS A O 1
ATOM 3218 N N . THR A 1 442 ? -11.572 17.090 60.339 1.00 28.56 442 THR A N 1
ATOM 3219 C CA . THR A 1 442 ? -11.447 18.543 60.684 1.00 28.56 442 THR A CA 1
ATOM 3220 C C . THR A 1 442 ? -10.292 19.364 60.075 1.00 28.56 442 THR A C 1
ATOM 3222 O O . THR A 1 442 ? -9.143 19.234 60.470 1.00 28.56 442 THR A O 1
ATOM 3225 N N . THR A 1 443 ? -10.706 20.298 59.200 1.00 30.98 443 THR A N 1
ATOM 3226 C CA . THR A 1 443 ? -10.398 21.752 59.097 1.00 30.98 443 THR A CA 1
ATOM 3227 C C . THR A 1 443 ? -8.972 22.305 59.215 1.00 30.98 443 THR A C 1
ATOM 3229 O O . THR A 1 443 ? -8.384 22.295 60.290 1.00 30.98 443 THR A O 1
ATOM 3232 N N . SER A 1 444 ? -8.576 23.072 58.187 1.00 30.30 444 SER A N 1
ATOM 3233 C CA . SER A 1 444 ? -8.101 24.460 58.345 1.00 30.30 444 SER A CA 1
ATOM 3234 C C . SER A 1 444 ? -8.248 25.263 57.039 1.00 30.30 444 SER A C 1
ATOM 3236 O O . SER A 1 444 ? -7.844 24.826 55.966 1.00 30.30 444 SER A O 1
ATOM 3238 N N . THR A 1 445 ? -8.866 26.434 57.165 1.00 30.36 445 THR A N 1
ATOM 3239 C CA . THR A 1 445 ? -9.025 27.543 56.209 1.00 30.36 445 THR A CA 1
ATOM 3240 C C . THR A 1 445 ? -7.768 28.408 56.106 1.00 30.36 445 THR A C 1
ATOM 3242 O O . THR A 1 445 ? -7.187 28.705 57.141 1.00 30.36 445 THR A O 1
ATOM 3245 N N . PHE A 1 446 ? -7.471 28.974 54.927 1.00 28.17 446 PHE A N 1
ATOM 3246 C CA . PHE A 1 446 ? -6.873 30.317 54.814 1.00 28.17 446 PHE A CA 1
ATOM 3247 C C . PHE A 1 446 ? -7.300 31.024 53.513 1.00 28.17 446 PHE A C 1
ATOM 3249 O O . PHE A 1 446 ? -7.262 30.448 52.429 1.00 28.17 446 PHE A O 1
ATOM 3256 N N . GLN A 1 447 ? -7.742 32.276 53.665 1.00 31.42 447 GLN A N 1
ATOM 3257 C CA . GLN A 1 447 ? -8.069 33.245 52.615 1.00 31.42 447 GLN A CA 1
ATOM 3258 C C . GLN A 1 447 ? -6.806 33.881 52.014 1.00 31.42 447 GLN A C 1
ATOM 3260 O O . GLN A 1 447 ? -5.797 33.996 52.706 1.00 31.42 447 GLN A O 1
ATOM 3265 N N . GLY A 1 448 ? -6.917 34.442 50.801 1.00 28.11 448 GLY A N 1
ATOM 3266 C CA . GLY A 1 448 ? -6.004 35.509 50.377 1.00 28.11 448 GLY A CA 1
ATOM 3267 C C . GLY A 1 448 ? -5.982 35.868 48.889 1.00 28.11 448 GLY A C 1
ATOM 3268 O O . GLY A 1 448 ? -5.124 35.390 48.166 1.00 28.11 448 GLY A O 1
ATOM 3269 N N . THR A 1 449 ? -6.830 36.839 48.524 1.00 29.64 449 THR A N 1
ATOM 3270 C CA . THR A 1 449 ? -6.572 37.980 47.605 1.00 29.64 449 THR A CA 1
ATOM 3271 C C . THR A 1 449 ? -6.233 37.765 46.121 1.00 29.64 449 THR A C 1
ATOM 3273 O O . THR A 1 449 ? -5.274 37.105 45.744 1.00 29.64 449 THR A O 1
ATOM 3276 N N . GLY A 1 450 ? -7.026 38.428 45.268 1.00 28.48 450 GLY A N 1
ATOM 3277 C CA . GLY A 1 450 ? -6.970 38.324 43.812 1.00 28.48 450 GLY A CA 1
ATOM 3278 C C . GLY A 1 450 ? -6.006 39.265 43.096 1.00 28.48 450 GLY A C 1
ATOM 3279 O O . GLY A 1 450 ? -5.419 40.160 43.696 1.00 28.48 450 GLY A O 1
ATOM 3280 N N . ILE A 1 451 ? -5.910 39.081 41.774 1.00 31.11 451 ILE A N 1
ATOM 3281 C CA . ILE A 1 451 ? -5.266 40.008 40.841 1.00 31.11 451 ILE A CA 1
ATOM 3282 C C . ILE A 1 451 ? -6.048 40.048 39.514 1.00 31.11 451 ILE A C 1
ATOM 3284 O O . ILE A 1 451 ? -6.330 39.030 38.892 1.00 31.11 451 ILE A O 1
ATOM 3288 N N . ARG A 1 452 ? -6.391 41.290 39.154 1.00 28.81 452 ARG A N 1
ATOM 3289 C CA . ARG A 1 452 ? -6.723 41.909 37.859 1.00 28.81 452 ARG A CA 1
ATOM 3290 C C . ARG A 1 452 ? -6.704 41.066 36.573 1.00 28.81 452 ARG A C 1
ATOM 3292 O O . ARG A 1 452 ? -5.672 40.569 36.137 1.00 28.81 452 ARG A O 1
ATOM 3299 N N . LEU A 1 453 ? -7.836 41.169 35.877 1.00 28.02 453 LEU A N 1
ATOM 3300 C CA . LEU A 1 453 ? -8.034 40.951 34.447 1.00 28.02 453 LEU A CA 1
ATOM 3301 C C . LEU A 1 453 ? -7.363 42.085 33.641 1.00 28.02 453 LEU A C 1
ATOM 3303 O O . LEU A 1 453 ? -7.643 43.261 33.885 1.00 28.02 453 LEU A O 1
ATOM 3307 N N . VAL A 1 454 ? -6.501 41.744 32.681 1.00 30.22 454 VAL A N 1
ATOM 3308 C CA . VAL A 1 454 ? -5.992 42.672 31.658 1.00 30.22 454 VAL A CA 1
ATOM 3309 C C . VAL A 1 454 ? -6.577 42.254 30.316 1.00 30.22 454 VAL A C 1
ATOM 3311 O O . VAL A 1 454 ? -6.249 41.204 29.775 1.00 30.22 454 VAL A O 1
ATOM 3314 N N . THR A 1 455 ? -7.461 43.094 29.792 1.00 29.92 455 THR A N 1
ATOM 3315 C CA . THR A 1 455 ? -7.894 43.109 28.394 1.00 29.92 455 THR A CA 1
ATOM 3316 C C . THR A 1 455 ? -6.847 43.810 27.537 1.00 29.92 455 THR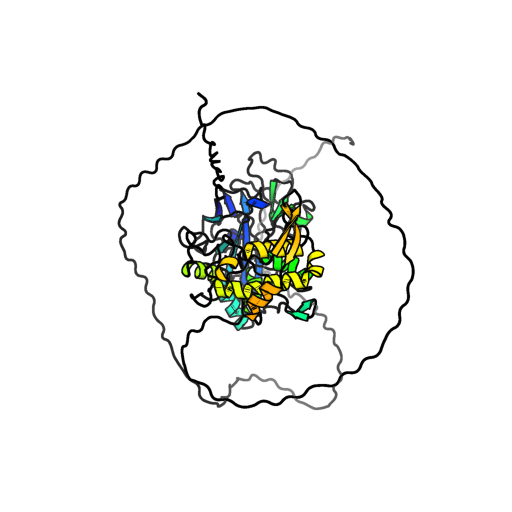 A C 1
ATOM 3318 O O . THR A 1 455 ? -6.520 44.967 27.802 1.00 29.92 455 THR A O 1
ATOM 3321 N N . THR A 1 456 ? -6.405 43.166 26.460 1.00 29.97 456 THR A N 1
ATOM 3322 C CA . THR A 1 456 ? -5.785 43.844 25.314 1.00 29.97 456 THR A CA 1
ATOM 3323 C C . THR A 1 456 ? -6.516 43.458 24.039 1.00 29.97 456 THR A C 1
ATOM 3325 O O . THR A 1 456 ? -6.493 42.311 23.601 1.00 29.97 456 THR A O 1
ATOM 3328 N N . THR A 1 457 ? -7.176 44.456 23.468 1.00 30.02 457 THR A N 1
ATOM 3329 C CA . THR A 1 457 ? -7.687 44.521 22.104 1.00 30.02 457 THR A CA 1
ATOM 3330 C C . THR A 1 457 ? -6.535 44.681 21.114 1.00 30.02 457 THR A C 1
ATOM 3332 O O . THR A 1 457 ? -5.582 45.415 21.375 1.00 30.02 457 THR A O 1
ATOM 3335 N N . SER A 1 458 ? -6.645 44.067 19.936 1.00 30.72 458 SER A N 1
ATOM 3336 C CA . SER A 1 458 ? -6.055 44.593 18.699 1.00 30.72 458 SER A CA 1
ATOM 3337 C C . SER A 1 458 ? -6.812 44.050 17.494 1.00 30.72 458 SER A C 1
ATOM 3339 O O . SER A 1 458 ? -6.793 42.860 17.199 1.00 30.72 458 SER A O 1
ATOM 3341 N N . ALA A 1 459 ? -7.508 44.964 16.826 1.00 29.38 459 ALA A N 1
ATOM 3342 C CA . ALA A 1 459 ? -8.116 44.784 15.523 1.00 29.38 459 ALA A CA 1
ATOM 3343 C C . ALA A 1 459 ? -7.060 44.964 14.424 1.00 29.38 459 ALA A C 1
ATOM 3345 O O . ALA A 1 459 ? -6.210 45.851 14.530 1.00 29.38 459 ALA A O 1
ATOM 3346 N N . LYS A 1 460 ? -7.184 44.227 13.314 1.00 28.16 460 LYS A N 1
ATOM 3347 C CA . LYS A 1 460 ? -6.783 44.754 12.006 1.00 28.16 460 LYS A CA 1
ATOM 3348 C C . LYS A 1 460 ? -7.611 44.128 10.887 1.00 28.16 460 LYS A C 1
ATOM 3350 O O . LYS A 1 460 ? -7.678 42.914 10.745 1.00 28.16 460 LYS A O 1
ATOM 3355 N N . ALA A 1 461 ? -8.264 45.011 10.143 1.00 29.52 461 ALA A N 1
ATOM 3356 C CA . ALA A 1 461 ? -9.088 44.742 8.979 1.00 29.52 461 ALA A CA 1
ATOM 3357 C C . ALA A 1 461 ? -8.251 44.319 7.761 1.00 29.52 461 ALA A C 1
ATOM 3359 O O . ALA A 1 461 ? -7.131 44.804 7.585 1.00 29.52 461 ALA A O 1
ATOM 3360 N N . ALA A 1 462 ? -8.847 43.517 6.878 1.00 31.42 462 ALA A N 1
ATOM 3361 C CA . ALA A 1 462 ? -8.474 43.457 5.471 1.00 31.42 462 ALA A CA 1
ATOM 3362 C C . ALA A 1 462 ? -9.738 43.359 4.605 1.00 31.42 462 ALA A C 1
ATOM 3364 O O . ALA A 1 462 ? -10.668 42.605 4.881 1.00 31.42 462 ALA A O 1
ATOM 3365 N N . THR A 1 463 ? -9.752 44.236 3.616 1.00 28.25 463 THR A N 1
ATOM 3366 C CA . THR A 1 463 ? -10.828 44.670 2.732 1.00 28.25 463 THR A CA 1
ATOM 3367 C C . THR A 1 463 ? -11.139 43.687 1.605 1.00 28.25 463 THR A C 1
ATOM 3369 O O . THR A 1 463 ? -10.263 43.016 1.072 1.00 28.25 463 THR A O 1
ATOM 3372 N N . THR A 1 464 ? -12.405 43.706 1.204 1.00 28.77 464 THR A N 1
ATOM 3373 C CA . THR A 1 464 ? -13.012 43.146 -0.006 1.00 28.77 464 THR A CA 1
ATOM 3374 C C . THR A 1 464 ? -12.449 43.739 -1.306 1.00 28.77 464 THR A C 1
ATOM 3376 O O . THR A 1 464 ? -12.266 44.950 -1.412 1.00 28.77 464 THR A O 1
ATOM 3379 N N . SER A 1 465 ? -12.323 42.912 -2.350 1.00 28.36 465 SER A N 1
ATOM 3380 C CA . SER A 1 465 ? -12.427 43.366 -3.745 1.00 28.36 465 SER A CA 1
ATOM 3381 C C . SER A 1 465 ? -13.148 42.318 -4.596 1.00 28.36 465 SER A C 1
ATOM 3383 O O . SER A 1 465 ? -12.625 41.231 -4.829 1.00 28.36 465 SER A O 1
ATOM 3385 N N . LEU A 1 466 ? -14.357 42.671 -5.045 1.00 28.00 466 LEU A N 1
ATOM 3386 C CA . LEU A 1 466 ? -15.072 42.027 -6.146 1.00 28.00 466 LEU A CA 1
ATOM 3387 C C . LEU A 1 466 ? -14.455 42.435 -7.490 1.00 28.00 466 LEU A C 1
ATOM 3389 O O . LEU A 1 466 ? -14.151 43.610 -7.695 1.00 28.00 466 LEU A O 1
ATOM 3393 N N . SER A 1 467 ? -14.430 41.511 -8.446 1.00 28.98 467 SER A N 1
ATOM 3394 C CA . SER A 1 467 ? -14.512 41.836 -9.872 1.00 28.98 467 SER A CA 1
ATOM 3395 C C . SER A 1 467 ? -15.426 40.835 -10.589 1.00 28.98 467 SER A C 1
ATOM 3397 O O . SER A 1 467 ? -15.506 39.659 -10.245 1.00 28.98 467 SER A O 1
ATOM 3399 N N . HIS A 1 468 ? -16.207 41.367 -11.527 1.00 26.69 468 HIS A N 1
ATOM 3400 C CA . HIS A 1 468 ? -17.354 40.762 -12.199 1.00 26.69 468 HIS A CA 1
ATOM 3401 C C . HIS A 1 468 ? -17.057 40.648 -13.715 1.00 26.69 468 HIS A C 1
ATOM 3403 O O . HIS A 1 468 ? -16.520 41.589 -14.291 1.00 26.69 468 HIS A O 1
ATOM 3409 N N . PHE A 1 469 ? -17.523 39.541 -14.315 1.00 26.69 469 PHE A N 1
ATOM 3410 C CA . PHE A 1 469 ? -18.015 39.302 -15.696 1.00 26.69 469 PHE A CA 1
ATOM 3411 C C . PHE A 1 469 ? -17.123 39.256 -16.956 1.00 26.69 469 PHE A C 1
ATOM 3413 O O . PHE A 1 469 ? -16.519 40.242 -17.360 1.00 26.69 469 PHE A O 1
ATOM 3420 N N . SER A 1 470 ? -17.264 38.128 -17.682 1.00 26.98 470 SER A N 1
ATOM 3421 C CA . SER A 1 470 ? -17.745 37.958 -19.084 1.00 26.98 470 SER A CA 1
ATOM 3422 C C . SER A 1 470 ? -17.304 36.553 -19.558 1.00 26.98 470 SER A C 1
ATOM 3424 O O . SER A 1 470 ? -16.123 36.258 -19.473 1.00 26.98 470 SER A O 1
ATOM 3426 N N . GLY A 1 471 ? -18.119 35.577 -19.979 1.00 23.61 471 GLY A N 1
ATOM 3427 C CA . GLY A 1 471 ? -19.233 35.602 -20.929 1.00 23.61 471 GLY A CA 1
ATOM 3428 C C . GLY A 1 471 ? -18.768 35.042 -22.290 1.00 23.61 471 GLY A C 1
ATOM 3429 O O . GLY A 1 471 ? -18.100 35.759 -23.026 1.00 23.61 471 GLY A O 1
ATOM 3430 N N . GLY A 1 472 ? -19.103 33.786 -22.633 1.00 24.94 472 GLY A N 1
ATOM 3431 C CA . GLY A 1 472 ? -18.791 33.185 -23.945 1.00 24.94 472 GLY A CA 1
ATOM 3432 C C . GLY A 1 472 ? -19.272 31.733 -24.105 1.00 24.94 472 GLY A C 1
ATOM 3433 O O . GLY A 1 472 ? -18.821 30.845 -23.398 1.00 24.94 472 GLY A O 1
ATOM 3434 N N . SER A 1 473 ? -20.216 31.531 -25.024 1.00 24.92 473 SER A N 1
ATOM 3435 C CA . SER A 1 473 ? -21.026 30.333 -25.301 1.00 24.92 473 SER A CA 1
ATOM 3436 C C . SER A 1 473 ? -20.391 29.385 -26.338 1.00 24.92 473 SER A C 1
ATOM 3438 O O . SER A 1 473 ? -19.684 29.875 -27.215 1.00 24.92 473 SER A O 1
ATOM 3440 N N . LEU A 1 474 ? -20.709 28.077 -26.291 1.00 27.34 474 LEU A N 1
ATOM 3441 C CA . LEU A 1 474 ? -21.339 27.263 -27.367 1.00 27.34 474 LEU A CA 1
ATOM 3442 C C . LEU A 1 474 ? -21.042 25.747 -27.224 1.00 27.34 474 LEU A C 1
ATOM 3444 O O . LEU A 1 474 ? -19.905 25.329 -27.038 1.00 27.34 474 LEU A O 1
ATOM 3448 N N . ALA A 1 475 ? -22.103 24.939 -27.333 1.00 25.48 475 ALA A N 1
ATOM 3449 C CA . ALA A 1 475 ? -22.133 23.467 -27.337 1.00 25.48 475 ALA A CA 1
ATOM 3450 C C . ALA A 1 475 ? -21.739 22.879 -28.732 1.00 25.48 475 ALA A C 1
ATOM 3452 O O . ALA A 1 475 ? -21.525 23.681 -29.645 1.00 25.48 475 ALA A O 1
ATOM 3453 N N . PRO A 1 476 ? -21.666 21.540 -28.967 1.00 31.59 476 PRO A N 1
ATOM 3454 C CA . PRO A 1 476 ? -22.833 20.651 -28.883 1.00 31.59 476 PRO A CA 1
ATOM 3455 C C . PRO A 1 476 ? -22.611 19.244 -28.290 1.00 31.59 476 PRO A C 1
ATOM 3457 O O . PRO A 1 476 ? -21.522 18.685 -28.221 1.00 31.59 476 PRO A O 1
ATOM 3460 N N . SER A 1 477 ? -23.759 18.700 -27.894 1.00 24.52 477 SER A N 1
ATOM 3461 C CA . SER A 1 477 ? -24.066 17.352 -27.428 1.00 24.52 477 SER A CA 1
ATOM 3462 C C . SER A 1 477 ? -23.831 16.281 -28.504 1.00 24.52 477 SER A C 1
ATOM 3464 O O . SER A 1 477 ? -24.228 16.469 -29.653 1.00 24.52 477 SER A O 1
ATOM 3466 N N . HIS A 1 478 ? -23.269 15.131 -28.113 1.00 28.22 478 HIS A N 1
ATOM 3467 C CA . HIS A 1 478 ? -23.354 13.888 -28.880 1.00 28.22 478 HIS A CA 1
ATOM 3468 C C . HIS A 1 478 ? -24.250 12.886 -28.151 1.00 28.22 478 HIS A C 1
ATOM 3470 O O . HIS A 1 478 ? -23.977 12.459 -27.032 1.00 28.22 478 HIS A O 1
ATOM 3476 N N . THR A 1 479 ? -25.341 12.528 -28.818 1.00 23.30 479 THR A N 1
ATOM 3477 C CA . THR A 1 479 ? -26.285 11.479 -28.442 1.00 23.30 479 THR A CA 1
ATOM 3478 C C . THR A 1 479 ? -25.724 10.137 -28.918 1.00 23.30 479 THR A C 1
ATOM 3480 O O . THR A 1 479 ? -25.535 9.962 -30.119 1.00 23.30 479 THR A O 1
ATOM 3483 N N . TYR A 1 480 ? -25.472 9.186 -28.014 1.00 25.00 480 TYR A N 1
ATOM 3484 C CA . TYR A 1 480 ? -25.248 7.784 -28.384 1.00 25.00 480 TYR A CA 1
ATOM 3485 C C . TYR A 1 480 ? -26.476 6.957 -28.012 1.00 25.00 480 TYR A C 1
ATOM 3487 O O . TYR A 1 480 ? -26.865 6.854 -26.851 1.00 25.00 480 TYR A O 1
ATOM 3495 N N . THR A 1 481 ? -27.112 6.400 -29.037 1.00 23.11 481 THR A N 1
ATOM 3496 C CA . THR A 1 481 ? -28.228 5.460 -28.944 1.00 23.11 481 THR A CA 1
ATOM 3497 C C . THR A 1 481 ? -27.642 4.048 -28.907 1.00 23.11 481 THR A C 1
ATOM 3499 O O . THR A 1 481 ? -27.031 3.620 -29.883 1.00 23.11 481 THR A O 1
ATOM 3502 N N . HIS A 1 482 ? -27.804 3.315 -27.802 1.00 26.09 482 HIS A N 1
ATOM 3503 C CA . HIS A 1 482 ? -27.480 1.886 -27.752 1.00 26.09 482 HIS A CA 1
ATOM 3504 C C . HIS A 1 482 ? -28.718 1.059 -28.108 1.00 26.09 482 HIS A C 1
ATOM 3506 O O . HIS A 1 482 ? -29.660 0.940 -27.326 1.00 26.09 482 HIS A O 1
ATOM 3512 N N . THR A 1 483 ? -28.704 0.474 -29.302 1.00 25.78 483 THR A N 1
ATOM 3513 C CA . THR A 1 483 ? -29.606 -0.609 -29.705 1.00 25.78 483 THR A CA 1
ATOM 3514 C C . THR A 1 483 ? -29.065 -1.934 -29.171 1.00 25.78 483 THR A C 1
ATOM 3516 O O . THR A 1 483 ? -27.971 -2.355 -29.537 1.00 25.78 483 THR A O 1
ATOM 3519 N N . HIS A 1 484 ? -29.841 -2.599 -28.314 1.00 27.28 484 HIS A N 1
ATOM 3520 C CA . HIS A 1 484 ? -29.625 -3.993 -27.935 1.00 27.28 484 HIS A CA 1
ATOM 3521 C C . HIS A 1 484 ? -30.038 -4.915 -29.089 1.00 27.28 484 HIS A C 1
ATOM 3523 O O . HIS A 1 484 ? -31.215 -4.980 -29.439 1.00 27.28 484 HIS A O 1
ATOM 3529 N N . THR A 1 485 ? -29.096 -5.700 -29.604 1.00 27.42 485 THR A N 1
ATOM 3530 C CA . THR A 1 485 ? -29.387 -6.968 -30.285 1.00 27.42 485 THR A CA 1
ATOM 3531 C C . THR A 1 485 ? -28.832 -8.107 -29.441 1.00 27.42 485 THR A C 1
ATOM 3533 O O . THR A 1 485 ? -27.622 -8.274 -29.314 1.00 27.42 485 THR A O 1
ATOM 3536 N N . LYS A 1 486 ? -29.754 -8.857 -28.829 1.00 29.05 486 LYS A N 1
ATOM 3537 C CA . LYS A 1 486 ? -29.556 -10.229 -28.352 1.00 29.05 486 LYS A CA 1
ATOM 3538 C C . LYS A 1 486 ? -29.383 -11.130 -29.575 1.00 29.05 486 LYS A C 1
ATOM 3540 O O . LYS A 1 486 ? -30.262 -11.115 -30.426 1.00 29.05 486 LYS A O 1
ATOM 3545 N N . ASP A 1 487 ? -28.283 -11.869 -29.639 1.00 28.62 487 ASP A N 1
ATOM 3546 C CA . ASP A 1 487 ? -28.238 -13.311 -29.932 1.00 28.62 487 ASP A CA 1
ATOM 3547 C C . ASP A 1 487 ? -26.788 -13.746 -30.170 1.00 28.62 487 ASP A C 1
ATOM 3549 O O . ASP A 1 487 ? -26.033 -13.079 -30.874 1.00 28.62 487 ASP A O 1
ATOM 3553 N N . GLY A 1 488 ? -26.394 -14.871 -29.570 1.00 27.25 488 GLY A N 1
ATOM 3554 C CA . GLY A 1 488 ? -25.060 -15.438 -29.761 1.00 27.25 488 GLY A CA 1
ATOM 3555 C C . GLY A 1 488 ? -24.658 -16.433 -28.681 1.00 27.25 488 GLY A C 1
ATOM 3556 O O . GLY A 1 488 ? -23.850 -16.130 -27.816 1.00 27.25 488 GLY A O 1
ATOM 3557 N N . SER A 1 489 ? -25.260 -17.614 -28.741 1.00 27.77 489 SER A N 1
ATOM 3558 C CA . SER A 1 489 ? -24.929 -18.849 -28.025 1.00 27.77 489 SER A CA 1
ATOM 3559 C C . SER A 1 489 ? -23.427 -19.175 -27.931 1.00 27.77 489 SER A C 1
ATOM 3561 O O . SER A 1 489 ? -22.737 -19.217 -28.950 1.00 27.77 489 SER A O 1
ATOM 3563 N N . TYR A 1 490 ? -22.969 -19.524 -26.725 1.00 27.17 490 TYR A N 1
ATOM 3564 C CA . TYR A 1 490 ? -21.693 -20.200 -26.464 1.00 27.17 490 TYR A CA 1
ATOM 3565 C C . TYR A 1 490 ? -21.766 -21.690 -26.836 1.00 27.17 490 TYR A C 1
ATOM 3567 O O . TYR A 1 490 ? -22.738 -22.346 -26.453 1.00 27.17 490 TYR A O 1
ATOM 3575 N N . PRO A 1 491 ? -20.729 -22.267 -27.467 1.00 36.72 491 PRO A N 1
ATOM 3576 C CA . PRO A 1 491 ? -20.434 -23.680 -27.339 1.00 36.72 491 PRO A CA 1
ATOM 3577 C C . PRO A 1 491 ? -19.401 -23.920 -26.229 1.00 36.72 491 PRO A C 1
ATOM 3579 O O . PRO A 1 491 ? -18.389 -23.228 -26.111 1.00 36.72 491 PRO A O 1
ATOM 3582 N N . THR A 1 492 ? -19.711 -24.921 -25.416 1.00 33.78 492 THR A N 1
ATOM 3583 C CA . THR A 1 492 ? -18.860 -25.583 -24.430 1.00 33.78 492 THR A CA 1
ATOM 3584 C C . THR A 1 492 ? -17.748 -26.413 -25.084 1.00 33.78 492 THR A C 1
ATOM 3586 O O . THR A 1 492 ? -17.839 -26.781 -26.252 1.00 33.78 492 THR A O 1
ATOM 3589 N N . ASP A 1 493 ? -16.764 -26.756 -24.246 1.00 27.12 493 ASP A N 1
ATOM 3590 C CA . ASP A 1 493 ? -15.756 -27.821 -24.370 1.00 27.12 493 ASP A CA 1
ATOM 3591 C C . ASP A 1 493 ? -14.402 -27.481 -25.009 1.00 27.12 493 ASP A C 1
ATOM 3593 O O . ASP A 1 493 ? -14.202 -27.614 -26.211 1.00 27.12 493 ASP A O 1
ATOM 3597 N N . VAL A 1 494 ? -13.408 -27.243 -24.139 1.00 29.28 494 VAL A N 1
ATOM 3598 C CA . VAL A 1 494 ? -12.107 -27.929 -24.229 1.00 29.28 494 VAL A CA 1
ATOM 3599 C C . VAL A 1 494 ? -11.661 -28.328 -22.820 1.00 29.28 494 VAL A C 1
ATOM 3601 O O . VAL A 1 494 ? -11.338 -27.490 -21.981 1.00 29.28 494 VAL A O 1
ATOM 3604 N N . ALA A 1 495 ? -11.655 -29.637 -22.575 1.00 27.89 495 ALA A N 1
ATOM 3605 C CA . ALA A 1 495 ? -11.088 -30.277 -21.398 1.00 27.89 495 ALA A CA 1
ATOM 3606 C C . ALA A 1 495 ? -9.552 -30.188 -21.405 1.00 27.89 495 ALA A C 1
ATOM 3608 O O . ALA A 1 495 ? -8.915 -30.477 -22.419 1.00 27.89 495 ALA A O 1
ATOM 3609 N N . ALA A 1 496 ? -8.955 -29.872 -20.255 1.00 30.47 496 ALA A N 1
ATOM 3610 C CA . ALA A 1 496 ? -7.536 -30.090 -19.995 1.00 30.47 496 ALA A CA 1
ATOM 3611 C C . ALA A 1 496 ? -7.378 -30.938 -18.725 1.00 30.47 496 ALA A C 1
ATOM 3613 O O . ALA A 1 496 ? -7.871 -30.601 -17.651 1.00 30.47 496 ALA A O 1
ATOM 3614 N N . ASN A 1 497 ? -6.721 -32.080 -18.913 1.00 27.75 497 ASN A N 1
ATOM 3615 C CA . ASN A 1 497 ? -6.475 -33.140 -17.946 1.00 27.75 497 ASN A CA 1
ATOM 3616 C C . ASN A 1 497 ? -5.703 -32.656 -16.709 1.00 27.75 497 ASN A C 1
ATOM 3618 O O . ASN A 1 497 ? -4.577 -32.177 -16.838 1.00 27.75 497 ASN A O 1
ATOM 3622 N N . PHE A 1 498 ? -6.245 -32.915 -15.517 1.00 27.41 498 PHE A N 1
ATOM 3623 C CA . PHE A 1 498 ? -5.478 -32.949 -14.271 1.00 27.41 498 PHE A CA 1
ATOM 3624 C C . PHE A 1 498 ? -5.270 -34.399 -13.836 1.00 27.41 498 PHE A C 1
ATOM 3626 O O . PHE A 1 498 ? -6.212 -35.115 -13.503 1.00 27.41 498 PHE A O 1
ATOM 3633 N N . THR A 1 499 ? -4.011 -34.827 -13.841 1.00 26.97 499 THR A N 1
ATOM 3634 C CA . THR A 1 499 ? -3.574 -36.101 -13.270 1.00 26.97 499 THR A CA 1
ATOM 3635 C C . THR A 1 499 ? -3.476 -35.948 -11.754 1.00 26.97 499 THR A C 1
ATOM 3637 O O . THR A 1 499 ? -2.685 -35.160 -11.241 1.00 26.97 499 THR A O 1
ATOM 3640 N N . THR A 1 500 ? -4.301 -36.705 -11.042 1.00 27.78 500 THR A N 1
ATOM 3641 C CA . THR A 1 500 ? -4.342 -36.828 -9.582 1.00 27.78 500 THR A CA 1
ATOM 3642 C C . THR A 1 500 ? -3.095 -37.522 -9.027 1.00 27.78 500 THR A C 1
ATOM 3644 O O . THR A 1 500 ? -2.722 -38.588 -9.517 1.00 27.78 500 THR A O 1
ATOM 3647 N N . MET A 1 501 ? -2.515 -36.983 -7.951 1.00 27.78 501 MET A N 1
ATOM 3648 C CA . MET A 1 501 ? -1.614 -37.704 -7.037 1.00 27.78 501 MET A CA 1
ATOM 3649 C C . MET A 1 501 ? -2.285 -37.823 -5.656 1.00 27.78 501 MET A C 1
ATOM 3651 O O . MET A 1 501 ? -2.983 -36.891 -5.250 1.00 27.78 501 MET A O 1
ATOM 3655 N N . PRO A 1 502 ? -2.140 -38.963 -4.954 1.00 37.31 502 PRO A N 1
ATOM 3656 C CA . PRO A 1 502 ? -3.009 -39.320 -3.837 1.00 37.31 502 PRO A CA 1
ATOM 3657 C C . PRO A 1 502 ? -2.552 -38.744 -2.490 1.00 37.31 502 PRO A C 1
ATOM 3659 O O . PRO A 1 502 ? -1.362 -38.677 -2.185 1.00 37.31 502 PRO A O 1
ATOM 3662 N N . SER A 1 503 ? -3.539 -38.417 -1.652 1.00 29.97 503 SER A N 1
ATOM 3663 C CA . SER A 1 503 ? -3.388 -38.197 -0.213 1.00 29.97 503 SER A CA 1
ATOM 3664 C C . SER A 1 503 ? -2.872 -39.453 0.491 1.00 29.97 503 SER A C 1
ATOM 3666 O O . SER A 1 503 ? -3.421 -40.539 0.311 1.00 29.97 503 SER A O 1
ATOM 3668 N N . ALA A 1 504 ? -1.887 -39.280 1.370 1.00 28.36 504 ALA A N 1
ATOM 3669 C CA . ALA A 1 504 ? -1.541 -40.258 2.392 1.00 28.36 504 ALA A CA 1
ATOM 3670 C C . ALA A 1 504 ? -1.701 -39.617 3.776 1.00 28.36 504 ALA A C 1
ATOM 3672 O O . ALA A 1 504 ? -0.943 -38.737 4.179 1.00 28.36 504 ALA A O 1
ATOM 3673 N N . THR A 1 505 ? -2.728 -40.072 4.483 1.00 32.81 505 THR A N 1
ATOM 3674 C CA . THR A 1 505 ? -2.888 -39.995 5.934 1.00 32.81 505 THR A CA 1
ATOM 3675 C C . THR A 1 505 ? -1.868 -40.912 6.615 1.00 32.81 505 THR A C 1
ATOM 3677 O O . THR A 1 505 ? -1.638 -42.032 6.164 1.00 32.81 505 THR A O 1
ATOM 3680 N N . GLY A 1 506 ? -1.283 -40.473 7.732 1.00 27.14 506 GLY A N 1
ATOM 3681 C CA . GLY A 1 506 ? -0.383 -41.307 8.530 1.00 27.14 506 GLY A CA 1
ATOM 3682 C C . GLY A 1 506 ? -0.138 -40.751 9.929 1.00 27.14 506 GLY A C 1
ATOM 3683 O O . GLY A 1 506 ? 0.599 -39.785 10.097 1.00 27.14 506 GLY A O 1
ATOM 3684 N N . SER A 1 507 ? -0.772 -41.382 10.919 1.00 25.86 507 SER A N 1
ATOM 3685 C CA . SER A 1 507 ? -0.587 -41.163 12.356 1.00 25.86 507 SER A CA 1
ATOM 3686 C C . SER A 1 507 ? 0.769 -41.654 12.887 1.00 25.86 507 SER A C 1
ATOM 3688 O O . SER A 1 507 ? 1.414 -42.535 12.328 1.00 25.86 507 SER A O 1
ATOM 3690 N N . ILE A 1 508 ? 1.116 -41.074 14.035 1.00 30.38 508 ILE A N 1
ATOM 3691 C CA . ILE A 1 508 ? 2.252 -41.267 14.952 1.00 30.38 508 ILE A CA 1
ATOM 3692 C C . ILE A 1 508 ? 2.477 -42.739 15.375 1.00 30.38 508 ILE A C 1
ATOM 3694 O O . ILE A 1 508 ? 1.493 -43.418 15.651 1.00 30.38 508 ILE A O 1
ATOM 3698 N N . ILE A 1 509 ? 3.752 -43.174 15.522 1.00 28.91 509 ILE A N 1
ATOM 3699 C CA . ILE A 1 509 ? 4.337 -43.943 16.664 1.00 28.91 509 ILE A CA 1
ATOM 3700 C C . ILE A 1 509 ? 5.877 -44.174 16.505 1.00 28.91 509 ILE A C 1
ATOM 3702 O O . ILE A 1 509 ? 6.348 -44.674 15.492 1.00 28.91 509 ILE A O 1
ATOM 3706 N N . SER A 1 510 ? 6.604 -43.810 17.578 1.00 28.91 510 SER A N 1
ATOM 3707 C CA . SER A 1 510 ? 7.876 -44.294 18.190 1.00 28.91 510 SER A CA 1
ATOM 3708 C C . SER A 1 510 ? 9.228 -44.478 17.452 1.00 28.91 510 SER A C 1
ATOM 3710 O O . SER A 1 510 ? 9.407 -45.382 16.644 1.00 28.91 510 SER A O 1
ATOM 3712 N N . ASN A 1 511 ? 10.222 -43.726 17.958 1.00 32.06 511 ASN A N 1
ATOM 3713 C CA . ASN A 1 511 ? 11.613 -44.048 18.363 1.00 32.06 511 ASN A CA 1
ATOM 3714 C C . ASN A 1 511 ? 12.328 -45.328 17.863 1.00 32.06 511 ASN A C 1
ATOM 3716 O O . ASN A 1 511 ? 12.009 -46.421 18.321 1.00 32.06 511 ASN A O 1
ATOM 3720 N N . ALA A 1 512 ? 13.453 -45.144 17.150 1.00 29.84 512 ALA A N 1
ATOM 3721 C CA . ALA A 1 512 ? 14.812 -45.627 17.496 1.00 29.84 512 ALA A CA 1
ATOM 3722 C C . ALA A 1 512 ? 15.842 -45.173 16.424 1.00 29.84 512 ALA A C 1
ATOM 3724 O O . ALA A 1 512 ? 15.459 -44.981 15.271 1.00 29.84 512 ALA A O 1
ATOM 3725 N N . PRO A 1 513 ? 17.132 -44.967 16.767 1.00 34.00 513 PRO A N 1
ATOM 3726 C CA . PRO A 1 513 ? 18.090 -44.260 15.917 1.00 34.00 513 PRO A CA 1
ATOM 3727 C C . PRO A 1 513 ? 18.789 -45.204 14.932 1.00 34.00 513 PRO A C 1
ATOM 3729 O O . PRO A 1 513 ? 19.139 -46.330 15.283 1.00 34.00 513 PRO A O 1
ATOM 3732 N N . THR A 1 514 ? 19.053 -44.741 13.707 1.00 29.23 514 THR A N 1
ATOM 3733 C CA . THR A 1 514 ? 19.902 -45.476 12.759 1.00 29.23 514 THR A CA 1
ATOM 3734 C C . THR A 1 514 ? 21.023 -44.597 12.220 1.00 29.23 514 THR A C 1
ATOM 3736 O O . THR A 1 514 ? 20.825 -43.544 11.623 1.00 29.23 514 THR A O 1
ATOM 3739 N N . THR A 1 515 ? 22.213 -45.099 12.512 1.00 27.47 515 THR A N 1
ATOM 3740 C CA . THR A 1 515 ? 23.571 -44.759 12.113 1.00 27.47 515 THR A CA 1
ATOM 3741 C C . THR A 1 515 ? 23.703 -44.399 10.631 1.00 27.47 515 THR A C 1
ATOM 3743 O O . THR A 1 515 ? 23.368 -45.206 9.767 1.00 27.47 515 THR A O 1
ATOM 3746 N N . ILE A 1 516 ? 24.276 -43.228 10.331 1.00 32.12 516 ILE A N 1
ATOM 3747 C CA . ILE A 1 516 ? 24.771 -42.899 8.989 1.00 32.12 516 ILE A CA 1
ATOM 3748 C C . ILE A 1 516 ? 26.273 -43.176 8.942 1.00 32.12 516 ILE A C 1
ATOM 3750 O O . ILE A 1 516 ? 27.053 -42.654 9.736 1.00 32.12 516 ILE A O 1
ATOM 3754 N N . ILE A 1 517 ? 26.642 -44.030 7.992 1.00 29.33 517 ILE A N 1
ATOM 3755 C CA . ILE A 1 517 ? 28.004 -44.397 7.618 1.00 29.33 517 ILE A CA 1
ATOM 3756 C C . ILE A 1 517 ? 28.557 -43.301 6.698 1.00 29.33 517 ILE A C 1
ATOM 3758 O O . ILE A 1 517 ? 28.010 -43.055 5.625 1.00 29.33 517 ILE A O 1
ATOM 3762 N N . THR A 1 518 ? 29.659 -42.670 7.095 1.00 30.97 518 THR A N 1
ATOM 3763 C CA . THR A 1 518 ? 30.521 -41.850 6.232 1.00 30.97 518 THR A CA 1
ATOM 3764 C C . THR A 1 518 ? 31.694 -42.688 5.711 1.00 30.97 518 THR A C 1
ATOM 3766 O O . THR A 1 518 ? 32.276 -43.459 6.478 1.00 30.97 518 THR A O 1
ATOM 3769 N N . PRO A 1 519 ? 32.110 -42.545 4.439 1.00 40.16 519 PRO A N 1
ATOM 3770 C CA . PRO A 1 519 ? 33.386 -43.075 3.988 1.00 40.16 519 PRO A CA 1
ATOM 3771 C C . PRO A 1 519 ? 34.522 -42.069 4.231 1.00 40.16 519 PRO A C 1
ATOM 3773 O O . PRO A 1 519 ? 34.475 -40.914 3.809 1.00 40.16 519 PRO A O 1
ATOM 3776 N N . ASN A 1 520 ? 35.550 -42.564 4.920 1.00 31.89 520 ASN A N 1
ATOM 3777 C CA . ASN A 1 520 ? 36.829 -41.921 5.209 1.00 31.89 520 ASN A CA 1
ATOM 3778 C C . ASN A 1 520 ? 37.679 -41.662 3.955 1.00 31.89 520 ASN A C 1
ATOM 3780 O O . ASN A 1 520 ? 37.778 -42.520 3.079 1.00 31.89 520 ASN A O 1
ATOM 3784 N N . ALA A 1 521 ? 38.465 -40.584 3.998 1.00 30.27 521 ALA A N 1
ATOM 3785 C CA . ALA A 1 521 ? 39.854 -40.611 3.545 1.00 30.27 521 ALA A CA 1
ATOM 3786 C C . ALA A 1 521 ? 40.727 -39.806 4.523 1.00 30.27 521 ALA A C 1
ATOM 3788 O O . ALA A 1 521 ? 40.559 -38.606 4.721 1.00 30.27 521 ALA A O 1
ATOM 3789 N N . THR A 1 522 ? 41.623 -40.539 5.172 1.00 31.38 522 THR A N 1
ATOM 3790 C CA . THR A 1 522 ? 42.595 -40.160 6.202 1.00 31.38 522 THR A CA 1
ATOM 3791 C C . THR A 1 522 ? 43.831 -39.455 5.646 1.00 31.38 522 THR A C 1
ATOM 3793 O O . THR A 1 522 ? 44.350 -39.862 4.612 1.00 31.38 522 THR A O 1
ATOM 3796 N N . CYS A 1 523 ? 44.421 -38.560 6.444 1.00 25.00 523 CYS A N 1
ATOM 3797 C CA . CYS A 1 523 ? 45.865 -38.583 6.688 1.00 25.00 523 CYS A CA 1
ATOM 3798 C C . CYS A 1 523 ? 46.148 -38.103 8.119 1.00 25.00 523 CYS A C 1
ATOM 3800 O O . CYS A 1 523 ? 45.685 -37.043 8.533 1.00 25.00 523 CYS A O 1
ATOM 3802 N N . ALA A 1 524 ? 46.850 -38.939 8.880 1.00 30.55 524 ALA A N 1
ATOM 3803 C CA . ALA A 1 524 ? 47.158 -38.767 10.293 1.00 30.55 524 ALA A CA 1
ATOM 3804 C C . ALA A 1 524 ? 48.577 -38.220 10.488 1.00 30.55 524 ALA A C 1
ATOM 3806 O O . ALA A 1 524 ? 49.483 -38.646 9.779 1.00 30.55 524 ALA A O 1
ATOM 3807 N N . THR A 1 525 ? 48.778 -37.409 11.529 1.00 29.70 525 THR A N 1
ATOM 3808 C CA . THR A 1 525 ? 50.020 -37.371 12.321 1.00 29.70 525 THR A CA 1
ATOM 3809 C C . THR A 1 525 ? 49.695 -37.030 13.779 1.00 29.70 525 THR A C 1
ATOM 3811 O O . THR A 1 525 ? 48.728 -36.335 14.072 1.00 29.70 525 THR A O 1
ATOM 3814 N N . THR A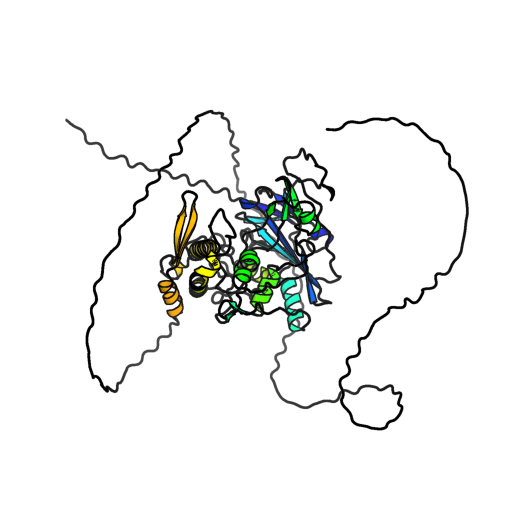 1 526 ? 50.490 -37.603 14.673 1.00 34.78 526 THR A N 1
ATOM 3815 C CA . THR A 1 526 ? 50.290 -37.895 16.100 1.00 34.78 526 THR A CA 1
ATOM 3816 C C . THR A 1 526 ? 50.548 -36.742 17.096 1.00 34.78 526 THR A C 1
ATOM 3818 O O . THR A 1 526 ? 51.352 -35.859 16.823 1.00 34.78 526 THR A O 1
ATOM 3821 N N . SER A 1 527 ? 49.889 -36.859 18.265 1.00 31.53 527 SER A N 1
ATOM 3822 C CA . SER A 1 527 ? 49.984 -36.177 19.594 1.00 31.53 527 SER A CA 1
ATOM 3823 C C . SER A 1 527 ? 51.407 -35.940 20.179 1.00 31.53 527 SER A C 1
ATOM 3825 O O . SER A 1 527 ? 52.330 -36.547 19.629 1.00 31.53 527 SER A O 1
ATOM 3827 N N . PRO A 1 528 ? 51.632 -35.191 21.310 1.00 47.62 528 PRO A N 1
ATOM 3828 C CA . PRO A 1 528 ? 50.768 -35.084 22.515 1.00 47.62 528 PRO A CA 1
ATOM 3829 C C . PRO A 1 528 ? 50.604 -33.719 23.244 1.00 47.62 528 PRO A C 1
ATOM 3831 O O . PRO A 1 528 ? 51.438 -32.828 23.152 1.00 47.62 528 PRO A O 1
ATOM 3834 N N . ASP A 1 529 ? 49.497 -33.646 24.002 1.00 35.12 529 ASP A N 1
ATOM 3835 C CA . ASP A 1 529 ? 49.171 -32.930 25.257 1.00 35.12 529 ASP A CA 1
ATOM 3836 C C . ASP A 1 529 ? 49.811 -31.570 25.610 1.00 35.12 529 ASP A C 1
ATOM 3838 O O . ASP A 1 529 ? 51.018 -31.464 25.804 1.00 35.12 529 ASP A O 1
ATOM 3842 N N . THR A 1 530 ? 48.975 -30.561 25.919 1.00 32.25 530 THR A N 1
ATOM 3843 C CA . THR A 1 530 ? 48.783 -30.009 27.291 1.00 32.25 530 THR A CA 1
ATOM 3844 C C . THR A 1 530 ? 47.819 -28.804 27.342 1.00 32.25 530 THR A C 1
ATOM 3846 O O . THR A 1 530 ? 47.661 -28.047 26.391 1.00 32.25 530 THR A O 1
ATOM 3849 N N . ASN A 1 531 ? 47.162 -28.671 28.501 1.00 35.28 531 ASN A N 1
ATOM 3850 C CA . ASN A 1 531 ? 46.222 -27.635 28.952 1.00 35.28 531 ASN A CA 1
ATOM 3851 C C . ASN A 1 531 ? 46.639 -26.170 28.710 1.00 35.28 531 ASN A C 1
ATOM 3853 O O . ASN A 1 531 ? 47.782 -25.804 28.969 1.00 35.28 531 ASN A O 1
ATOM 3857 N N . GLY A 1 532 ? 45.655 -25.297 28.444 1.00 31.70 532 GLY A N 1
ATOM 3858 C CA . GLY A 1 532 ? 45.769 -23.863 28.746 1.00 31.70 532 GLY A CA 1
ATOM 3859 C C . GLY A 1 532 ? 44.921 -22.946 27.866 1.00 31.70 532 GLY A C 1
ATOM 3860 O O . GLY A 1 532 ? 45.374 -22.486 26.824 1.00 31.70 532 GLY A O 1
ATOM 3861 N N . THR A 1 533 ? 43.704 -22.626 28.302 1.00 30.45 533 THR A N 1
ATOM 3862 C CA . THR A 1 533 ? 42.834 -21.639 27.649 1.00 30.45 533 THR A CA 1
ATOM 3863 C C . THR A 1 533 ? 43.323 -20.216 27.961 1.00 30.45 533 THR A C 1
ATOM 3865 O O . THR A 1 533 ? 43.125 -19.721 29.068 1.00 30.45 533 THR A O 1
ATOM 3868 N N . GLN A 1 534 ? 43.930 -19.535 26.986 1.00 30.39 534 GLN A N 1
ATOM 3869 C CA . GLN A 1 534 ? 43.996 -18.069 26.927 1.00 30.39 534 GLN A CA 1
ATOM 3870 C C . GLN A 1 534 ? 43.457 -17.602 25.573 1.00 30.39 534 GLN A C 1
ATOM 3872 O O . GLN A 1 534 ? 43.881 -18.076 24.522 1.00 30.39 534 GLN A O 1
ATOM 3877 N N . ILE A 1 535 ? 42.505 -16.671 25.615 1.00 34.47 535 ILE A N 1
ATOM 3878 C CA . ILE A 1 535 ? 41.925 -16.023 24.439 1.00 34.47 535 ILE A CA 1
ATOM 3879 C C . ILE A 1 535 ? 42.911 -14.947 23.967 1.00 34.47 535 ILE A C 1
ATOM 3881 O O . ILE A 1 535 ? 43.128 -13.961 24.668 1.00 34.47 535 ILE A O 1
ATOM 3885 N N . GLN A 1 536 ? 43.493 -15.132 22.781 1.00 29.50 536 GLN A N 1
ATOM 3886 C CA . GLN A 1 536 ? 44.174 -14.078 22.027 1.00 29.50 536 GLN A CA 1
ATOM 3887 C C . GLN A 1 536 ? 43.385 -13.775 20.753 1.00 29.50 536 GL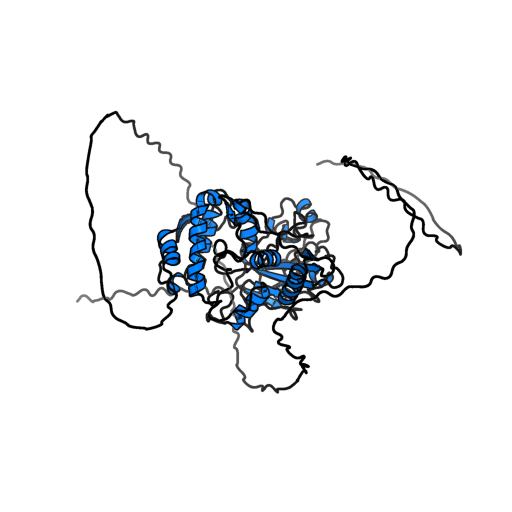N A C 1
ATOM 3889 O O . GLN A 1 536 ? 43.106 -14.657 19.943 1.00 29.50 536 GLN A O 1
ATOM 3894 N N . THR A 1 537 ? 43.031 -12.505 20.591 1.00 32.41 537 THR A N 1
ATOM 3895 C CA . THR A 1 537 ? 42.411 -11.942 19.393 1.00 32.41 537 THR A CA 1
ATOM 3896 C C . THR A 1 537 ? 43.440 -11.903 18.263 1.00 32.41 537 THR A C 1
ATOM 3898 O O . THR A 1 537 ? 44.449 -11.210 18.378 1.00 32.41 537 THR A O 1
ATOM 3901 N N . VAL A 1 538 ? 43.189 -12.622 17.165 1.00 28.75 538 VAL A N 1
ATOM 3902 C CA . VAL A 1 538 ? 44.003 -12.555 15.941 1.00 28.75 538 VAL A CA 1
ATOM 3903 C C . VAL A 1 538 ? 43.229 -11.801 14.866 1.00 28.75 538 VAL A C 1
ATOM 3905 O O . VAL A 1 538 ? 42.175 -12.240 14.412 1.00 28.75 538 VAL A O 1
ATOM 3908 N N . THR A 1 539 ? 43.778 -10.664 14.446 1.00 31.80 539 THR A N 1
ATOM 3909 C CA . THR A 1 539 ? 43.341 -9.911 13.267 1.00 31.80 539 THR A CA 1
ATOM 3910 C C . THR A 1 539 ? 43.833 -10.628 12.011 1.00 31.80 539 THR A C 1
ATOM 3912 O O . THR A 1 539 ? 45.039 -10.769 11.814 1.00 31.80 539 THR A O 1
ATOM 3915 N N . VAL A 1 540 ? 42.916 -11.072 11.149 1.00 28.97 540 VAL A N 1
ATOM 3916 C CA . VAL A 1 540 ? 43.254 -11.657 9.842 1.00 28.97 540 VAL A CA 1
ATOM 3917 C C . VAL A 1 540 ? 43.115 -10.587 8.762 1.00 28.97 540 VAL A C 1
ATOM 3919 O O . VAL A 1 540 ? 42.012 -10.149 8.445 1.00 28.97 540 VAL A O 1
ATOM 3922 N N . THR A 1 541 ? 44.243 -10.190 8.175 1.00 30.11 541 THR A N 1
ATOM 3923 C CA . THR A 1 541 ? 44.293 -9.387 6.948 1.00 30.11 541 THR A CA 1
ATOM 3924 C C . THR A 1 541 ? 44.275 -10.331 5.749 1.00 30.11 541 THR A C 1
ATOM 3926 O O . THR A 1 541 ? 45.201 -11.122 5.574 1.00 30.11 541 THR A O 1
ATOM 3929 N N . VAL A 1 542 ? 43.236 -10.258 4.915 1.00 32.59 542 VAL A N 1
ATOM 3930 C CA . VAL A 1 542 ? 43.165 -11.017 3.658 1.00 32.59 542 VAL A CA 1
ATOM 3931 C C . VAL A 1 542 ? 43.729 -10.162 2.526 1.00 32.59 542 VAL A C 1
ATOM 3933 O O . VAL A 1 542 ? 43.117 -9.180 2.114 1.00 32.59 542 VAL A O 1
ATOM 3936 N N . THR A 1 543 ? 44.886 -10.557 1.998 1.00 30.58 543 THR A N 1
ATOM 3937 C CA . THR A 1 543 ? 45.454 -9.999 0.763 1.00 30.58 543 THR A CA 1
ATOM 3938 C C . THR A 1 543 ? 45.147 -10.958 -0.384 1.00 30.58 543 THR A C 1
ATOM 3940 O O . THR A 1 543 ? 45.667 -12.072 -0.419 1.00 30.58 543 THR A O 1
ATOM 3943 N N . ALA A 1 544 ? 44.302 -10.550 -1.333 1.00 33.81 544 ALA A N 1
ATOM 3944 C CA . ALA A 1 544 ? 44.023 -11.340 -2.529 1.00 33.81 544 ALA A CA 1
ATOM 3945 C C . ALA A 1 544 ? 45.183 -11.213 -3.533 1.00 33.81 544 ALA A C 1
ATOM 3947 O O . ALA A 1 544 ? 45.436 -10.139 -4.077 1.00 33.81 544 ALA A O 1
ATOM 3948 N N . THR A 1 545 ? 45.894 -12.312 -3.787 1.00 30.17 545 THR A N 1
ATOM 3949 C CA . THR A 1 545 ? 46.862 -12.425 -4.888 1.00 30.17 545 THR A CA 1
ATOM 3950 C C . THR A 1 545 ? 46.171 -13.061 -6.093 1.00 30.17 545 THR A C 1
ATOM 3952 O O . THR A 1 545 ? 45.730 -14.206 -6.030 1.00 30.17 545 THR A O 1
ATOM 3955 N N . ALA A 1 546 ? 46.060 -12.315 -7.194 1.00 37.72 546 ALA A N 1
ATOM 3956 C CA . ALA A 1 546 ? 45.528 -12.820 -8.456 1.00 37.72 546 ALA A CA 1
ATOM 3957 C C . ALA A 1 546 ? 46.524 -13.782 -9.129 1.00 37.72 546 ALA A C 1
ATOM 3959 O O . ALA A 1 546 ? 47.711 -13.478 -9.246 1.00 37.72 546 ALA A O 1
ATOM 3960 N N . CYS A 1 547 ? 46.027 -14.924 -9.610 1.00 28.34 547 CYS A N 1
ATOM 3961 C CA . CYS A 1 547 ? 46.790 -15.876 -10.417 1.00 28.34 547 CYS A CA 1
ATOM 3962 C C . CYS A 1 547 ? 46.509 -15.624 -11.918 1.00 28.34 547 CYS A C 1
ATOM 3964 O O . CYS A 1 547 ? 45.346 -15.429 -12.280 1.00 28.34 547 CYS A O 1
ATOM 3966 N N . PRO A 1 548 ? 47.524 -15.608 -12.804 1.00 37.78 548 PRO A N 1
ATOM 3967 C CA . PRO A 1 548 ? 47.363 -15.184 -14.193 1.00 37.78 548 PRO A CA 1
ATOM 3968 C C . PRO A 1 548 ? 46.863 -16.319 -15.096 1.00 37.78 548 PRO A C 1
ATOM 3970 O O . PRO A 1 548 ? 47.412 -17.423 -15.103 1.00 37.78 548 PRO A O 1
ATOM 3973 N N . THR A 1 549 ? 45.871 -16.033 -15.939 1.00 36.62 549 THR A N 1
ATOM 3974 C CA . THR A 1 549 ? 45.464 -16.915 -17.038 1.00 36.62 549 THR A CA 1
ATOM 3975 C C . THR A 1 549 ? 46.301 -16.646 -18.292 1.00 36.62 549 THR A C 1
ATOM 3977 O O . THR A 1 549 ? 46.424 -15.525 -18.786 1.00 36.62 549 THR A O 1
ATOM 3980 N N . LYS A 1 550 ? 46.909 -17.720 -18.808 1.00 30.25 550 LYS A N 1
ATOM 3981 C CA . LYS A 1 550 ? 47.663 -17.768 -20.066 1.00 30.25 550 LYS A CA 1
ATOM 3982 C C . LYS A 1 550 ? 46.743 -17.474 -21.254 1.00 30.25 550 LYS A C 1
ATOM 3984 O O . LYS A 1 550 ? 45.775 -18.196 -21.465 1.00 30.25 550 LYS A O 1
ATOM 3989 N N . SER A 1 551 ? 47.111 -16.496 -22.081 1.00 33.69 551 SER A N 1
ATOM 3990 C CA . SER A 1 551 ? 46.555 -16.315 -23.428 1.00 33.69 551 SER A CA 1
ATOM 3991 C C . SER A 1 551 ? 47.574 -16.781 -24.467 1.00 33.69 551 SER A C 1
ATOM 3993 O O . SER A 1 551 ? 48.700 -16.284 -24.511 1.00 33.69 551 SER A O 1
ATOM 3995 N N . ALA A 1 552 ? 47.188 -17.766 -25.277 1.00 35.47 552 ALA A N 1
ATOM 3996 C CA . ALA A 1 552 ? 47.955 -18.239 -26.424 1.00 35.47 552 ALA A CA 1
ATOM 3997 C C . ALA A 1 552 ? 47.878 -17.220 -27.573 1.00 35.47 552 ALA A C 1
ATOM 3999 O O . ALA A 1 552 ? 46.819 -16.660 -27.850 1.00 35.47 552 ALA A O 1
ATOM 4000 N N . GLY A 1 553 ? 49.014 -16.970 -28.225 1.00 30.97 553 GLY A N 1
ATOM 4001 C CA . GLY A 1 553 ? 49.139 -16.019 -29.327 1.00 30.97 553 GLY A CA 1
ATOM 4002 C C . GLY A 1 553 ? 49.204 -16.648 -30.723 1.00 30.97 553 GLY A C 1
ATOM 4003 O O . GLY A 1 553 ? 49.370 -17.855 -30.873 1.00 30.97 553 GLY A O 1
ATOM 4004 N N . GLN A 1 554 ? 49.215 -15.726 -31.701 1.00 31.17 554 GLN A N 1
ATOM 4005 C CA . GLN A 1 554 ? 49.440 -15.821 -33.160 1.00 31.17 554 GLN A CA 1
ATOM 4006 C C . GLN A 1 554 ? 48.162 -15.902 -34.028 1.00 31.17 554 GLN A C 1
ATOM 4008 O O . GLN A 1 554 ? 47.288 -16.706 -33.763 1.00 31.17 554 GLN A O 1
ATOM 4013 N N . ARG A 1 555 ? 47.976 -15.116 -35.107 1.00 30.47 555 ARG A N 1
ATOM 4014 C CA . ARG A 1 555 ? 48.935 -14.508 -36.058 1.00 30.47 555 ARG A CA 1
ATOM 4015 C C . ARG A 1 555 ? 48.529 -13.112 -36.571 1.00 30.47 555 ARG A C 1
ATOM 4017 O O . ARG A 1 555 ? 47.360 -12.780 -36.697 1.00 30.47 555 ARG A O 1
ATOM 4024 N N . ARG A 1 556 ? 49.567 -12.364 -36.970 1.00 33.94 556 ARG A N 1
ATOM 4025 C CA . ARG A 1 556 ? 49.584 -11.110 -37.745 1.00 33.94 556 ARG A CA 1
ATOM 4026 C C . ARG A 1 556 ? 48.994 -11.255 -39.159 1.00 33.94 556 ARG A C 1
ATOM 4028 O O . ARG A 1 556 ? 49.337 -12.216 -39.842 1.00 33.94 556 ARG A O 1
ATOM 4035 N N . ARG A 1 557 ? 48.342 -10.195 -39.658 1.00 35.25 557 ARG A N 1
ATOM 4036 C CA . ARG A 1 557 ? 48.571 -9.620 -41.003 1.00 35.25 557 ARG A CA 1
ATOM 4037 C C . ARG A 1 557 ? 48.364 -8.100 -40.968 1.00 35.25 557 ARG A C 1
ATOM 4039 O O . ARG A 1 557 ? 47.494 -7.599 -40.271 1.00 35.25 557 ARG A O 1
ATOM 4046 N N . SER A 1 558 ? 49.236 -7.405 -41.687 1.00 36.59 558 SER A N 1
ATOM 4047 C CA . SER A 1 558 ? 49.446 -5.958 -41.739 1.00 36.59 558 SER A CA 1
ATOM 4048 C C . SER A 1 558 ? 49.062 -5.384 -43.104 1.00 36.59 558 SER A C 1
ATOM 4050 O O . SER A 1 558 ? 49.471 -5.957 -44.111 1.00 36.59 558 SER A O 1
ATOM 4052 N N . SER A 1 559 ? 48.403 -4.225 -43.114 1.00 33.94 559 SER A N 1
ATOM 4053 C CA . SER A 1 559 ? 48.374 -3.188 -44.173 1.00 33.94 559 SER A CA 1
ATOM 4054 C C . SER A 1 559 ? 47.361 -2.129 -43.708 1.00 33.94 559 SER A C 1
ATOM 4056 O O . SER A 1 559 ? 46.278 -2.520 -43.300 1.00 33.94 559 SER A O 1
ATOM 4058 N N . GLY A 1 560 ? 47.559 -0.814 -43.673 1.00 30.70 560 GLY A N 1
ATOM 4059 C CA . GLY A 1 560 ? 48.574 0.090 -44.200 1.00 30.70 560 GLY A CA 1
ATOM 4060 C C . GLY A 1 560 ? 47.853 1.389 -44.605 1.00 30.70 560 GLY A C 1
ATOM 4061 O O . GLY A 1 560 ? 46.890 1.293 -45.353 1.00 30.70 560 GLY A O 1
ATOM 4062 N N . SER A 1 561 ? 48.357 2.553 -44.155 1.00 31.52 561 SER A N 1
ATOM 4063 C CA . SER A 1 561 ? 48.119 3.916 -44.704 1.00 31.52 561 SER A CA 1
ATOM 4064 C C . SER A 1 561 ? 46.679 4.492 -44.578 1.00 31.52 561 SER A C 1
ATOM 4066 O O . SER A 1 561 ? 45.715 3.756 -44.660 1.00 31.52 561 SER A O 1
ATOM 4068 N N . SER A 1 562 ? 46.373 5.778 -44.353 1.00 32.00 562 SER A N 1
ATOM 4069 C CA . SER A 1 562 ? 47.080 7.057 -44.522 1.00 32.00 562 SER A CA 1
ATOM 4070 C C . SER A 1 562 ? 46.376 8.157 -43.694 1.00 32.00 562 SER A C 1
ATOM 4072 O O . SER A 1 562 ? 45.150 8.174 -43.618 1.00 32.00 562 SER A O 1
ATOM 4074 N N . ALA A 1 563 ? 47.133 9.120 -43.157 1.00 36.75 563 ALA A N 1
ATOM 4075 C CA . ALA A 1 563 ? 46.650 10.465 -42.789 1.00 36.75 563 ALA A CA 1
ATOM 4076 C C . ALA A 1 563 ? 46.787 11.430 -43.992 1.00 36.75 563 ALA A C 1
ATOM 4078 O O . ALA A 1 563 ? 47.528 11.109 -44.926 1.00 36.75 563 ALA A O 1
ATOM 4079 N N . PRO A 1 564 ? 46.115 12.602 -43.992 1.00 49.88 564 PRO A N 1
ATOM 4080 C CA . PRO A 1 564 ? 46.793 13.877 -43.653 1.00 49.88 564 PRO A CA 1
ATOM 4081 C C . PRO A 1 564 ? 45.880 14.852 -42.853 1.00 49.88 564 PRO A C 1
ATOM 4083 O O . PRO A 1 564 ? 44.666 14.817 -42.987 1.00 49.88 564 PRO A O 1
ATOM 4086 N N . ARG A 1 565 ? 46.338 15.608 -41.838 1.00 37.91 565 ARG A N 1
ATOM 4087 C CA . ARG A 1 565 ? 47.140 16.864 -41.798 1.00 37.91 565 ARG A CA 1
ATOM 4088 C C . ARG A 1 565 ? 46.494 18.098 -42.477 1.00 37.91 565 ARG A C 1
ATOM 4090 O O . ARG A 1 565 ? 46.588 18.219 -43.688 1.00 37.91 565 ARG A O 1
ATOM 4097 N N . LEU A 1 566 ? 45.975 19.055 -41.681 1.00 30.23 566 LEU A N 1
ATOM 4098 C CA . LEU A 1 566 ? 46.479 20.443 -41.477 1.00 30.23 566 LEU A CA 1
ATOM 4099 C C . LEU A 1 566 ? 45.395 21.473 -41.036 1.00 30.23 566 LEU A C 1
ATOM 4101 O O . LEU A 1 566 ? 44.349 21.619 -41.650 1.00 30.23 566 LEU A O 1
ATOM 4105 N N . LEU A 1 567 ? 45.761 22.170 -39.950 1.00 31.34 567 LEU A N 1
ATOM 4106 C CA . LEU A 1 567 ? 45.354 23.429 -39.273 1.00 31.34 567 LEU A CA 1
ATOM 4107 C C . LEU A 1 567 ? 44.924 24.640 -40.165 1.00 31.34 567 LEU A C 1
ATOM 4109 O O . LEU A 1 567 ? 45.096 24.567 -41.376 1.00 31.34 567 LEU A O 1
ATOM 4113 N N . PRO A 1 568 ? 44.697 25.868 -39.620 1.00 55.81 568 PRO A N 1
ATOM 4114 C CA . PRO A 1 568 ? 43.871 26.334 -38.479 1.00 55.81 568 PRO A CA 1
ATOM 4115 C C . PRO A 1 568 ? 43.070 27.629 -38.826 1.00 55.81 568 PRO A C 1
ATOM 4117 O O . PRO A 1 568 ? 43.325 28.259 -39.851 1.00 55.81 568 PRO A O 1
ATOM 4120 N N . ARG A 1 569 ? 42.209 28.143 -37.926 1.00 31.23 569 ARG A N 1
ATOM 4121 C CA . ARG A 1 569 ? 42.019 29.605 -37.746 1.00 31.23 569 ARG A CA 1
ATOM 4122 C C . ARG A 1 569 ? 41.308 29.956 -36.435 1.00 31.23 569 ARG A C 1
ATOM 4124 O O . ARG A 1 569 ? 40.354 29.306 -36.030 1.00 31.23 569 ARG A O 1
ATOM 4131 N N . SER A 1 570 ? 41.844 30.987 -35.788 1.00 33.03 570 SER A N 1
ATOM 4132 C CA . SER A 1 570 ? 41.346 31.663 -34.591 1.00 33.03 570 SER A CA 1
ATOM 4133 C C . SER A 1 570 ? 40.042 32.426 -34.860 1.00 33.03 570 SER A C 1
ATOM 4135 O O . SER A 1 570 ? 39.713 32.657 -36.018 1.00 33.03 570 SER A O 1
ATOM 4137 N N . TRP A 1 571 ? 39.352 32.871 -33.801 1.00 28.06 571 TRP A N 1
ATOM 4138 C CA . TRP A 1 571 ? 38.953 34.274 -33.584 1.00 28.06 571 TRP A CA 1
ATOM 4139 C C . TRP A 1 571 ? 38.486 34.485 -32.129 1.00 28.06 571 TRP A C 1
ATOM 4141 O O . TRP A 1 571 ? 38.155 33.548 -31.410 1.00 28.06 571 TRP A O 1
ATOM 4151 N N . LYS A 1 572 ? 38.601 35.738 -31.689 1.00 33.62 572 LYS A N 1
ATOM 4152 C CA . LYS A 1 572 ? 38.624 36.270 -30.317 1.00 33.62 572 LYS A CA 1
ATOM 4153 C C . LYS A 1 572 ? 37.261 36.876 -29.897 1.00 33.62 572 LYS A C 1
ATOM 4155 O O . LYS A 1 572 ? 36.541 37.355 -30.760 1.00 33.62 572 LYS A O 1
ATOM 4160 N N . HIS A 1 573 ? 37.088 37.020 -28.569 1.00 32.09 573 HIS A N 1
ATOM 4161 C CA . HIS A 1 573 ? 36.405 38.095 -27.790 1.00 32.09 573 HIS A CA 1
ATOM 4162 C C . HIS A 1 573 ? 34.995 37.907 -27.164 1.00 32.09 573 HIS A C 1
ATOM 4164 O O . HIS A 1 573 ? 33.983 37.926 -27.847 1.00 32.09 573 HIS A O 1
ATOM 4170 N N . ASN A 1 574 ? 35.003 37.886 -25.815 1.00 34.84 574 ASN A N 1
ATOM 4171 C CA . ASN A 1 574 ? 34.319 38.748 -24.819 1.00 34.84 574 ASN A CA 1
ATOM 4172 C C . ASN A 1 574 ? 32.842 39.185 -24.959 1.00 34.84 574 ASN A C 1
ATOM 4174 O O . ASN A 1 574 ? 32.527 40.018 -25.807 1.00 34.84 574 ASN A O 1
ATOM 4178 N N . ARG A 1 575 ? 32.041 38.844 -23.927 1.00 33.16 575 ARG A N 1
ATOM 4179 C CA . ARG A 1 575 ? 31.305 39.730 -22.968 1.00 33.16 575 ARG A CA 1
ATOM 4180 C C . ARG A 1 575 ? 30.437 38.838 -22.053 1.00 33.16 575 ARG A C 1
ATOM 4182 O O . ARG A 1 575 ? 29.722 37.999 -22.573 1.00 33.16 575 ARG A O 1
ATOM 4189 N N . ILE A 1 576 ? 30.649 38.762 -20.735 1.00 36.81 576 ILE A N 1
ATOM 4190 C CA . ILE A 1 576 ? 30.077 39.601 -19.652 1.00 36.81 576 ILE A CA 1
ATOM 4191 C C . ILE A 1 576 ? 28.651 40.102 -19.941 1.00 36.81 576 ILE A C 1
ATOM 4193 O O . ILE A 1 576 ? 28.495 41.122 -20.612 1.00 36.81 576 ILE A O 1
ATOM 4197 N N . HIS A 1 577 ? 27.651 39.393 -19.408 1.00 43.97 577 HIS A N 1
ATOM 4198 C CA . HIS A 1 577 ? 26.726 39.871 -18.370 1.00 43.97 577 HIS A CA 1
ATOM 4199 C C . HIS A 1 577 ? 26.093 38.688 -17.639 1.00 43.97 577 HIS A C 1
ATOM 4201 O O . HIS A 1 577 ? 25.878 37.653 -18.310 1.00 43.97 577 HIS A O 1
#